Protein AF-0000000071173021 (afdb_homodimer)

InterPro domains:
  IPR000073 Alpha/beta hydrolase fold-1 [PF00561] (31-188)
  IPR000073 Alpha/beta hydrolase fold-1 [PR00111] (55-70)
  IPR000073 Alpha/beta hydrolase fold-1 [PR00111] (102-115)
  IPR000073 Alpha/beta hydrolase fold-1 [PR00111] (116-129)
  IPR029058 Alpha/Beta hydrolase fold [G3DSA:3.40.50.1820] (11-299)
  IPR029058 Alpha/Beta hydrolase fold [SSF53474] (6-299)
  IPR050266 AB hydrolase superfamily [PTHR43798] (9-299)

Secondary structure (DSSP, 8-state):
----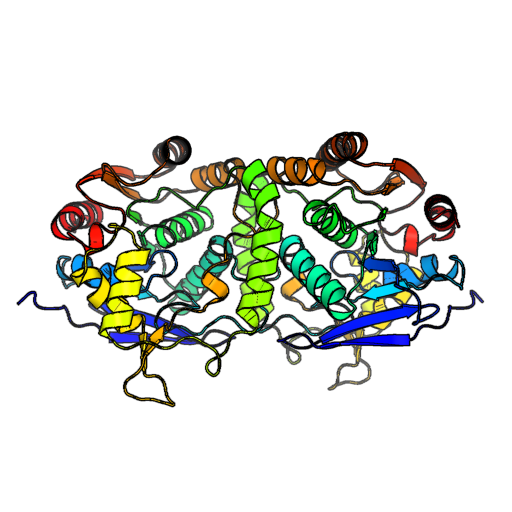--EEEEEEEETTEEEEEEEES-TTSPPEEEE--TT--GGGGHHHHHHS-TT--EEEE--TTSTTSPPPPTTPPP-HHHHHHHHHHHHHHHHT--SEEEEEETHHHHHHHHHHHHSTTTEEEEEEES-SSS----HHHHHHHHHHHHHHHHHHTT--TTTS--B-HHHHHHHHHHHTTTSS-HHHHHHHHHHHEEEETTEEEEEEESS-GGGGG--TTPPPHHHHHHHHTT--SEEEEEEEEE-S--HHHHHHHHHHHHHHHHHSSEEEEEEEEE-TTHHHH-GGGTHHHHHHHTT-/-------EEEEEEETTEEEEEEEES-TTSPPEEEE--TT--GGGGHHHHHHS-TT--EEEE--TTSTTSPPPPTT----HHHHHHHHHHHHHHHHT--SEEEEEETHHHHHHHHHHHHSTTTEEEEEEES-SSS----HHHHHHHHHHHHHHHHHHTT--TTTS--B-HHHHHHHHHHHTTTSS-HHHHHHHHHHHEEEETTEEEEEEE-S-GGGGG--TTPPPHHHHHHHHTT--SEEEEEEEEE-S--HHHHHHHHHHHHHHHHHSSEEEEEEEEE-TTHHHH-GGGTHHHHHHHTT-

Nearest PDB structures (foldseek):
  7ots-assembly1_A  TM=6.991E-01  e=1.697E-15  Homo sapiens
  7ots-assembly2_B  TM=7.136E-01  e=1.196E-14  Homo sapiens
  4bat-assembly1_A-2  TM=6.883E-01  e=1.649E-13  Pseudomonas aeruginosa PAO1
  4b9a-assembly1_A  TM=6.668E-01  e=4.379E-13  Pseudomonas aeruginosa PAO1
  8ckp-assembly1_I  TM=7.079E-01  e=1.112E-11  Haloferax mediterranei

pLDDT: mean 95.21, std 7.06, range [34.66, 98.94]

Structure (mmCIF, N/CA/C/O backbone):
data_AF-0000000071173021-model_v1
#
loop_
_entity.id
_entity.type
_entity.pdbx_description
1 polymer 'AB hydrolase-1 domain-containing protein'
#
loop_
_atom_site.group_PDB
_atom_site.id
_atom_site.type_symbol
_atom_site.label_atom_id
_atom_site.label_alt_id
_atom_site.label_comp_id
_atom_site.label_asym_id
_atom_site.label_entity_id
_atom_site.label_seq_id
_atom_site.pdbx_PDB_ins_code
_atom_site.Cartn_x
_atom_site.Cartn_y
_atom_site.Cartn_z
_atom_site.occupancy
_atom_site.B_iso_or_equiv
_atom_site.auth_seq_id
_atom_site.auth_comp_id
_atom_site.auth_asym_id
_atom_site.auth_atom_id
_atom_site.pdbx_PDB_model_num
ATOM 1 N N . MET A 1 1 ? -6.422 -42.906 -11.477 1 34.66 1 MET A N 1
ATOM 2 C CA . MET A 1 1 ? -6.43 -42.156 -10.219 1 34.66 1 MET A CA 1
ATOM 3 C C . MET A 1 1 ? -5.305 -41.125 -10.195 1 34.66 1 MET A C 1
ATOM 5 O O . MET A 1 1 ? -4.133 -41.5 -10.344 1 34.66 1 MET A O 1
ATOM 9 N N . SER A 1 2 ? -5.496 -39.938 -10.773 1 44.16 2 SER A N 1
ATOM 10 C CA . SER A 1 2 ? -4.375 -39.062 -11.133 1 44.16 2 SER A CA 1
ATOM 11 C C . SER A 1 2 ? -3.379 -38.938 -9.984 1 44.16 2 SER A C 1
ATOM 13 O O . SER A 1 2 ? -3.766 -38.656 -8.852 1 44.16 2 SER A O 1
ATOM 15 N N . ASN A 1 3 ? -2.398 -39.75 -9.922 1 54.66 3 ASN A N 1
ATOM 16 C CA . ASN A 1 3 ? -1.368 -39.875 -8.891 1 54.66 3 ASN A CA 1
ATOM 17 C C . ASN A 1 3 ? -0.844 -38.5 -8.453 1 54.66 3 ASN A C 1
ATOM 19 O O . ASN A 1 3 ? -0.192 -37.812 -9.234 1 54.66 3 ASN A O 1
ATOM 23 N N . ASN A 1 4 ? -1.562 -37.844 -7.379 1 78.19 4 ASN A N 1
ATOM 24 C CA . ASN A 1 4 ? -1.117 -36.594 -6.801 1 78.19 4 ASN A CA 1
ATOM 25 C C . ASN A 1 4 ? 0.332 -36.656 -6.328 1 78.19 4 ASN A C 1
ATOM 27 O O . ASN A 1 4 ? 0.689 -37.562 -5.551 1 78.19 4 ASN A O 1
ATOM 31 N N . ARG A 1 5 ? 1.148 -36 -7.043 1 89.94 5 ARG A N 1
ATOM 32 C CA . ARG A 1 5 ? 2.553 -35.906 -6.66 1 89.94 5 ARG A CA 1
ATOM 33 C C . ARG A 1 5 ? 2.697 -35.469 -5.203 1 89.94 5 ARG A C 1
ATOM 35 O O . ARG A 1 5 ? 1.983 -34.562 -4.742 1 89.94 5 ARG A O 1
ATOM 42 N N . GLU A 1 6 ? 3.518 -36.219 -4.508 1 93.62 6 GLU A N 1
ATOM 43 C CA . GLU A 1 6 ? 3.766 -35.875 -3.107 1 93.62 6 GLU A CA 1
ATOM 44 C C . GLU A 1 6 ? 4.461 -34.531 -2.977 1 93.62 6 GLU A C 1
ATOM 46 O O . GLU A 1 6 ? 5.301 -34.156 -3.811 1 93.62 6 GLU A O 1
ATOM 51 N N . PHE A 1 7 ? 4.074 -33.812 -1.994 1 96.62 7 PHE A N 1
ATOM 52 C CA . PHE A 1 7 ? 4.711 -32.531 -1.684 1 96.62 7 PHE A CA 1
ATOM 53 C C . PHE A 1 7 ? 5.004 -32.438 -0.192 1 96.62 7 PHE A C 1
ATOM 55 O O . PHE A 1 7 ? 4.445 -33.188 0.612 1 96.62 7 PHE A O 1
ATOM 62 N N . ALA A 1 8 ? 5.949 -31.594 0.155 1 96.94 8 ALA A N 1
ATOM 63 C CA . ALA A 1 8 ? 6.219 -31.25 1.545 1 96.94 8 ALA A CA 1
ATOM 64 C C . ALA A 1 8 ? 5.652 -29.875 1.882 1 96.94 8 ALA A C 1
ATOM 66 O O . ALA A 1 8 ? 5.742 -28.938 1.077 1 96.94 8 ALA A O 1
ATOM 67 N N . GLU A 1 9 ? 5.027 -29.781 3.043 1 97.56 9 GLU A N 1
ATOM 68 C CA . GLU A 1 9 ? 4.648 -28.453 3.543 1 97.56 9 GLU A CA 1
ATOM 69 C C . GLU A 1 9 ? 5.879 -27.625 3.904 1 97.56 9 GLU A C 1
ATOM 71 O O . GLU A 1 9 ? 6.852 -28.156 4.445 1 97.56 9 GLU A O 1
ATOM 76 N N . PHE A 1 10 ? 5.754 -26.422 3.57 1 95.19 10 PHE A N 1
ATOM 77 C CA . PHE A 1 10 ? 6.844 -25.484 3.789 1 95.19 10 PHE A CA 1
ATOM 78 C C . PHE A 1 10 ? 6.363 -24.266 4.586 1 95.19 10 PHE A C 1
ATOM 80 O O . PHE A 1 10 ? 5.195 -23.891 4.5 1 95.19 10 PHE A O 1
ATOM 87 N N . GLN A 1 11 ? 7.277 -23.797 5.461 1 97.62 11 GLN A N 1
ATOM 88 C CA . GLN A 1 11 ? 6.988 -22.547 6.164 1 97.62 11 GLN A CA 1
ATOM 89 C C . GLN A 1 11 ? 8.258 -21.734 6.375 1 97.62 11 GLN A C 1
ATOM 91 O O . GLN A 1 11 ? 9.312 -22.281 6.699 1 97.62 11 GLN A O 1
ATOM 96 N N . ILE A 1 12 ? 8.188 -20.516 6.113 1 97.44 12 ILE A N 1
ATOM 97 C CA . ILE A 1 12 ? 9.25 -19.594 6.512 1 97.44 12 ILE A CA 1
ATOM 98 C C . ILE A 1 12 ? 8.688 -18.531 7.457 1 97.44 12 ILE A C 1
ATOM 100 O O . ILE A 1 12 ? 7.555 -18.078 7.285 1 97.44 12 ILE A O 1
ATOM 104 N N . ASP A 1 13 ? 9.492 -18.203 8.43 1 97.69 13 ASP A N 1
ATOM 105 C CA . ASP A 1 13 ? 9.086 -17.172 9.375 1 97.69 13 ASP A CA 1
ATOM 106 C C . ASP A 1 13 ? 9.242 -15.781 8.766 1 97.69 13 ASP A C 1
ATOM 108 O O . ASP A 1 13 ? 10.219 -15.508 8.07 1 97.69 13 ASP A O 1
ATOM 112 N N . VAL A 1 14 ? 8.289 -14.984 8.961 1 97.5 14 VAL A N 1
ATOM 113 C CA . VAL A 1 14 ? 8.344 -13.555 8.656 1 97.5 14 VAL A CA 1
ATOM 114 C C . VAL A 1 14 ? 7.992 -12.75 9.898 1 97.5 14 VAL A C 1
ATOM 116 O O . VAL A 1 14 ? 7.492 -13.297 10.883 1 97.5 14 VAL A O 1
ATOM 119 N N . PRO A 1 15 ? 8.258 -11.453 9.93 1 96.44 15 PRO A N 1
ATOM 120 C CA . PRO A 1 15 ? 8.156 -10.688 11.172 1 96.44 15 PRO A CA 1
ATOM 121 C C . PRO A 1 15 ? 6.773 -10.773 11.805 1 96.44 15 PRO A C 1
ATOM 123 O O . PRO A 1 15 ? 6.641 -10.703 13.031 1 96.44 15 PRO A O 1
ATOM 126 N N . TRP A 1 16 ? 5.734 -10.977 11.047 1 97.19 16 TRP A N 1
ATOM 127 C CA . TRP A 1 16 ? 4.383 -10.938 11.594 1 97.19 16 TRP A CA 1
ATOM 128 C C . TRP A 1 16 ? 3.799 -12.344 11.719 1 97.19 16 TRP A C 1
AT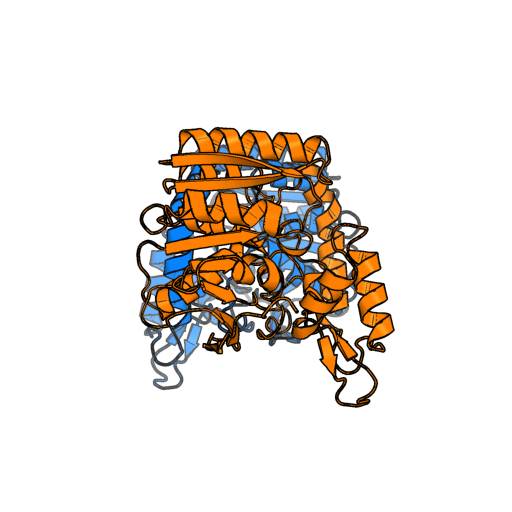OM 130 O O . TRP A 1 16 ? 2.672 -12.516 12.188 1 97.19 16 TRP A O 1
ATOM 140 N N . GLY A 1 17 ? 4.508 -13.312 11.25 1 98.19 17 GLY A N 1
ATOM 141 C CA . GLY A 1 17 ? 4.004 -14.672 11.242 1 98.19 17 GLY A CA 1
ATOM 142 C C . GLY A 1 17 ? 4.805 -15.602 10.344 1 98.19 17 GLY A C 1
ATOM 143 O O . GLY A 1 17 ? 6.023 -15.711 10.492 1 98.19 17 GLY A O 1
ATOM 144 N N . HIS A 1 18 ? 4.051 -16.188 9.383 1 98.69 18 HIS A N 1
ATOM 145 C CA . HIS A 1 18 ? 4.754 -17.125 8.508 1 98.69 18 HIS A CA 1
ATOM 146 C C . HIS A 1 18 ? 4.137 -17.125 7.109 1 98.69 18 HIS A C 1
ATOM 148 O O . HIS A 1 18 ? 2.977 -16.75 6.938 1 98.69 18 HIS A O 1
ATOM 154 N N . ILE A 1 19 ? 4.934 -17.484 6.137 1 98.75 19 ILE A N 1
ATOM 155 C CA . ILE A 1 19 ? 4.504 -17.828 4.785 1 98.75 19 ILE A CA 1
ATOM 156 C C . ILE A 1 19 ? 4.625 -19.328 4.566 1 98.75 19 ILE A C 1
ATOM 158 O O . ILE A 1 19 ? 5.684 -19.922 4.812 1 98.75 19 ILE A O 1
ATOM 162 N N . SER A 1 20 ? 3.531 -19.891 4.164 1 98.69 20 SER A N 1
ATOM 163 C CA . SER A 1 20 ? 3.475 -21.328 3.936 1 98.69 20 SER A CA 1
ATOM 164 C C . SER A 1 20 ? 3.439 -21.656 2.445 1 98.69 20 SER A C 1
ATOM 166 O O . SER A 1 20 ? 3.252 -20.75 1.615 1 98.69 20 SER A O 1
ATOM 168 N N . GLY A 1 21 ? 3.674 -22.891 2.152 1 98.31 21 GLY A N 1
ATOM 169 C CA . GLY A 1 21 ? 3.596 -23.344 0.771 1 98.31 21 GLY A CA 1
ATOM 170 C C . GLY A 1 21 ? 3.748 -24.844 0.621 1 98.31 21 GLY A C 1
ATOM 171 O O . GLY A 1 21 ? 3.842 -25.562 1.616 1 98.31 21 GLY A O 1
ATOM 172 N N . LYS A 1 22 ? 3.615 -25.281 -0.606 1 98.44 22 LYS A N 1
ATOM 173 C CA . LYS A 1 22 ? 3.836 -26.656 -1.023 1 98.44 22 LYS A CA 1
ATOM 174 C C . LYS A 1 22 ? 5.121 -26.797 -1.835 1 98.44 22 LYS A C 1
ATOM 176 O O . LYS A 1 22 ? 5.332 -26.062 -2.799 1 98.44 22 LYS A O 1
ATOM 181 N N . TRP A 1 23 ? 5.949 -27.719 -1.413 1 98.31 23 TRP A N 1
ATOM 182 C CA . TRP A 1 23 ? 7.219 -27.938 -2.105 1 98.31 23 TRP A CA 1
ATOM 183 C C . TRP A 1 23 ? 7.258 -29.312 -2.736 1 98.31 23 TRP A C 1
ATOM 185 O O . TRP A 1 23 ? 7.254 -30.328 -2.029 1 98.31 23 TRP A O 1
ATOM 195 N N . TRP A 1 24 ? 7.258 -29.375 -4.062 1 97.81 24 TRP A N 1
ATOM 196 C CA . TRP A 1 24 ? 7.398 -30.609 -4.82 1 97.81 24 TRP A CA 1
ATOM 197 C C . TRP A 1 24 ? 8.828 -30.797 -5.309 1 97.81 24 TRP A C 1
ATOM 199 O O . TRP A 1 24 ? 9.516 -29.812 -5.613 1 97.81 24 TRP A O 1
ATOM 209 N N . GLY A 1 25 ? 9.289 -32.062 -5.406 1 96.62 25 GLY A N 1
ATOM 210 C CA . GLY A 1 25 ? 10.57 -32.344 -6.039 1 96.62 25 GLY A CA 1
ATOM 211 C C . GLY A 1 25 ? 11.75 -32.219 -5.098 1 96.62 25 GLY A C 1
ATOM 212 O O . GLY A 1 25 ? 11.57 -32.125 -3.879 1 96.62 25 GLY A O 1
ATOM 213 N N . PRO A 1 26 ? 12.938 -32.281 -5.629 1 95.81 26 PRO A N 1
ATOM 214 C CA . PRO A 1 26 ? 14.141 -32.281 -4.797 1 95.81 26 PRO A CA 1
ATOM 215 C C . PRO A 1 26 ? 14.367 -30.953 -4.078 1 95.81 26 PRO A C 1
ATOM 217 O O . PRO A 1 26 ? 14.25 -29.891 -4.691 1 95.81 26 PRO A O 1
ATOM 220 N N . LYS A 1 27 ? 14.766 -31.031 -2.844 1 92.38 27 LYS A N 1
ATOM 221 C CA . LYS A 1 27 ? 14.961 -29.828 -2.021 1 92.38 27 LYS A CA 1
ATOM 222 C C . LYS A 1 27 ? 16.375 -29.281 -2.178 1 92.38 27 LYS A C 1
ATOM 224 O O . LYS A 1 27 ? 16.641 -28.141 -1.813 1 92.38 27 LYS A O 1
ATOM 229 N N . GLY A 1 28 ? 17.219 -30.047 -2.764 1 92.5 28 GLY A N 1
ATOM 230 C CA . GLY A 1 28 ? 18.594 -29.625 -2.963 1 92.5 28 GLY A CA 1
ATOM 231 C C . GLY A 1 28 ? 18.781 -28.781 -4.215 1 92.5 28 GLY A C 1
ATOM 232 O O . GLY A 1 28 ? 19.859 -28.234 -4.445 1 92.5 28 GLY A O 1
ATOM 233 N N . LYS A 1 29 ? 17.75 -28.719 -4.969 1 94.69 29 LYS A N 1
ATOM 234 C CA . LYS A 1 29 ? 17.734 -27.906 -6.18 1 94.69 29 LYS A CA 1
ATOM 235 C C . LYS A 1 29 ? 16.922 -26.625 -5.973 1 94.69 29 LYS A C 1
ATOM 237 O O . LYS A 1 29 ? 15.898 -26.641 -5.297 1 94.69 29 LYS A O 1
ATOM 242 N N . GLN A 1 30 ? 17.516 -25.453 -6.484 1 97 30 GLN A N 1
ATOM 243 C CA . GLN A 1 30 ? 16.734 -24.219 -6.426 1 97 30 GLN A CA 1
ATOM 244 C C . GLN A 1 30 ? 15.352 -24.422 -7.055 1 97 30 GLN A C 1
ATOM 246 O O . GLN A 1 30 ? 15.242 -24.875 -8.195 1 97 30 GLN A O 1
ATOM 251 N N . ALA A 1 31 ? 14.375 -24.094 -6.383 1 98.06 31 ALA A N 1
ATOM 252 C CA . ALA A 1 31 ? 13.008 -24.359 -6.816 1 98.06 31 ALA A CA 1
ATOM 253 C C . ALA A 1 31 ? 12.516 -23.266 -7.77 1 98.06 31 ALA A C 1
ATOM 255 O O . ALA A 1 31 ? 12.953 -22.125 -7.688 1 98.06 31 ALA A O 1
ATOM 256 N N . ILE A 1 32 ? 11.625 -23.703 -8.68 1 98.5 32 ILE A N 1
ATOM 257 C CA . ILE A 1 32 ? 10.742 -22.75 -9.352 1 98.5 32 ILE A CA 1
ATOM 258 C C . ILE A 1 32 ? 9.75 -22.172 -8.344 1 98.5 32 ILE A C 1
ATOM 260 O O . ILE A 1 32 ? 9.109 -22.922 -7.594 1 98.5 32 ILE A O 1
ATOM 264 N N . LEU A 1 33 ? 9.711 -20.875 -8.242 1 98.88 33 LEU A N 1
ATOM 265 C CA . LEU A 1 33 ? 8.75 -20.234 -7.344 1 98.88 33 LEU A CA 1
ATOM 266 C C . LEU A 1 33 ? 7.406 -20.031 -8.031 1 98.88 33 LEU A C 1
ATOM 268 O O . LEU A 1 33 ? 7.309 -19.328 -9.031 1 98.88 33 LEU A O 1
ATOM 272 N N . ALA A 1 34 ? 6.383 -20.703 -7.52 1 98.94 34 ALA A N 1
ATOM 273 C CA . ALA A 1 34 ? 5.043 -20.625 -8.102 1 98.94 34 ALA A CA 1
ATOM 274 C C . ALA A 1 34 ? 4.145 -19.703 -7.281 1 98.94 34 ALA A C 1
ATOM 276 O O . ALA A 1 34 ? 4.051 -19.844 -6.059 1 98.94 34 ALA A O 1
ATOM 277 N N . LEU A 1 35 ? 3.512 -18.75 -7.965 1 98.94 35 LEU A N 1
ATOM 278 C CA . LEU A 1 35 ? 2.75 -17.672 -7.344 1 98.94 35 LEU A CA 1
ATOM 279 C C . LEU A 1 35 ? 1.302 -17.688 -7.824 1 98.94 35 LEU A C 1
ATOM 281 O O . LEU A 1 35 ? 1.038 -17.516 -9.016 1 98.94 35 LEU A O 1
ATOM 285 N N . HIS A 1 36 ? 0.394 -17.828 -6.863 1 98.81 36 HIS A N 1
ATOM 286 C CA . HIS A 1 36 ? -1.01 -18.031 -7.207 1 98.81 36 HIS A CA 1
ATOM 287 C C . HIS A 1 36 ? -1.716 -16.703 -7.426 1 98.81 36 HIS A C 1
ATOM 289 O O . HIS A 1 36 ? -1.136 -15.633 -7.191 1 98.81 36 HIS A O 1
ATOM 295 N N . GLY A 1 37 ? -2.945 -16.781 -7.91 1 97.81 37 GLY A N 1
ATOM 296 C CA . GLY A 1 37 ? -3.768 -15.609 -8.164 1 97.81 37 GLY A CA 1
ATOM 297 C C . GLY A 1 37 ? -4.477 -15.102 -6.926 1 97.81 37 GLY A C 1
ATOM 298 O O . GLY A 1 37 ? -4.332 -15.664 -5.84 1 97.81 37 GLY A O 1
ATOM 299 N N . PHE A 1 38 ? -5.207 -14.023 -7.129 1 95.94 38 PHE A N 1
ATOM 300 C CA . PHE A 1 38 ? -5.883 -13.336 -6.035 1 95.94 38 PHE A CA 1
ATOM 301 C C . PHE A 1 38 ? -6.965 -14.211 -5.422 1 95.94 38 PHE A C 1
ATOM 303 O O . PHE A 1 38 ? -7.773 -14.797 -6.141 1 95.94 38 PHE A O 1
ATOM 310 N N . GLN A 1 39 ? -6.984 -14.289 -4.102 1 95.06 39 GLN A N 1
ATOM 311 C CA . GLN A 1 39 ? -7.93 -15.039 -3.289 1 95.06 39 GLN A CA 1
ATOM 312 C C . GLN A 1 39 ? -7.84 -16.531 -3.588 1 95.06 39 GLN A C 1
ATOM 314 O O . GLN A 1 39 ? -8.805 -17.266 -3.389 1 95.06 39 GLN A O 1
ATOM 319 N N . ASP A 1 40 ? -6.754 -16.938 -4.141 1 97 40 ASP A N 1
ATOM 320 C CA . ASP A 1 40 ? -6.398 -18.328 -4.398 1 97 40 ASP A CA 1
ATOM 321 C C . ASP A 1 40 ? -5.418 -18.844 -3.35 1 97 40 ASP A C 1
ATOM 323 O O . ASP A 1 40 ? -5.469 -18.438 -2.188 1 97 40 ASP A O 1
ATOM 327 N N . ASN A 1 41 ? -4.734 -19.891 -3.672 1 98.44 41 ASN A N 1
ATOM 328 C CA . ASN A 1 41 ? -3.652 -20.422 -2.85 1 98.44 41 ASN A CA 1
ATOM 329 C C . ASN A 1 41 ? -2.785 -21.406 -3.633 1 98.44 41 ASN A C 1
ATOM 331 O O . ASN A 1 41 ? -2.982 -21.594 -4.836 1 98.44 41 ASN A O 1
ATOM 335 N N . ALA A 1 42 ? -1.818 -22 -2.982 1 98.69 42 ALA A N 1
ATOM 336 C CA . ALA A 1 42 ? -0.804 -22.844 -3.619 1 98.69 42 ALA A CA 1
ATOM 337 C C . ALA A 1 42 ? -1.438 -24.047 -4.309 1 98.69 42 ALA A C 1
ATOM 339 O O . ALA A 1 42 ? -0.85 -24.625 -5.223 1 98.69 42 ALA A O 1
ATOM 340 N N . GLY A 1 43 ? -2.637 -24.406 -3.902 1 98.19 43 GLY A N 1
ATOM 341 C CA . GLY A 1 43 ? -3.312 -25.562 -4.477 1 98.19 43 GLY A CA 1
ATOM 342 C C . GLY A 1 43 ? -3.672 -25.375 -5.938 1 98.19 43 GLY A C 1
ATOM 343 O O . GLY A 1 43 ? -3.939 -26.359 -6.645 1 98.19 43 GLY A O 1
ATOM 344 N N . THR A 1 44 ? -3.645 -24.141 -6.387 1 98.44 44 THR A N 1
ATOM 345 C CA . THR A 1 44 ? -4.047 -23.844 -7.754 1 98.44 44 THR A CA 1
ATOM 346 C C . THR A 1 44 ? -3.125 -24.531 -8.758 1 98.44 44 THR A C 1
ATOM 348 O O . THR A 1 44 ? -3.5 -24.75 -9.906 1 98.44 44 THR A O 1
ATOM 351 N N . PHE A 1 45 ? -1.935 -24.938 -8.328 1 98.62 45 PHE A N 1
ATOM 352 C CA . PHE A 1 45 ? -0.937 -25.484 -9.25 1 98.62 45 PHE A CA 1
ATOM 353 C C . PHE A 1 45 ? -0.915 -27 -9.195 1 98.62 45 PHE A C 1
ATOM 355 O O . PHE A 1 45 ? -0.166 -27.641 -9.93 1 98.62 45 PHE A O 1
ATOM 362 N N . ASP A 1 46 ? -1.733 -27.609 -8.312 1 98.12 46 ASP A N 1
ATOM 363 C CA . ASP A 1 46 ? -1.667 -29.047 -8.047 1 98.12 46 ASP A CA 1
ATOM 364 C C . ASP A 1 46 ? -1.746 -29.844 -9.352 1 98.12 46 ASP A C 1
ATOM 366 O O . ASP A 1 46 ? -0.873 -30.672 -9.633 1 98.12 46 ASP A O 1
ATOM 370 N N . GLU A 1 47 ? -2.736 -29.531 -10.141 1 98.06 47 GLU A N 1
ATOM 371 C CA . GLU A 1 47 ? -2.963 -30.312 -11.359 1 98.06 47 GLU A CA 1
ATOM 372 C C . GLU A 1 47 ? -1.845 -30.094 -12.375 1 98.06 47 GLU A C 1
ATOM 374 O O . GLU A 1 47 ? -1.41 -31.031 -13.039 1 98.06 47 GLU A O 1
ATOM 379 N N . LEU A 1 48 ? -1.396 -28.875 -12.523 1 98.38 48 LEU A N 1
ATOM 380 C CA . LEU A 1 48 ? -0.321 -28.562 -13.461 1 98.38 48 LEU A CA 1
ATOM 381 C C . LEU A 1 48 ? 0.977 -29.25 -13.047 1 98.38 48 LEU A C 1
ATOM 383 O O . LEU A 1 48 ? 1.645 -29.875 -13.875 1 98.38 48 LEU A O 1
ATOM 387 N N . ILE A 1 49 ? 1.338 -29.125 -11.758 1 97.81 49 ILE A N 1
ATOM 388 C CA . ILE A 1 49 ? 2.605 -29.641 -11.266 1 97.81 49 ILE A CA 1
ATOM 389 C C . ILE A 1 49 ? 2.613 -31.172 -11.375 1 97.81 49 ILE A C 1
ATOM 391 O O . ILE A 1 49 ? 3.652 -31.766 -11.656 1 97.81 49 ILE A O 1
ATOM 395 N N . ASN A 1 50 ? 1.45 -31.797 -11.234 1 96.69 50 ASN A N 1
ATOM 396 C CA . ASN A 1 50 ? 1.334 -33.25 -11.391 1 96.69 50 ASN A CA 1
ATOM 397 C C . ASN A 1 50 ? 1.764 -33.688 -12.781 1 96.69 50 ASN A C 1
ATOM 399 O O . ASN A 1 50 ? 2.172 -34.844 -12.969 1 96.69 50 ASN A O 1
ATOM 403 N N . LEU A 1 51 ? 1.681 -32.812 -13.75 1 97.12 51 LEU A N 1
ATOM 404 C CA . LEU A 1 51 ? 1.975 -33.188 -15.133 1 97.12 51 LEU A CA 1
ATOM 405 C C . LEU A 1 51 ? 3.398 -32.781 -15.508 1 97.12 51 LEU A C 1
ATOM 407 O O . LEU A 1 51 ? 3.879 -33.125 -16.594 1 97.12 51 LEU A O 1
ATOM 411 N N . LEU A 1 52 ? 4.098 -32.062 -14.648 1 96.88 52 LEU A N 1
ATOM 412 C CA . LEU A 1 52 ? 5.465 -31.641 -14.922 1 96.88 52 LEU A CA 1
ATOM 413 C C . LEU A 1 52 ? 6.465 -32.688 -14.461 1 96.88 52 LEU A C 1
ATOM 415 O O . LEU A 1 52 ? 6.137 -33.531 -13.641 1 96.88 52 LEU A O 1
ATOM 419 N N . PRO A 1 53 ? 7.668 -32.656 -15.016 1 94.94 53 PRO A N 1
ATOM 420 C CA . PRO A 1 53 ? 8.664 -33.656 -14.625 1 94.94 53 PRO A CA 1
ATOM 421 C C . PRO A 1 53 ? 8.922 -33.688 -13.125 1 94.94 53 PRO A C 1
ATOM 423 O O . PRO A 1 53 ? 9.008 -32.625 -12.492 1 94.94 53 PRO A O 1
ATOM 426 N N . ALA A 1 54 ? 9.133 -34.812 -12.602 1 93.5 54 ALA A N 1
ATOM 427 C CA . ALA A 1 54 ? 9.258 -35.031 -11.164 1 93.5 54 ALA A CA 1
ATOM 428 C C . ALA A 1 54 ? 10.586 -34.469 -10.648 1 93.5 54 ALA A C 1
ATOM 430 O O . ALA A 1 54 ? 10.758 -34.25 -9.453 1 93.5 54 ALA A O 1
ATOM 431 N N . ASN A 1 55 ? 11.492 -34.312 -11.539 1 93.81 55 ASN A N 1
ATOM 432 C CA . ASN A 1 55 ? 12.812 -33.844 -11.109 1 93.81 55 ASN A CA 1
ATOM 433 C C . ASN A 1 55 ? 12.852 -32.344 -10.953 1 93.81 55 ASN A C 1
ATOM 435 O O . ASN A 1 55 ? 13.844 -31.781 -10.477 1 93.81 55 ASN A O 1
ATOM 439 N N . LEU A 1 56 ? 11.82 -31.672 -11.344 1 95.88 56 LEU A N 1
ATOM 440 C CA . LEU A 1 56 ? 11.727 -30.234 -11.102 1 95.88 56 LEU A CA 1
ATOM 441 C C . LEU A 1 56 ? 11.422 -29.953 -9.633 1 95.88 56 LEU A C 1
ATOM 443 O O . LEU A 1 56 ? 10.594 -30.625 -9.023 1 95.88 56 LEU A O 1
ATOM 447 N N . SER A 1 57 ? 12.195 -29.094 -9.078 1 97.56 57 SER A N 1
ATOM 448 C CA . SER A 1 57 ? 11.867 -28.547 -7.762 1 97.56 57 SER A CA 1
ATOM 449 C C . SER A 1 57 ? 10.938 -27.328 -7.883 1 97.56 57 SER A C 1
ATOM 451 O O . SER A 1 57 ? 11.258 -26.375 -8.586 1 97.56 57 SER A O 1
ATOM 453 N N . ILE A 1 58 ? 9.734 -27.422 -7.266 1 98.31 58 ILE A N 1
ATOM 454 C CA . ILE A 1 58 ? 8.75 -26.359 -7.383 1 98.31 58 ILE A CA 1
ATOM 455 C C . ILE A 1 58 ? 8.211 -26 -5.996 1 98.31 58 ILE A C 1
ATOM 457 O O . ILE A 1 58 ? 7.73 -26.859 -5.266 1 98.31 58 ILE A O 1
ATOM 461 N N . LEU A 1 59 ? 8.352 -24.75 -5.609 1 98.75 59 LEU A N 1
ATOM 462 C CA . LEU A 1 59 ? 7.766 -24.219 -4.383 1 98.75 59 LEU A CA 1
ATOM 463 C C . LEU A 1 59 ? 6.602 -23.297 -4.695 1 98.75 59 LEU A C 1
ATOM 465 O O . LEU A 1 59 ? 6.805 -22.188 -5.203 1 98.75 59 LEU A O 1
ATOM 469 N N . ALA A 1 60 ? 5.402 -23.766 -4.43 1 98.88 60 ALA A N 1
ATOM 470 C CA . ALA A 1 60 ? 4.219 -22.906 -4.516 1 98.88 60 ALA A CA 1
ATOM 471 C C . ALA A 1 60 ? 3.867 -22.328 -3.15 1 98.88 60 ALA A C 1
ATOM 473 O O . ALA A 1 60 ? 3.578 -23.062 -2.207 1 98.88 60 ALA A O 1
ATOM 474 N N . ILE A 1 61 ? 3.822 -21.031 -3.037 1 98.88 61 ILE A N 1
ATOM 475 C CA . ILE A 1 61 ? 3.572 -20.422 -1.733 1 98.88 61 ILE A CA 1
ATOM 476 C C . ILE A 1 61 ? 2.111 -19.984 -1.637 1 98.88 61 ILE A C 1
ATOM 478 O O . ILE A 1 61 ? 1.439 -19.828 -2.656 1 98.88 61 ILE A O 1
ATOM 482 N N . ASP A 1 62 ? 1.605 -19.938 -0.421 1 98.88 62 ASP A N 1
ATOM 483 C CA . ASP A 1 62 ? 0.42 -19.141 -0.099 1 98.88 62 ASP A CA 1
ATOM 484 C C . ASP A 1 62 ? 0.794 -17.688 0.221 1 98.88 62 ASP A C 1
ATOM 486 O O . ASP A 1 62 ? 1.481 -17.438 1.209 1 98.88 62 ASP A O 1
ATOM 490 N N . PHE A 1 63 ? 0.392 -16.797 -0.617 1 98.81 63 PHE A N 1
ATOM 491 C CA . PHE A 1 63 ? 0.642 -15.406 -0.249 1 98.81 63 PHE A CA 1
ATOM 492 C C . PHE A 1 63 ? 0.049 -15.094 1.12 1 98.81 63 PHE A C 1
ATOM 494 O O . PHE A 1 63 ? -0.949 -15.695 1.522 1 98.81 63 PHE A O 1
ATOM 501 N N . PRO A 1 64 ? 0.652 -14.148 1.829 1 98.38 64 PRO A N 1
ATOM 502 C CA . PRO A 1 64 ? 0.051 -13.75 3.104 1 98.38 64 PRO A CA 1
ATOM 503 C C . PRO A 1 64 ? -1.443 -13.461 2.986 1 98.38 64 PRO A C 1
ATOM 505 O O . PRO A 1 64 ? -1.879 -12.82 2.025 1 98.38 64 PRO A O 1
ATOM 508 N N . GLY A 1 65 ? -2.168 -13.969 3.922 1 97.69 65 GLY A N 1
ATOM 509 C CA . GLY A 1 65 ? -3.613 -13.812 3.922 1 97.69 65 GLY A CA 1
ATOM 510 C C . GLY A 1 65 ? -4.328 -14.883 3.117 1 97.69 65 GLY A C 1
ATOM 511 O O . GLY A 1 65 ? -5.559 -14.922 3.08 1 97.69 65 GLY A O 1
ATOM 512 N N . HIS A 1 66 ? -3.578 -15.766 2.514 1 98.12 66 HIS A N 1
ATOM 513 C CA . HIS A 1 66 ? -4.141 -16.844 1.716 1 98.12 66 HIS A CA 1
ATOM 514 C C . HIS A 1 66 ? -3.693 -18.203 2.244 1 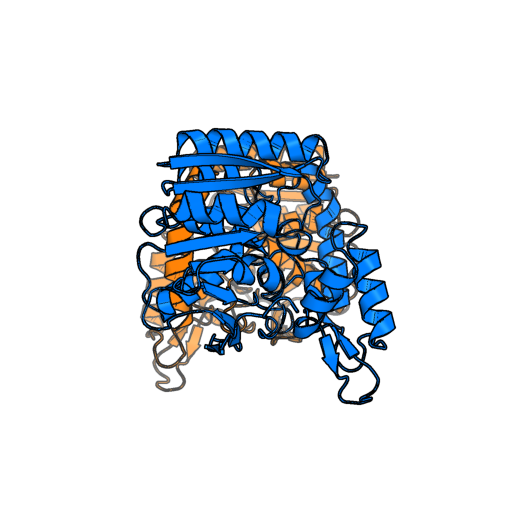98.12 66 HIS A C 1
ATOM 516 O O . HIS A 1 66 ? -2.643 -18.328 2.877 1 98.12 66 HIS A O 1
ATOM 522 N N . GLY A 1 67 ? -4.523 -19.219 1.949 1 98 67 GLY A N 1
ATOM 523 C CA . GLY A 1 67 ? -4.152 -20.578 2.273 1 98 67 GLY A CA 1
ATOM 524 C C . GLY A 1 67 ? -3.77 -20.766 3.729 1 98 67 GLY A C 1
ATOM 525 O O . GLY A 1 67 ? -4.543 -20.438 4.629 1 98 67 GLY A O 1
ATOM 526 N N . GLN A 1 68 ? -2.502 -21.203 3.904 1 98.19 68 GLN A N 1
ATOM 527 C CA . GLN A 1 68 ? -2.055 -21.531 5.254 1 98.19 68 GLN A CA 1
ATOM 528 C C . GLN A 1 68 ? -1.029 -20.516 5.758 1 98.19 68 GLN A C 1
ATOM 530 O O . GLN A 1 68 ? -0.378 -20.734 6.777 1 98.19 68 GLN A O 1
ATOM 535 N N . SER A 1 69 ? -0.86 -19.422 5.023 1 98.69 69 SER A N 1
ATOM 536 C CA . SER A 1 69 ? 0.005 -18.344 5.477 1 98.69 69 SER A CA 1
ATOM 537 C C . SER A 1 69 ? -0.71 -17.453 6.488 1 98.69 69 SER A C 1
ATOM 539 O O . SER A 1 69 ? -1.941 -17.391 6.512 1 98.69 69 SER A O 1
ATOM 541 N N . SER A 1 70 ? 0.06 -16.781 7.301 1 98.31 70 SER A N 1
ATOM 542 C CA . SER A 1 70 ? -0.498 -15.836 8.258 1 98.31 70 SER A CA 1
ATOM 543 C C . SER A 1 70 ? -1.213 -14.688 7.555 1 98.31 70 SER A C 1
ATOM 545 O O . SER A 1 70 ? -0.783 -14.25 6.488 1 98.31 70 SER A O 1
ATOM 547 N N . HIS A 1 71 ? -2.303 -14.273 8.172 1 96.56 71 HIS A N 1
ATOM 548 C CA . HIS A 1 71 ? -2.883 -12.992 7.773 1 96.56 71 HIS A CA 1
ATOM 549 C C . HIS A 1 71 ? -1.938 -11.836 8.094 1 96.56 71 HIS A C 1
ATOM 551 O O . HIS A 1 71 ? -1.023 -11.984 8.906 1 96.56 71 HIS A O 1
ATOM 557 N N . LEU A 1 72 ? -2.113 -10.68 7.395 1 96.31 72 LEU A N 1
ATOM 558 C CA . LEU A 1 72 ? -1.41 -9.477 7.828 1 96.31 72 LEU A CA 1
ATOM 559 C C . LEU A 1 72 ? -1.883 -9.039 9.211 1 96.31 72 LEU A C 1
ATOM 561 O O . LEU A 1 72 ? -2.951 -9.453 9.664 1 96.31 72 LEU A O 1
ATOM 565 N N . PRO A 1 73 ? -1.07 -8.195 9.914 1 96.56 73 PRO A N 1
ATOM 566 C CA . PRO A 1 73 ? -1.478 -7.742 11.242 1 96.56 73 PRO A CA 1
ATOM 567 C C . PRO A 1 73 ? -2.791 -6.961 11.227 1 96.56 73 PRO A C 1
ATOM 569 O O . PRO A 1 73 ? -3.17 -6.41 10.188 1 96.56 73 PRO A O 1
ATOM 572 N N . PRO A 1 74 ? -3.5 -6.93 12.367 1 94.88 74 PRO A N 1
ATOM 573 C CA . PRO A 1 74 ? -4.75 -6.164 12.438 1 94.88 74 PRO A CA 1
ATOM 574 C C . PRO A 1 74 ? -4.578 -4.711 12 1 94.88 74 PRO A C 1
ATOM 576 O O . PRO A 1 74 ? -3.568 -4.082 12.32 1 94.88 74 PRO A O 1
ATOM 579 N N . GLY A 1 75 ? -5.508 -4.223 11.234 1 95.38 75 GLY A N 1
ATOM 580 C CA . GLY A 1 75 ? -5.543 -2.818 10.859 1 95.38 75 GLY A CA 1
ATOM 581 C C . GLY A 1 75 ? -4.715 -2.512 9.625 1 95.38 75 GLY A C 1
ATOM 582 O O . GLY A 1 75 ? -4.645 -1.36 9.188 1 95.38 75 GLY A O 1
ATOM 583 N N . VAL A 1 76 ? -4.117 -3.572 9.031 1 96.5 76 VAL A N 1
ATOM 584 C CA . VAL A 1 76 ? -3.232 -3.373 7.887 1 96.5 76 VAL A CA 1
ATOM 585 C C . VAL A 1 76 ? -3.965 -3.736 6.598 1 96.5 76 VAL A C 1
ATOM 587 O O . VAL A 1 76 ? -4.527 -4.828 6.48 1 96.5 76 VAL A O 1
ATOM 590 N N . ALA A 1 77 ? -3.969 -2.811 5.652 1 96.44 77 ALA A N 1
ATOM 591 C CA . ALA A 1 77 ? -4.562 -3.068 4.344 1 96.44 77 ALA A CA 1
ATOM 592 C C . ALA A 1 77 ? -3.584 -3.807 3.434 1 96.44 77 ALA A C 1
ATOM 594 O O . ALA A 1 77 ? -2.369 -3.727 3.623 1 96.44 77 ALA A O 1
ATOM 595 N N . TYR A 1 78 ? -4.16 -4.562 2.482 1 96.38 78 TYR A N 1
ATOM 596 C CA . TYR A 1 78 ? -3.346 -5.242 1.483 1 96.38 78 TYR A CA 1
ATOM 597 C C . TYR A 1 78 ? -3.098 -4.344 0.277 1 96.38 78 TYR A C 1
ATOM 599 O O . TYR A 1 78 ? -4.039 -3.787 -0.293 1 96.38 78 TYR A O 1
ATOM 607 N N . TYR A 1 79 ? -1.862 -4.195 -0.068 1 96.19 79 TYR A N 1
ATOM 608 C CA . TYR A 1 79 ? -1.462 -3.564 -1.321 1 96.19 79 TYR A CA 1
ATOM 609 C C . TYR A 1 79 ? -0.862 -4.59 -2.277 1 96.19 79 TYR A C 1
ATOM 611 O O . TYR A 1 79 ? 0.357 -4.641 -2.457 1 96.19 79 TYR A O 1
ATOM 619 N N . ARG A 1 80 ? -1.671 -5.309 -2.971 1 93.31 80 ARG A N 1
ATOM 620 C CA . ARG A 1 80 ? -1.558 -6.609 -3.625 1 93.31 80 ARG A CA 1
ATOM 621 C C . ARG A 1 80 ? -0.198 -6.766 -4.297 1 93.31 80 ARG A C 1
ATOM 623 O O . ARG A 1 80 ? 0.578 -7.656 -3.941 1 93.31 80 ARG A O 1
ATOM 630 N N . TYR A 1 81 ? 0.093 -5.852 -5.172 1 97.5 81 TYR A N 1
ATOM 631 C CA . TYR A 1 81 ? 1.26 -6.039 -6.027 1 97.5 81 TYR A CA 1
ATOM 632 C C . TYR A 1 81 ? 2.529 -5.566 -5.332 1 97.5 81 TYR A C 1
ATOM 634 O O . TYR A 1 81 ? 3.564 -6.234 -5.387 1 97.5 81 TYR A O 1
ATOM 642 N N . TRP A 1 82 ? 2.389 -4.508 -4.594 1 97.38 82 TRP A N 1
ATOM 643 C CA . TRP A 1 82 ? 3.557 -3.949 -3.924 1 97.38 82 TRP A CA 1
ATOM 644 C C . TRP A 1 82 ? 3.98 -4.824 -2.75 1 97.38 82 TRP A C 1
ATOM 646 O O . TRP A 1 82 ? 5.168 -5.105 -2.576 1 97.38 82 TRP A O 1
ATOM 656 N N . ASP A 1 83 ? 3.008 -5.285 -1.974 1 97.56 83 ASP A N 1
ATOM 657 C CA . ASP A 1 83 ? 3.32 -6.234 -0.908 1 97.56 83 ASP A CA 1
ATOM 658 C C . ASP A 1 83 ? 3.934 -7.512 -1.474 1 97.56 83 ASP A C 1
ATOM 660 O O . ASP A 1 83 ? 4.891 -8.047 -0.915 1 97.56 83 ASP A O 1
ATOM 664 N N . GLY A 1 84 ? 3.301 -7.961 -2.561 1 98.25 84 GLY A N 1
ATOM 665 C CA . GLY A 1 84 ? 3.785 -9.18 -3.186 1 98.25 84 GLY A CA 1
ATOM 666 C C . GLY A 1 84 ? 5.254 -9.117 -3.559 1 98.25 84 GLY A C 1
ATOM 667 O O . GLY A 1 84 ? 5.996 -10.078 -3.348 1 98.25 84 GLY A O 1
ATOM 668 N N . LEU A 1 85 ? 5.645 -7.992 -4.109 1 98.5 85 LEU A N 1
ATOM 669 C CA . LEU A 1 85 ? 7.039 -7.781 -4.48 1 98.5 85 LEU A CA 1
ATOM 670 C C . LEU A 1 85 ? 7.961 -7.969 -3.279 1 98.5 85 LEU A C 1
ATOM 672 O O . LEU A 1 85 ? 8.984 -8.656 -3.375 1 98.5 85 LEU A O 1
ATOM 676 N N . ILE A 1 86 ? 7.582 -7.43 -2.154 1 98.12 86 ILE A N 1
ATOM 677 C CA . ILE A 1 86 ? 8.375 -7.516 -0.932 1 98.12 86 ILE A CA 1
ATOM 678 C C . ILE A 1 86 ? 8.391 -8.953 -0.427 1 98.12 86 ILE A C 1
ATOM 680 O O . ILE A 1 86 ? 9.43 -9.445 0.03 1 98.12 86 ILE A O 1
ATOM 684 N N . HIS A 1 87 ? 7.254 -9.656 -0.521 1 98.44 87 HIS A N 1
ATOM 685 C CA . HIS A 1 87 ? 7.168 -11.039 -0.065 1 98.44 87 HIS A CA 1
ATOM 686 C C . HIS A 1 87 ? 8.078 -11.945 -0.886 1 98.44 87 HIS A C 1
ATOM 688 O O . HIS A 1 87 ? 8.758 -12.812 -0.333 1 98.44 87 HIS A O 1
ATOM 694 N N . ILE A 1 88 ? 8.094 -11.742 -2.219 1 98.69 88 ILE A N 1
ATOM 695 C CA . ILE A 1 88 ? 8.961 -12.547 -3.064 1 98.69 88 ILE A CA 1
ATOM 696 C C . ILE A 1 88 ? 10.422 -12.305 -2.686 1 98.69 88 ILE A C 1
ATOM 698 O O . ILE A 1 88 ? 11.203 -13.25 -2.568 1 98.69 88 ILE A O 1
ATOM 702 N N . ARG A 1 89 ? 10.781 -11.055 -2.479 1 98.5 89 ARG A N 1
ATOM 703 C CA . ARG A 1 89 ? 12.156 -10.734 -2.133 1 98.5 89 ARG A CA 1
ATOM 704 C C . ARG A 1 89 ? 12.562 -11.391 -0.818 1 98.5 89 ARG A C 1
ATOM 706 O O . ARG A 1 89 ? 13.68 -11.898 -0.688 1 98.5 89 ARG A O 1
ATOM 713 N N . ARG A 1 90 ? 11.656 -11.438 0.216 1 98 90 ARG A N 1
ATOM 714 C CA . ARG A 1 90 ? 11.898 -12.133 1.474 1 98 90 ARG A CA 1
ATOM 715 C C . ARG A 1 90 ? 12.234 -13.602 1.227 1 98 90 ARG A C 1
ATOM 717 O O . ARG A 1 90 ? 13.172 -14.141 1.82 1 98 90 ARG A O 1
ATOM 724 N N . ILE A 1 91 ? 11.461 -14.188 0.366 1 98.19 91 ILE A N 1
ATOM 725 C CA . ILE A 1 91 ? 11.617 -15.609 0.099 1 98.19 91 ILE A CA 1
ATOM 726 C C . ILE A 1 91 ? 12.945 -15.859 -0.609 1 98.19 91 ILE A C 1
ATOM 728 O O . ILE A 1 91 ? 13.695 -16.766 -0.235 1 98.19 91 ILE A O 1
ATOM 732 N N . VAL A 1 92 ? 13.227 -15.078 -1.606 1 98.25 92 VAL A N 1
ATOM 733 C CA . VAL A 1 92 ? 14.453 -15.227 -2.385 1 98.25 92 VAL A CA 1
ATOM 734 C C . VAL A 1 92 ? 15.672 -15.031 -1.479 1 98.25 92 VAL A C 1
ATOM 736 O O . VAL A 1 92 ? 16.641 -15.789 -1.561 1 98.25 92 VAL A O 1
ATOM 739 N N . GLN A 1 93 ? 15.609 -14.023 -0.58 1 97.38 93 GLN A N 1
ATOM 740 C CA . GLN A 1 93 ? 16.703 -13.773 0.356 1 97.38 93 GLN A CA 1
ATOM 741 C C . GLN A 1 93 ? 16.844 -14.922 1.352 1 97.38 93 GLN A C 1
ATOM 743 O O . GLN A 1 93 ? 17.953 -15.312 1.698 1 97.38 93 GLN A O 1
ATOM 748 N N . HIS A 1 94 ? 15.75 -15.461 1.784 1 97.06 94 HIS A N 1
ATOM 749 C CA . HIS A 1 94 ? 15.75 -16.562 2.748 1 97.06 94 HIS A CA 1
ATOM 750 C C . HIS A 1 94 ? 16.516 -17.766 2.207 1 97.06 94 HIS A C 1
ATOM 752 O O . HIS A 1 94 ? 17.281 -18.391 2.934 1 97.06 94 HIS A O 1
ATOM 758 N N . PHE A 1 95 ? 16.344 -18.031 0.942 1 96.88 95 PHE A N 1
ATOM 759 C CA . PHE A 1 95 ? 16.953 -19.234 0.352 1 96.88 95 PHE A CA 1
ATOM 760 C C . PHE A 1 95 ? 18.25 -18.891 -0.366 1 96.88 95 PHE A C 1
ATOM 762 O O . PHE A 1 95 ? 18.922 -19.766 -0.887 1 96.88 95 PHE A O 1
ATOM 769 N N . ASN A 1 96 ? 18.531 -17.594 -0.427 1 97.06 96 ASN A N 1
ATOM 770 C CA . ASN A 1 96 ? 19.703 -17.125 -1.177 1 97.06 96 ASN A CA 1
ATOM 771 C C . ASN A 1 96 ? 19.656 -17.594 -2.623 1 97.06 96 ASN A C 1
ATOM 773 O O . ASN A 1 96 ? 20.656 -18.125 -3.129 1 97.06 96 ASN A O 1
ATOM 777 N N . TRP A 1 97 ? 18.5 -17.531 -3.211 1 97.38 97 TRP A N 1
ATOM 778 C CA . TRP A 1 97 ? 18.312 -17.969 -4.59 1 97.38 97 TRP A CA 1
ATOM 779 C C . TRP A 1 97 ? 18.938 -16.984 -5.566 1 97.38 97 TRP A C 1
ATOM 781 O O . TRP A 1 97 ? 19.016 -15.789 -5.297 1 97.38 97 TRP A O 1
ATOM 791 N N . LYS A 1 98 ? 19.406 -17.547 -6.617 1 94.69 98 LYS A N 1
ATOM 792 C CA . LYS A 1 98 ? 20 -16.797 -7.719 1 94.69 98 LYS A CA 1
ATOM 793 C C . LYS A 1 98 ? 19.375 -17.188 -9.055 1 94.69 98 LYS A C 1
ATOM 795 O O . LYS A 1 98 ? 19.094 -18.359 -9.289 1 94.69 98 LYS A O 1
ATOM 800 N N . LYS A 1 99 ? 19.094 -16.25 -9.906 1 96.19 99 LYS A N 1
ATOM 801 C CA . LYS A 1 99 ? 18.531 -16.484 -11.234 1 96.19 99 LYS A CA 1
ATOM 802 C C . LYS A 1 99 ? 17.25 -17.328 -11.133 1 96.19 99 LYS A C 1
ATOM 804 O O . LYS A 1 99 ? 17.188 -18.438 -11.68 1 96.19 99 LYS A O 1
ATOM 809 N N . ILE A 1 100 ? 16.281 -16.766 -10.578 1 98.06 100 ILE A N 1
ATOM 810 C CA . ILE A 1 100 ? 15.117 -17.562 -10.203 1 98.06 100 ILE A CA 1
ATOM 811 C C . ILE A 1 100 ? 14.172 -17.688 -11.398 1 98.06 100 ILE A C 1
ATOM 813 O O . ILE A 1 100 ? 14.172 -16.828 -12.281 1 98.06 100 ILE A O 1
ATOM 817 N N . THR A 1 101 ? 13.492 -18.812 -11.484 1 98.62 101 THR A N 1
ATOM 818 C CA . THR A 1 101 ? 12.352 -19.016 -12.367 1 98.62 101 THR A CA 1
ATOM 819 C C . THR A 1 101 ? 11.039 -18.859 -11.609 1 98.62 101 THR A C 1
ATOM 821 O O . THR A 1 101 ? 10.867 -19.438 -10.531 1 98.62 101 THR A O 1
ATOM 824 N N . ILE A 1 102 ? 10.156 -18.031 -12.172 1 98.88 102 ILE A N 1
ATOM 825 C CA . ILE A 1 102 ? 8.867 -17.766 -11.531 1 98.88 102 ILE A CA 1
ATOM 826 C C . ILE A 1 102 ? 7.734 -18.281 -12.414 1 98.88 102 ILE A C 1
ATOM 828 O O . ILE A 1 102 ? 7.754 -18.094 -13.633 1 98.88 102 ILE A O 1
ATOM 832 N N . LEU A 1 103 ? 6.875 -19.062 -11.844 1 98.94 103 LEU A N 1
ATOM 833 C CA . LEU A 1 103 ? 5.605 -19.484 -12.43 1 98.94 103 LEU A CA 1
ATOM 834 C C . LEU A 1 103 ? 4.438 -18.781 -11.75 1 98.94 103 LEU A C 1
ATOM 836 O O . LEU A 1 103 ? 4.109 -19.078 -10.602 1 98.94 103 LEU A O 1
ATOM 840 N N . GLY A 1 104 ? 3.814 -17.812 -12.469 1 98.88 104 GLY A N 1
ATOM 841 C CA . GLY A 1 104 ? 2.768 -17.016 -11.852 1 98.88 104 GLY A CA 1
ATOM 842 C C . GLY A 1 104 ? 1.434 -17.125 -12.57 1 98.88 104 GLY A C 1
ATOM 843 O O . GLY A 1 104 ? 1.386 -17.203 -13.797 1 98.88 104 GLY A O 1
ATOM 844 N N . HIS A 1 105 ? 0.36 -17.141 -11.805 1 98.81 105 HIS A N 1
ATOM 845 C CA . HIS A 1 105 ? -0.994 -17.062 -12.344 1 98.81 105 HIS A CA 1
ATOM 846 C C . HIS A 1 105 ? -1.688 -15.781 -11.906 1 98.81 105 HIS A C 1
ATOM 848 O O . HIS A 1 105 ? -1.724 -15.469 -10.711 1 98.81 105 HIS A O 1
ATOM 854 N N . SER A 1 106 ? -2.318 -15 -12.859 1 97.75 106 SER A N 1
ATOM 855 C CA . SER A 1 106 ? -3.143 -13.836 -12.547 1 97.75 106 SER A CA 1
ATOM 856 C C . SER A 1 106 ? -2.398 -12.867 -11.633 1 97.75 106 SER A C 1
ATOM 858 O O . SER A 1 106 ? -1.322 -12.375 -11.984 1 97.75 106 SER A O 1
ATOM 860 N N . MET A 1 107 ? -2.781 -12.68 -10.414 1 98.12 107 MET A N 1
ATOM 861 C CA . MET A 1 107 ? -2.094 -11.812 -9.461 1 98.12 107 MET A CA 1
ATOM 862 C C . MET A 1 107 ? -0.635 -12.227 -9.297 1 98.12 107 MET A C 1
ATOM 864 O O . MET A 1 107 ? 0.256 -11.375 -9.281 1 98.12 107 MET A O 1
ATOM 868 N N . GLY A 1 108 ? -0.412 -13.531 -9.188 1 98.81 108 GLY A N 1
ATOM 869 C CA . GLY A 1 108 ? 0.945 -14.039 -9.047 1 98.81 108 GLY A CA 1
ATOM 870 C C . GLY A 1 108 ? 1.822 -13.727 -10.25 1 98.81 108 GLY A C 1
ATOM 871 O O . GLY A 1 108 ? 3.018 -13.461 -10.094 1 98.81 108 GLY A O 1
ATOM 872 N N . ALA A 1 109 ? 1.229 -13.805 -11.43 1 98.81 109 ALA A N 1
ATOM 873 C CA . ALA A 1 109 ? 1.962 -13.406 -12.633 1 98.81 109 ALA A CA 1
ATOM 874 C C . ALA A 1 109 ? 2.324 -11.922 -12.586 1 98.81 109 ALA A C 1
ATOM 876 O O . ALA A 1 109 ? 3.441 -11.539 -12.945 1 98.81 109 ALA A O 1
ATOM 877 N N . GLY A 1 110 ? 1.36 -11.125 -12.156 1 98.69 110 GLY A N 1
ATOM 878 C CA . GLY A 1 110 ? 1.617 -9.695 -12.016 1 98.69 110 GLY A CA 1
ATOM 879 C C . GLY A 1 110 ? 2.717 -9.383 -11.016 1 98.69 110 GLY A C 1
ATOM 880 O O . GLY A 1 110 ? 3.555 -8.516 -11.266 1 98.69 110 GLY A O 1
ATOM 881 N N . ILE A 1 111 ? 2.703 -10.07 -9.883 1 98.81 111 ILE A N 1
ATOM 882 C CA . ILE A 1 111 ? 3.734 -9.867 -8.875 1 98.81 111 ILE A CA 1
ATOM 883 C C . ILE A 1 111 ? 5.078 -10.367 -9.398 1 98.81 111 ILE A C 1
ATOM 885 O O . ILE A 1 111 ? 6.113 -9.727 -9.18 1 98.81 111 ILE A O 1
ATOM 889 N N . GLY A 1 112 ? 5.086 -11.508 -10.07 1 98.88 112 GLY A N 1
ATOM 890 C CA . GLY A 1 112 ? 6.297 -11.992 -10.711 1 98.88 112 GLY A CA 1
ATOM 891 C C . GLY A 1 112 ? 6.867 -11.016 -11.727 1 98.88 112 GLY A C 1
ATOM 892 O O . GLY A 1 112 ? 8.078 -10.82 -11.789 1 98.88 112 GLY A O 1
ATOM 893 N N . PHE A 1 113 ? 5.98 -10.477 -12.508 1 98.81 113 PHE A N 1
ATOM 894 C CA . PHE A 1 113 ? 6.34 -9.43 -13.461 1 98.81 113 PHE A CA 1
ATOM 895 C C . PHE A 1 113 ? 7.039 -8.273 -12.758 1 98.81 113 PHE A C 1
ATOM 897 O O . PHE A 1 113 ? 8.094 -7.816 -13.203 1 98.81 113 PHE A O 1
ATOM 904 N N . LEU A 1 114 ? 6.492 -7.801 -11.711 1 98.69 114 LEU A N 1
ATOM 905 C CA . LEU A 1 114 ? 7.082 -6.699 -10.953 1 98.69 114 LEU A CA 1
ATOM 906 C C . LEU A 1 114 ? 8.453 -7.09 -10.406 1 98.69 114 LEU A C 1
ATOM 908 O O . LEU A 1 114 ? 9.383 -6.285 -10.438 1 98.69 114 LEU A O 1
ATOM 912 N N . TYR A 1 115 ? 8.516 -8.273 -9.891 1 98.81 115 TYR A N 1
ATOM 913 C CA . TYR A 1 115 ? 9.797 -8.734 -9.367 1 98.81 115 TYR A CA 1
ATOM 914 C C . TYR A 1 115 ? 10.852 -8.797 -10.469 1 98.81 115 TYR A C 1
ATOM 916 O O . TYR A 1 115 ? 11.977 -8.336 -10.289 1 98.81 115 TYR A O 1
ATOM 924 N N . ALA A 1 116 ? 10.469 -9.375 -11.594 1 98.81 116 ALA A N 1
ATOM 925 C CA . ALA A 1 116 ? 11.383 -9.492 -12.727 1 98.81 116 ALA A CA 1
ATOM 926 C C . ALA A 1 116 ? 11.828 -8.117 -13.211 1 98.81 116 ALA A C 1
ATOM 928 O O . ALA A 1 116 ? 12.953 -7.953 -13.695 1 98.81 116 ALA A O 1
ATOM 929 N N . SER A 1 117 ? 10.977 -7.164 -13.117 1 98.75 117 SER A N 1
ATOM 930 C CA . SER A 1 117 ? 11.297 -5.793 -13.5 1 98.75 117 SER A CA 1
ATOM 931 C C . SER A 1 117 ? 12.273 -5.16 -12.516 1 98.75 117 SER A C 1
ATOM 933 O O . SER A 1 117 ? 13.211 -4.473 -12.914 1 98.75 117 SER A O 1
ATOM 935 N N . CYS A 1 118 ? 12.078 -5.387 -11.227 1 98.5 118 CYS A N 1
ATOM 936 C CA . CYS A 1 118 ? 12.859 -4.754 -10.18 1 98.5 118 CYS A CA 1
ATOM 937 C C . CYS A 1 118 ? 14.219 -5.422 -10.039 1 98.5 118 CYS A C 1
ATOM 939 O O . CYS A 1 118 ? 15.188 -4.797 -9.594 1 98.5 118 CYS A O 1
ATOM 941 N N . TYR A 1 119 ? 14.273 -6.684 -10.406 1 98.38 119 TYR A N 1
ATOM 942 C CA . TYR A 1 119 ? 15.5 -7.465 -10.336 1 98.38 119 TYR A CA 1
ATOM 943 C C . TYR A 1 119 ? 15.773 -8.18 -11.648 1 98.38 119 TYR A C 1
ATOM 945 O O . TYR A 1 119 ? 15.844 -9.406 -11.695 1 98.38 119 TYR A O 1
ATOM 953 N N . PRO A 1 120 ? 16.031 -7.406 -12.648 1 98.06 120 PRO A N 1
ATOM 954 C CA . PRO A 1 120 ? 16.109 -7.98 -13.992 1 98.06 120 PRO A CA 1
ATOM 955 C C . PRO A 1 120 ? 17.25 -8.977 -14.133 1 98.06 120 PRO A C 1
ATOM 957 O O . PRO A 1 120 ? 17.188 -9.891 -14.961 1 98.06 120 PRO A O 1
ATOM 960 N N . ASP A 1 121 ? 18.266 -8.867 -13.344 1 96.75 121 ASP A N 1
ATOM 961 C CA . ASP A 1 121 ? 19.422 -9.742 -13.469 1 96.75 121 ASP A CA 1
ATOM 962 C C . ASP A 1 121 ? 19.266 -10.984 -12.594 1 96.75 121 ASP A C 1
ATOM 964 O O . ASP A 1 121 ? 20.031 -11.938 -12.719 1 96.75 121 ASP A O 1
ATOM 968 N N . ASP A 1 122 ? 18.172 -11.023 -11.805 1 96.62 122 ASP A N 1
ATOM 969 C CA . ASP A 1 122 ? 18 -12.109 -10.844 1 96.62 122 ASP A CA 1
ATOM 970 C C . ASP A 1 122 ? 16.922 -13.086 -11.297 1 96.62 122 ASP A C 1
ATOM 972 O O . ASP A 1 122 ? 16.641 -14.078 -10.617 1 96.62 122 ASP A O 1
ATOM 976 N N . VAL A 1 123 ? 16.312 -12.867 -12.391 1 98.44 123 VAL A N 1
ATOM 977 C CA . VAL A 1 123 ? 15.234 -13.742 -12.867 1 98.44 123 VAL A CA 1
ATOM 978 C C . VAL A 1 123 ? 15.641 -14.383 -14.188 1 98.44 123 VAL A C 1
ATOM 980 O O . VAL A 1 123 ? 15.961 -13.68 -15.156 1 98.44 123 VAL A O 1
ATOM 983 N N . GLU A 1 124 ? 15.703 -15.656 -14.164 1 98 124 GLU A N 1
ATOM 984 C CA . GLU A 1 124 ? 16.047 -16.406 -15.367 1 98 124 GLU A CA 1
ATOM 985 C C . GLU A 1 124 ? 14.844 -16.516 -16.312 1 98 124 GLU A C 1
ATOM 987 O O . GLU A 1 124 ? 14.984 -16.375 -17.516 1 98 124 GLU A O 1
ATOM 992 N N . ALA A 1 125 ? 13.727 -16.812 -15.734 1 98.44 125 ALA A N 1
ATOM 993 C CA . ALA A 1 125 ? 12.539 -17.031 -16.547 1 98.44 125 ALA A CA 1
ATOM 994 C C . ALA A 1 125 ? 11.273 -16.672 -15.773 1 98.44 125 ALA A C 1
ATOM 996 O O . ALA A 1 125 ? 11.195 -16.875 -14.562 1 98.44 125 ALA A O 1
ATOM 997 N N . LEU A 1 126 ? 10.344 -16.109 -16.469 1 98.75 126 LEU A N 1
ATOM 998 C CA . LEU A 1 126 ? 9.008 -15.812 -15.953 1 98.75 126 LEU A CA 1
ATOM 999 C C . LEU A 1 126 ? 7.938 -16.453 -16.828 1 98.75 126 LEU A C 1
ATOM 1001 O O . LEU A 1 126 ? 7.875 -16.203 -18.031 1 98.75 126 LEU A O 1
ATOM 1005 N N . ILE A 1 127 ? 7.215 -17.344 -16.25 1 98.88 127 ILE A N 1
ATOM 1006 C CA . ILE A 1 127 ? 6.059 -17.953 -16.891 1 98.88 127 ILE A CA 1
ATOM 1007 C C . ILE A 1 127 ? 4.777 -17.344 -16.328 1 98.88 127 ILE A C 1
ATOM 1009 O O . ILE A 1 127 ? 4.477 -17.484 -15.148 1 98.88 127 ILE A O 1
ATOM 1013 N N . SER A 1 128 ? 4.043 -16.672 -17.172 1 98.88 128 SER A N 1
ATOM 1014 C CA . SER A 1 128 ? 2.822 -15.992 -16.75 1 98.88 128 SER A CA 1
ATOM 1015 C C . SER A 1 128 ? 1.584 -16.688 -17.312 1 98.88 128 SER A C 1
ATOM 1017 O O . SER A 1 128 ? 1.386 -16.75 -18.516 1 98.88 128 SER A O 1
ATOM 1019 N N . LEU A 1 129 ? 0.802 -17.203 -16.406 1 98.69 129 LEU A N 1
ATOM 1020 C CA . LEU A 1 129 ? -0.44 -17.859 -16.797 1 98.69 129 LEU A CA 1
ATOM 1021 C C . LEU A 1 129 ? -1.609 -16.875 -16.75 1 98.69 129 LEU A C 1
ATOM 1023 O O . LEU A 1 129 ? -1.989 -16.406 -15.672 1 98.69 129 LEU A O 1
ATOM 1027 N N . ASP A 1 130 ? -2.152 -16.484 -17.859 1 97.88 130 ASP A N 1
ATOM 1028 C CA . ASP A 1 130 ? -3.34 -15.695 -18.141 1 97.88 130 ASP A CA 1
ATOM 1029 C C . ASP A 1 130 ? -3.252 -14.312 -17.5 1 97.88 130 ASP A C 1
ATOM 1031 O O . ASP A 1 130 ? -4.219 -13.828 -16.906 1 97.88 130 ASP A O 1
ATOM 1035 N N . ALA A 1 131 ? -2.107 -13.688 -17.547 1 97.62 131 ALA A N 1
ATOM 1036 C CA . ALA A 1 131 ? -1.841 -12.305 -17.156 1 97.62 131 ALA A CA 1
ATOM 1037 C C . ALA A 1 131 ? -0.555 -11.789 -17.781 1 97.62 131 ALA A C 1
ATOM 1039 O O . ALA A 1 131 ? 0.361 -12.562 -18.078 1 97.62 131 ALA A O 1
ATOM 1040 N N . ALA A 1 132 ? -0.49 -10.508 -18.016 1 97.25 132 ALA A N 1
ATOM 1041 C CA . ALA A 1 132 ? 0.701 -9.914 -18.609 1 97.25 132 ALA A CA 1
ATOM 1042 C C . ALA A 1 132 ? 1.396 -8.977 -17.625 1 97.25 132 ALA A C 1
ATOM 1044 O O . ALA A 1 132 ? 2.525 -8.539 -17.859 1 97.25 132 ALA A O 1
ATOM 1045 N N . GLY A 1 133 ? 0.798 -8.664 -16.594 1 97.31 133 GLY A N 1
ATOM 1046 C CA . GLY A 1 133 ? 1.268 -7.746 -15.57 1 97.31 133 GLY A CA 1
ATOM 1047 C C . GLY A 1 133 ? 0.234 -7.473 -14.492 1 97.31 133 GLY A C 1
ATOM 1048 O O . GLY A 1 133 ? -0.752 -8.203 -14.375 1 97.31 133 GLY A O 1
ATOM 1049 N N . PRO A 1 134 ? 0.511 -6.488 -13.656 1 97.56 134 PRO A N 1
ATOM 1050 C CA . PRO A 1 134 ? -0.445 -6.129 -12.602 1 97.56 134 PRO A CA 1
ATOM 1051 C C . PRO A 1 134 ? -1.791 -5.672 -13.156 1 97.56 134 PRO A C 1
ATOM 1053 O O . PRO A 1 134 ? -1.861 -5.184 -14.289 1 97.56 134 PRO A O 1
ATOM 1056 N N . ARG A 1 135 ? -2.771 -5.855 -12.32 1 94.38 135 ARG A N 1
ATOM 1057 C CA . ARG A 1 135 ? -4.078 -5.297 -12.648 1 94.38 135 ARG A CA 1
ATOM 1058 C C . ARG A 1 135 ? -4.023 -3.775 -12.719 1 94.38 135 ARG A C 1
ATOM 1060 O O . ARG A 1 135 ? -3.41 -3.131 -11.867 1 94.38 135 ARG A O 1
ATOM 1067 N N . ILE A 1 136 ? -4.629 -3.277 -13.758 1 93.94 136 ILE A N 1
ATOM 1068 C CA . ILE A 1 136 ? -4.672 -1.837 -13.977 1 93.94 136 ILE A CA 1
ATOM 1069 C C . ILE A 1 136 ? -6.125 -1.372 -14.055 1 93.94 136 ILE A C 1
ATOM 1071 O O . ILE A 1 136 ? -6.926 -1.943 -14.797 1 93.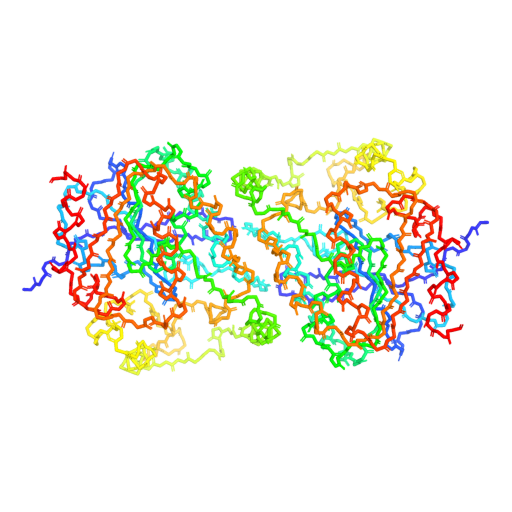94 136 ILE A O 1
ATOM 1075 N N . ASP A 1 137 ? -6.406 -0.448 -13.227 1 89.69 137 ASP A N 1
ATOM 1076 C CA . ASP A 1 137 ? -7.676 0.259 -13.359 1 89.69 137 ASP A CA 1
ATOM 1077 C C . ASP A 1 137 ? -7.473 1.644 -13.969 1 89.69 137 ASP A C 1
ATOM 1079 O O . ASP A 1 137 ? -6.508 2.336 -13.641 1 89.69 137 ASP A O 1
ATOM 1083 N N . PRO A 1 138 ? -8.422 1.956 -14.891 1 92.88 138 PRO A N 1
ATOM 1084 C CA . PRO A 1 138 ? -8.328 3.34 -15.367 1 92.88 138 PRO A CA 1
ATOM 1085 C C . PRO A 1 138 ? -8.328 4.355 -14.227 1 92.88 138 PRO A C 1
ATOM 1087 O O . PRO A 1 138 ? -8.977 4.141 -13.203 1 92.88 138 PRO A O 1
ATOM 1090 N N . PRO A 1 139 ? -7.617 5.445 -14.484 1 95.06 139 PRO A N 1
ATOM 1091 C CA . PRO A 1 139 ? -7.523 6.457 -13.43 1 95.06 139 PRO A CA 1
ATOM 1092 C C . PRO A 1 139 ? -8.891 6.91 -12.922 1 95.06 139 PRO A C 1
ATOM 1094 O O . PRO A 1 139 ? -9.07 7.078 -11.711 1 95.06 139 PRO A O 1
ATOM 1097 N N . SER A 1 140 ? -9.852 7.102 -13.805 1 95.56 140 SER A N 1
ATOM 1098 C CA . SER A 1 140 ? -11.18 7.551 -13.398 1 95.56 140 SER A CA 1
ATOM 1099 C C . SER A 1 140 ? -11.867 6.516 -12.516 1 95.56 140 SER A C 1
ATOM 1101 O O . SER A 1 140 ? -12.562 6.871 -11.562 1 95.56 140 SER A O 1
ATOM 1103 N N . THR A 1 141 ? -11.648 5.254 -12.852 1 94.06 141 THR A N 1
ATOM 1104 C CA . THR A 1 141 ? -12.211 4.176 -12.047 1 94.06 141 THR A CA 1
ATOM 1105 C C . THR A 1 141 ? -11.57 4.152 -10.664 1 94.06 141 THR A C 1
ATOM 1107 O O . THR A 1 141 ? -12.266 3.955 -9.656 1 94.06 141 THR A O 1
ATOM 1110 N N . HIS A 1 142 ? -10.328 4.352 -10.617 1 93.88 142 HIS A N 1
ATOM 1111 C CA . HIS A 1 142 ? -9.602 4.395 -9.352 1 93.88 142 HIS A CA 1
ATOM 1112 C C . HIS A 1 142 ? -10.141 5.5 -8.453 1 93.88 142 HIS A C 1
ATOM 1114 O O . HIS A 1 142 ? -10.43 5.258 -7.273 1 93.88 142 HIS A O 1
ATOM 1120 N N . ALA A 1 143 ? -10.281 6.672 -8.984 1 96.12 143 ALA A N 1
ATOM 1121 C CA . ALA A 1 143 ? -10.758 7.824 -8.219 1 96.12 143 ALA A CA 1
ATOM 1122 C C . ALA A 1 143 ? -12.195 7.617 -7.75 1 96.12 143 ALA A C 1
ATOM 1124 O O . ALA A 1 143 ? -12.578 8.07 -6.668 1 96.12 143 ALA A O 1
ATOM 1125 N N . GLN A 1 144 ? -12.961 6.871 -8.523 1 96.12 144 GLN A N 1
ATOM 1126 C CA . GLN A 1 144 ? -14.383 6.676 -8.234 1 96.12 144 GLN A CA 1
ATOM 1127 C C . GLN A 1 144 ? -14.586 5.602 -7.168 1 96.12 144 GLN A C 1
ATOM 1129 O O . GLN A 1 144 ? -15.539 5.664 -6.391 1 96.12 144 GLN A O 1
ATOM 1134 N N . SER A 1 145 ? -13.648 4.711 -7.109 1 96.19 145 SER A N 1
ATOM 1135 C CA . SER A 1 145 ? -13.945 3.514 -6.332 1 96.19 145 SER A CA 1
ATOM 1136 C C . SER A 1 145 ? -13.156 3.494 -5.023 1 96.19 145 SER A C 1
ATOM 1138 O O . SER A 1 145 ? -13.453 2.705 -4.125 1 96.19 145 SER A O 1
ATOM 1140 N N . THR A 1 146 ? -12.18 4.328 -4.859 1 97.25 146 THR A N 1
ATOM 1141 C CA . THR A 1 146 ? -11.266 4.25 -3.725 1 97.25 146 THR A CA 1
ATOM 1142 C C . THR A 1 146 ? -12.023 4.383 -2.408 1 97.25 146 THR A C 1
ATOM 1144 O O . THR A 1 146 ? -11.75 3.654 -1.452 1 97.25 146 THR A O 1
ATOM 1147 N N . HIS A 1 147 ? -12.984 5.344 -2.318 1 97.31 147 HIS A N 1
ATOM 1148 C CA . HIS A 1 147 ? -13.75 5.52 -1.089 1 97.31 147 HIS A CA 1
ATOM 1149 C C . HIS A 1 147 ? -14.484 4.238 -0.706 1 97.31 147 HIS A C 1
ATOM 1151 O O . HIS A 1 147 ? -14.578 3.906 0.478 1 97.31 147 HIS A O 1
ATOM 1157 N N . ASP A 1 148 ? -15.008 3.512 -1.686 1 97.19 148 ASP A N 1
ATOM 1158 C CA . ASP A 1 148 ? -15.703 2.254 -1.427 1 97.19 148 ASP A CA 1
ATOM 1159 C C . ASP A 1 148 ? -14.75 1.212 -0.843 1 97.19 148 ASP A C 1
ATOM 1161 O O . ASP A 1 148 ? -15.133 0.446 0.045 1 97.19 148 ASP A O 1
ATOM 1165 N N . TYR A 1 149 ? -13.539 1.17 -1.355 1 96.38 149 TYR A N 1
ATOM 1166 C CA . TYR A 1 149 ? -12.539 0.239 -0.844 1 96.38 149 TYR A CA 1
ATOM 1167 C C . TYR A 1 149 ? -12.195 0.554 0.606 1 96.38 149 TYR A C 1
ATOM 1169 O O . TYR A 1 149 ? -12.062 -0.354 1.431 1 96.38 149 TYR A O 1
ATOM 1177 N N . VAL A 1 150 ? -12.078 1.819 0.922 1 97.62 150 VAL A N 1
ATOM 1178 C CA . VAL A 1 150 ? -11.758 2.238 2.283 1 97.62 150 VAL A CA 1
ATOM 1179 C C . VAL A 1 150 ? -12.875 1.817 3.23 1 97.62 150 VAL A C 1
ATOM 1181 O O . VAL A 1 150 ? -12.617 1.237 4.289 1 97.62 150 VAL A O 1
ATOM 1184 N N . GLU A 1 151 ? -14.141 2.041 2.832 1 97.69 151 GLU A N 1
ATOM 1185 C CA . GLU A 1 151 ? -15.289 1.693 3.666 1 97.69 151 GLU A CA 1
ATOM 1186 C C . GLU A 1 151 ? -15.367 0.187 3.898 1 97.69 151 GLU A C 1
ATOM 1188 O O . GLU A 1 151 ? -15.578 -0.262 5.027 1 97.69 151 GLU A O 1
ATOM 1193 N N . LYS A 1 152 ? -15.203 -0.5 2.863 1 96.88 152 LYS A N 1
ATOM 1194 C CA . LYS A 1 152 ? -15.273 -1.954 2.971 1 96.88 152 LYS A CA 1
ATOM 1195 C C . LYS A 1 152 ? -14.125 -2.496 3.818 1 96.88 152 LYS A C 1
ATOM 1197 O O . LYS A 1 152 ? -14.312 -3.43 4.602 1 96.88 152 LYS A O 1
ATOM 1202 N N . PHE A 1 153 ? -12.977 -1.929 3.646 1 97.62 153 PHE A N 1
ATOM 1203 C CA . PHE A 1 153 ? -11.844 -2.344 4.469 1 97.62 153 PHE A CA 1
ATOM 1204 C C . PHE A 1 153 ? -12.156 -2.148 5.949 1 97.62 153 PHE A C 1
ATOM 1206 O O . PHE A 1 153 ? -11.969 -3.064 6.75 1 97.62 153 PHE A O 1
ATOM 1213 N N . LEU A 1 154 ? -12.57 -0.951 6.32 1 97.25 154 LEU A N 1
ATOM 1214 C CA . LEU A 1 154 ? -12.844 -0.62 7.715 1 97.25 154 LEU A CA 1
ATOM 1215 C C . LEU A 1 154 ? -13.969 -1.485 8.266 1 97.25 154 LEU A C 1
ATOM 1217 O O . LEU A 1 154 ? -13.977 -1.819 9.453 1 97.25 154 LEU A O 1
ATOM 1221 N N . LYS A 1 155 ? -14.867 -1.897 7.375 1 95.44 155 LYS A N 1
ATOM 1222 C CA . LYS A 1 155 ? -15.938 -2.814 7.766 1 95.44 155 LYS A CA 1
ATOM 1223 C C . LYS A 1 155 ? -15.391 -4.223 8 1 95.44 155 LYS A C 1
ATOM 1225 O O . LYS A 1 155 ? -15.641 -4.82 9.047 1 95.44 155 LYS A O 1
ATOM 1230 N N . TYR A 1 156 ? -14.562 -4.742 7.109 1 94.19 156 TYR A N 1
ATOM 1231 C CA . TYR A 1 156 ? -14.109 -6.125 7.129 1 94.19 156 TYR A CA 1
ATOM 1232 C C . TYR A 1 156 ? -13.055 -6.34 8.203 1 94.19 156 TYR A C 1
ATOM 1234 O O . TYR A 1 156 ? -12.938 -7.438 8.758 1 94.19 156 TYR A O 1
ATOM 1242 N N . GLU A 1 157 ? -12.312 -5.297 8.531 1 93.56 157 GLU A N 1
ATOM 1243 C CA . GLU A 1 157 ? -11.258 -5.449 9.523 1 93.56 157 GLU A CA 1
ATOM 1244 C C . GLU A 1 157 ? -11.844 -5.793 10.891 1 93.56 157 GLU A C 1
ATOM 1246 O O . GLU A 1 157 ? -11.133 -6.277 11.773 1 93.56 157 GLU A O 1
ATOM 1251 N N . LYS A 1 158 ? -13.125 -5.543 11.055 1 91.44 158 LYS A N 1
ATOM 1252 C CA . LYS A 1 158 ? -13.773 -5.785 12.336 1 91.44 158 LYS A CA 1
ATOM 1253 C C . LYS A 1 158 ? -14.25 -7.23 12.445 1 91.44 158 LYS A C 1
ATOM 1255 O O . LYS A 1 158 ? -14.633 -7.684 13.531 1 91.44 158 LYS A O 1
ATOM 1260 N N . LEU A 1 159 ? -14.203 -7.934 11.305 1 88.5 159 LEU A N 1
ATOM 1261 C CA . LEU A 1 159 ? -14.641 -9.328 11.305 1 88.5 159 LEU A CA 1
ATOM 1262 C C . LEU A 1 159 ? -13.562 -10.234 11.906 1 88.5 159 LEU A C 1
ATOM 1264 O O . LEU A 1 159 ? -12.375 -10.055 11.625 1 88.5 159 LEU A O 1
ATOM 1268 N N . ASN A 1 160 ? -13.953 -11.055 12.836 1 80.06 160 ASN A N 1
ATOM 1269 C CA . ASN A 1 160 ? -13.07 -12.023 13.477 1 80.06 160 ASN A CA 1
ATOM 1270 C C . ASN A 1 160 ? -13.688 -13.414 13.508 1 80.06 160 ASN A C 1
ATOM 1272 O O . ASN A 1 160 ? -14.719 -13.656 12.883 1 80.06 160 ASN A O 1
ATOM 1276 N N . GLU A 1 161 ? -12.93 -14.367 14.117 1 75.75 161 GLU A N 1
ATOM 1277 C CA . GLU A 1 161 ? -13.336 -15.766 14.109 1 75.75 161 GLU A CA 1
ATOM 1278 C C . GLU A 1 161 ? -14.711 -15.945 14.734 1 75.75 161 GLU A C 1
ATOM 1280 O O . GLU A 1 161 ? -15.445 -16.875 14.391 1 75.75 161 GLU A O 1
ATOM 1285 N N . ASN A 1 162 ? -15.047 -15 15.555 1 79.44 162 ASN A N 1
ATOM 1286 C CA . ASN A 1 162 ? -16.297 -15.148 16.297 1 79.44 162 ASN A CA 1
ATOM 1287 C C . ASN A 1 162 ? -17.484 -14.609 15.5 1 79.44 162 ASN A C 1
ATOM 1289 O O . ASN A 1 162 ? -18.641 -14.977 15.758 1 79.44 162 ASN A O 1
ATOM 1293 N N . ASN A 1 163 ? -17.188 -13.781 14.508 1 85.25 163 ASN A N 1
ATOM 1294 C CA . ASN A 1 163 ? -18.312 -13.164 13.812 1 85.25 163 ASN A CA 1
ATOM 1295 C C . ASN A 1 163 ? -18.219 -13.367 12.305 1 85.25 163 ASN A C 1
ATOM 1297 O O . ASN A 1 163 ? -19.031 -12.828 11.547 1 85.25 163 ASN A O 1
ATOM 1301 N N . MET A 1 164 ? -17.297 -14.258 11.93 1 87.31 164 MET A N 1
ATOM 1302 C CA . MET A 1 164 ? -17.203 -14.57 10.508 1 87.31 164 MET A CA 1
ATOM 1303 C C . MET A 1 164 ? -18.203 -15.672 10.141 1 87.31 164 MET A C 1
ATOM 1305 O O . MET A 1 164 ? -18.469 -16.562 10.945 1 87.31 164 MET A O 1
ATOM 1309 N N . PRO A 1 165 ? -18.703 -15.594 8.969 1 88.25 165 PRO A N 1
ATOM 1310 C CA . PRO A 1 165 ? -19.625 -16.641 8.539 1 88.25 165 PRO A CA 1
ATOM 1311 C C . PRO A 1 165 ? -18.969 -18.016 8.469 1 88.25 165 PRO A C 1
ATOM 1313 O O . PRO A 1 165 ? -17.766 -18.109 8.203 1 88.25 165 PRO A O 1
ATOM 1316 N N . SER A 1 166 ? -19.672 -19.047 8.773 1 93.31 166 SER A N 1
ATOM 1317 C CA . SER A 1 166 ? -19.25 -20.438 8.664 1 93.31 166 SER A CA 1
ATOM 1318 C C . SER A 1 166 ? -20.219 -21.25 7.832 1 93.31 166 SER A C 1
ATOM 1320 O O . SER A 1 166 ? -21.391 -20.891 7.707 1 93.31 166 SER A O 1
ATOM 1322 N N . TYR A 1 167 ? -19.703 -22.281 7.246 1 96.38 167 TYR A N 1
ATOM 1323 C CA . TYR A 1 167 ? -20.469 -23.062 6.273 1 96.38 167 TYR A CA 1
ATOM 1324 C C . TYR A 1 167 ? -20.141 -24.547 6.383 1 96.38 167 TYR A C 1
ATOM 1326 O O . TYR A 1 167 ? -19.109 -24.922 6.922 1 96.38 167 TYR A O 1
ATOM 1334 N N . THR A 1 168 ? -21.141 -25.344 5.91 1 97.38 168 THR A N 1
ATOM 1335 C CA . THR A 1 168 ? -20.797 -26.75 5.688 1 97.38 168 THR A CA 1
ATOM 1336 C C . THR A 1 168 ? -19.844 -26.891 4.508 1 97.38 168 THR A C 1
ATOM 1338 O O . THR A 1 168 ? -19.688 -25.953 3.715 1 97.38 168 THR A O 1
ATOM 1341 N N . TYR A 1 169 ? -19.219 -28.031 4.473 1 96.81 169 TYR A N 1
ATOM 1342 C CA . TYR A 1 169 ? -18.297 -28.297 3.373 1 96.81 169 TYR A CA 1
ATOM 1343 C C . TYR A 1 169 ? -18.969 -28.047 2.027 1 96.81 169 TYR A C 1
ATOM 1345 O O . TYR A 1 169 ? -18.438 -27.312 1.191 1 96.81 169 TYR A O 1
ATOM 1353 N N . ASN A 1 170 ? -20.125 -28.609 1.807 1 97.31 170 ASN A N 1
ATOM 1354 C CA . ASN A 1 170 ? -20.812 -28.5 0.523 1 97.31 170 ASN A CA 1
ATOM 1355 C C . ASN A 1 170 ? -21.219 -27.062 0.23 1 97.31 170 ASN A C 1
ATOM 1357 O O . ASN A 1 170 ? -21.141 -26.609 -0.914 1 97.31 170 ASN A O 1
ATOM 1361 N N . GLU A 1 171 ? -21.641 -26.406 1.257 1 97.06 171 GLU A N 1
ATOM 1362 C CA . GLU A 1 171 ? -21.984 -25 1.089 1 97.06 171 GLU A CA 1
ATOM 1363 C C . GLU A 1 171 ? -20.766 -24.172 0.656 1 97.06 171 GLU A C 1
ATOM 1365 O O . GLU A 1 171 ? -20.875 -23.297 -0.193 1 97.06 171 GLU A O 1
ATOM 1370 N N . MET A 1 172 ? -19.641 -24.469 1.261 1 96.25 172 MET A N 1
ATOM 1371 C CA . MET A 1 172 ? -18.406 -23.781 0.904 1 96.25 172 MET A CA 1
ATOM 1372 C C . MET A 1 172 ? -18.078 -23.984 -0.568 1 96.25 172 MET A C 1
ATOM 1374 O O . MET A 1 172 ? -17.75 -23.031 -1.277 1 96.25 172 MET A O 1
ATOM 1378 N N . ILE A 1 173 ? -18.156 -25.219 -0.959 1 97.25 173 ILE A N 1
ATOM 1379 C CA . ILE A 1 173 ? -17.828 -25.547 -2.342 1 97.25 173 ILE A CA 1
ATOM 1380 C C . ILE A 1 173 ? -18.797 -24.828 -3.287 1 97.25 173 ILE A C 1
ATOM 1382 O O . ILE A 1 173 ? -18.375 -24.281 -4.309 1 97.25 173 ILE A O 1
ATOM 1386 N N . ASP A 1 174 ? -20.078 -24.781 -2.957 1 97.31 174 ASP A N 1
ATOM 1387 C CA . ASP A 1 174 ? -21.094 -24.094 -3.764 1 97.31 174 ASP A CA 1
ATOM 1388 C C . ASP A 1 174 ? -20.781 -22.594 -3.863 1 97.31 174 ASP A C 1
ATOM 1390 O O . ASP A 1 174 ? -20.875 -22.016 -4.945 1 97.31 174 ASP A O 1
ATOM 1394 N N . LEU A 1 175 ? -20.453 -22.031 -2.717 1 96 175 LEU A N 1
ATOM 1395 C CA . LEU A 1 175 ? -20.172 -20.609 -2.656 1 96 175 LEU A CA 1
ATOM 1396 C C . LEU A 1 175 ? -18.984 -20.25 -3.549 1 96 175 LEU A C 1
ATOM 1398 O O . LEU A 1 175 ? -19.031 -19.266 -4.293 1 96 175 LEU A O 1
ATOM 1402 N N . VAL A 1 176 ? -17.938 -21.062 -3.453 1 95.81 176 VAL A N 1
ATOM 1403 C CA . VAL A 1 176 ? -16.719 -20.797 -4.227 1 95.81 176 VAL A CA 1
ATOM 1404 C C . VAL A 1 176 ? -17 -21 -5.711 1 95.81 176 VAL A C 1
ATOM 1406 O O . VAL A 1 176 ? -16.594 -20.188 -6.547 1 95.81 176 VAL A O 1
ATOM 1409 N N . GLU A 1 177 ? -17.656 -22.078 -6.035 1 96 177 GLU A N 1
ATOM 1410 C CA . GLU A 1 177 ? -18.016 -22.328 -7.422 1 96 177 GLU A CA 1
ATOM 1411 C C . GLU A 1 177 ? -18.844 -21.188 -8.008 1 96 177 GLU A C 1
ATOM 1413 O O . GLU A 1 177 ? -18.594 -20.75 -9.133 1 96 177 GLU A O 1
ATOM 1418 N N . ASP A 1 178 ? -19.781 -20.641 -7.27 1 95 178 ASP A N 1
ATOM 1419 C CA . ASP A 1 178 ? -20.625 -19.531 -7.699 1 95 178 ASP A CA 1
ATOM 1420 C C . ASP A 1 178 ? -19.797 -18.25 -7.867 1 95 178 ASP A C 1
ATOM 1422 O O . ASP A 1 178 ? -20 -17.5 -8.82 1 95 178 ASP A O 1
ATOM 1426 N N . ALA A 1 179 ? -18.906 -18.062 -6.945 1 91 179 ALA A N 1
ATOM 1427 C CA . ALA A 1 179 ? -18.109 -16.828 -6.93 1 91 179 ALA A CA 1
ATOM 1428 C C . ALA A 1 179 ? -17.188 -16.766 -8.133 1 91 179 ALA A C 1
ATOM 1430 O O . ALA A 1 179 ? -16.922 -15.688 -8.672 1 91 179 ALA A O 1
ATOM 1431 N N . TYR A 1 180 ? -16.672 -17.859 -8.578 1 89.12 180 TYR A N 1
ATOM 1432 C CA . TYR A 1 180 ? -15.719 -17.875 -9.68 1 89.12 180 TYR A CA 1
ATOM 1433 C C . TYR A 1 180 ? -16.422 -17.922 -11.023 1 89.12 180 TYR A C 1
ATOM 1435 O O . TYR A 1 180 ? -15.789 -17.828 -12.07 1 89.12 180 TYR A O 1
ATOM 1443 N N . ALA A 1 181 ? -17.719 -18 -10.992 1 84.19 181 ALA A N 1
ATOM 1444 C CA . ALA A 1 181 ? -18.594 -17.781 -12.141 1 84.19 181 ALA A CA 1
ATOM 1445 C C . ALA A 1 181 ? -18.062 -18.484 -13.383 1 84.19 181 ALA A C 1
ATOM 1447 O O . ALA A 1 181 ? -17.906 -17.859 -14.438 1 84.19 181 ALA A O 1
ATOM 1448 N N . GLY A 1 182 ? -17.688 -19.75 -13.281 1 83.38 182 GLY A N 1
ATOM 1449 C CA . GLY A 1 182 ? -17.312 -20.531 -14.461 1 83.38 182 GLY A CA 1
ATOM 1450 C C . GLY A 1 182 ? -15.812 -20.594 -14.688 1 83.38 182 GLY A C 1
ATOM 1451 O O . GLY A 1 182 ? -15.336 -21.375 -15.516 1 83.38 182 GLY A O 1
ATOM 1452 N N . SER A 1 183 ? -15.039 -19.797 -13.992 1 90.38 183 SER A N 1
ATOM 1453 C CA . SER A 1 183 ? -13.586 -19.844 -14.133 1 90.38 183 SER A CA 1
ATOM 1454 C C . SER A 1 183 ? -13.016 -21.156 -13.594 1 90.38 183 SER A C 1
ATOM 1456 O O . SER A 1 183 ? -12.023 -21.672 -14.109 1 90.38 183 SER A O 1
ATOM 1458 N N . MET A 1 184 ? -13.625 -21.688 -12.602 1 94.69 184 MET A N 1
ATOM 1459 C CA . MET A 1 184 ? -13.18 -22.938 -11.992 1 94.69 184 MET A CA 1
ATOM 1460 C C . MET A 1 184 ? -14.273 -24 -12.055 1 94.69 184 MET A C 1
ATOM 1462 O O . MET A 1 184 ? -15.445 -23.688 -11.805 1 94.69 184 MET A O 1
ATOM 1466 N N . THR A 1 185 ? -13.883 -25.203 -12.383 1 96.31 185 THR A N 1
ATOM 1467 C CA . THR A 1 185 ? -14.805 -26.328 -12.266 1 96.31 185 THR A CA 1
ATOM 1468 C C . THR A 1 185 ? -15.055 -26.672 -10.805 1 96.31 185 THR A C 1
ATOM 1470 O O . THR A 1 185 ? -14.312 -26.219 -9.922 1 96.31 185 THR A O 1
ATOM 1473 N N . ARG A 1 186 ? -16.109 -27.453 -10.586 1 96.88 186 ARG A N 1
ATOM 1474 C CA . ARG A 1 186 ? -16.406 -27.875 -9.219 1 96.88 186 ARG A CA 1
ATOM 1475 C C . ARG A 1 186 ? -15.234 -28.672 -8.633 1 96.88 186 ARG A C 1
ATOM 1477 O O . ARG A 1 186 ? -14.898 -28.5 -7.461 1 96.88 186 ARG A O 1
ATOM 1484 N N . GLU A 1 187 ? -14.617 -29.531 -9.422 1 96.5 187 GLU A N 1
ATOM 1485 C CA . GLU A 1 187 ? -13.461 -30.297 -8.969 1 96.5 187 GLU A CA 1
ATOM 1486 C C . GLU A 1 187 ? -12.297 -29.391 -8.617 1 96.5 187 GLU A C 1
ATOM 1488 O O . GLU A 1 187 ? -11.594 -29.609 -7.633 1 96.5 187 GLU A O 1
ATOM 1493 N N . ALA A 1 188 ? -12.086 -28.391 -9.422 1 97 188 ALA A N 1
ATOM 1494 C CA . ALA A 1 188 ? -11.047 -27.391 -9.141 1 97 188 ALA A CA 1
ATOM 1495 C C . ALA A 1 188 ? -11.305 -26.688 -7.809 1 97 188 ALA A C 1
ATOM 1497 O O . ALA A 1 188 ? -10.375 -26.453 -7.035 1 97 188 ALA A O 1
ATOM 1498 N N . CYS A 1 189 ? -12.562 -26.328 -7.555 1 97.56 189 CYS A N 1
ATOM 1499 C CA . CYS A 1 189 ? -12.938 -25.703 -6.297 1 97.56 189 CYS A CA 1
ATOM 1500 C C . CYS A 1 189 ? -12.586 -26.594 -5.109 1 97.56 189 CYS A C 1
ATOM 1502 O O . CYS A 1 189 ? -12.086 -26.109 -4.094 1 97.56 189 CYS A O 1
ATOM 1504 N N . LYS A 1 190 ? -12.836 -27.891 -5.277 1 97.75 190 LYS A N 1
ATOM 1505 C CA . LYS A 1 190 ? -12.523 -28.828 -4.207 1 97.75 190 LYS A CA 1
ATOM 1506 C C . LYS A 1 190 ? -11.023 -28.859 -3.932 1 97.75 190 LYS A C 1
ATOM 1508 O O . LYS A 1 190 ? -10.602 -28.906 -2.773 1 97.75 190 LYS A O 1
ATOM 1513 N N . ILE A 1 191 ? -10.234 -28.844 -4.965 1 97.06 191 ILE A N 1
ATOM 1514 C CA . ILE A 1 191 ? -8.781 -28.828 -4.824 1 97.06 191 ILE A CA 1
ATOM 1515 C C . ILE A 1 191 ? -8.336 -27.578 -4.078 1 97.06 191 ILE A C 1
ATOM 1517 O O . ILE A 1 191 ? -7.574 -27.656 -3.117 1 97.06 191 ILE A O 1
ATOM 1521 N N . MET A 1 192 ? -8.875 -26.453 -4.461 1 97.19 192 MET A N 1
ATOM 1522 C CA . MET A 1 192 ? -8.508 -25.156 -3.891 1 97.19 192 MET A CA 1
ATOM 1523 C C . MET A 1 192 ? -8.898 -25.078 -2.42 1 97.19 192 MET A C 1
ATOM 1525 O O . MET A 1 192 ? -8.18 -24.5 -1.61 1 97.19 192 MET A O 1
ATOM 1529 N N . MET A 1 193 ? -10.016 -25.703 -2.055 1 97.56 193 MET A N 1
ATOM 1530 C CA . MET A 1 193 ? -10.57 -25.531 -0.715 1 97.56 193 MET A CA 1
ATOM 1531 C C . MET A 1 193 ? -9.852 -26.422 0.288 1 97.56 193 MET A C 1
ATOM 1533 O O . MET A 1 193 ? -9.992 -26.25 1.499 1 97.56 193 MET A O 1
ATOM 1537 N N . LYS A 1 194 ? -8.977 -27.375 -0.226 1 96.88 194 LYS A N 1
ATOM 1538 C CA . LYS A 1 194 ? -8.156 -28.141 0.701 1 96.88 194 LYS A CA 1
ATOM 1539 C C . LYS A 1 194 ? -7.289 -27.234 1.56 1 96.88 194 LYS A C 1
ATOM 1541 O O . LYS A 1 194 ? -7.051 -27.516 2.736 1 96.88 194 LYS A O 1
ATOM 1546 N N . ARG A 1 195 ? -6.879 -26.156 0.884 1 97.44 195 ARG A N 1
ATOM 1547 C CA . ARG A 1 195 ? -6.059 -25.188 1.599 1 97.44 195 ARG A CA 1
ATOM 1548 C C . ARG A 1 195 ? -6.844 -23.906 1.879 1 97.44 195 ARG A C 1
ATOM 1550 O O . ARG A 1 195 ? -6.332 -22.984 2.52 1 97.44 195 ARG A O 1
ATOM 1557 N N . GLY A 1 196 ? -8.062 -23.859 1.39 1 97.5 196 GLY A N 1
ATOM 1558 C CA . GLY A 1 196 ? -8.828 -22.625 1.447 1 97.5 196 GLY A CA 1
ATOM 1559 C C . GLY A 1 196 ? -9.883 -22.625 2.537 1 97.5 196 GLY A C 1
ATOM 1560 O O . GLY A 1 196 ? -10.648 -21.672 2.664 1 97.5 196 GLY A O 1
ATOM 1561 N N . MET A 1 197 ? -9.953 -23.734 3.326 1 96.81 197 MET A N 1
ATOM 1562 C CA . MET A 1 197 ? -10.922 -23.781 4.418 1 96.81 197 MET A CA 1
ATOM 1563 C C . MET A 1 197 ? -10.32 -24.453 5.648 1 96.81 197 MET A C 1
ATOM 1565 O O . MET A 1 197 ? -9.367 -25.219 5.543 1 96.81 197 MET A O 1
ATOM 1569 N N . ARG A 1 198 ? -10.773 -24.109 6.742 1 95.06 198 ARG A N 1
ATOM 1570 C CA . ARG A 1 198 ? -10.43 -24.719 8.016 1 95.06 198 ARG A CA 1
ATOM 1571 C C . ARG A 1 198 ? -11.68 -24.969 8.867 1 95.06 198 ARG A C 1
ATOM 1573 O O . ARG A 1 198 ? -12.672 -24.25 8.734 1 95.06 198 ARG A O 1
ATOM 1580 N N . ARG A 1 199 ? -11.547 -25.891 9.688 1 94.25 199 ARG A N 1
ATOM 1581 C CA . ARG A 1 199 ? -12.68 -26.219 10.547 1 94.25 199 ARG A CA 1
ATOM 1582 C C . ARG A 1 199 ? -12.945 -25.094 11.547 1 94.25 199 ARG A C 1
ATOM 1584 O O . ARG A 1 199 ? -12 -24.5 12.086 1 94.25 199 ARG A O 1
ATOM 1591 N N . ASN A 1 200 ? -14.195 -24.859 11.688 1 92.25 200 ASN A N 1
ATOM 1592 C CA . ASN A 1 200 ? -14.602 -23.953 12.758 1 92.25 200 ASN A CA 1
ATOM 1593 C C . ASN A 1 200 ? -14.273 -24.531 14.133 1 92.25 200 ASN A C 1
ATOM 1595 O O . ASN A 1 200 ? -14.719 -25.625 14.477 1 92.25 200 ASN A O 1
ATOM 1599 N N . PRO A 1 201 ? -13.531 -23.828 14.898 1 88.75 201 PRO A N 1
ATOM 1600 C CA . PRO A 1 201 ? -13.148 -24.375 16.203 1 88.75 201 PRO A CA 1
ATOM 1601 C C . PRO A 1 201 ? -14.344 -24.578 17.125 1 88.75 201 PRO A C 1
ATOM 1603 O O . PRO A 1 201 ? -14.297 -25.438 18.016 1 88.75 201 PRO A O 1
ATOM 1606 N N . GLN A 1 202 ? -15.359 -23.844 16.969 1 90 202 GLN A N 1
ATOM 1607 C CA . GLN A 1 202 ? -16.516 -23.906 17.859 1 90 202 GLN A CA 1
ATOM 1608 C C . GLN A 1 202 ? -17.516 -24.953 17.391 1 90 202 GLN A C 1
ATOM 1610 O O . GLN A 1 202 ? -18.359 -25.406 18.156 1 90 202 GLN A O 1
ATOM 1615 N N . ASN A 1 203 ? -17.516 -25.297 16.125 1 91.5 203 ASN A N 1
ATOM 1616 C CA . ASN A 1 203 ? -18.406 -26.281 15.523 1 91.5 203 ASN A CA 1
ATOM 1617 C C . ASN A 1 203 ? -17.672 -27.109 14.461 1 91.5 203 ASN A C 1
ATOM 1619 O O . ASN A 1 203 ? -17.531 -26.672 13.32 1 91.5 203 ASN A O 1
ATOM 1623 N N . PRO A 1 204 ? -17.312 -28.25 14.836 1 89.81 204 PRO A N 1
ATOM 1624 C CA . PRO A 1 204 ? -16.469 -29.047 13.938 1 89.81 204 PRO A CA 1
ATOM 1625 C C . PRO A 1 204 ? -17.172 -29.406 12.633 1 89.81 204 PRO A C 1
ATOM 1627 O O . PRO A 1 204 ? -16.531 -29.891 11.695 1 89.81 204 PRO A O 1
ATOM 1630 N N . ASN A 1 205 ? -18.453 -29.219 12.523 1 94.19 205 ASN A N 1
ATOM 1631 C CA . ASN A 1 205 ? -19.188 -29.531 11.297 1 94.19 205 ASN A CA 1
ATOM 1632 C C . ASN A 1 205 ? -19.188 -28.359 10.336 1 94.19 205 ASN A C 1
ATOM 1634 O O . ASN A 1 205 ? -19.672 -28.469 9.211 1 94.19 205 ASN A O 1
ATOM 1638 N N . LEU A 1 206 ? -18.641 -27.297 10.812 1 95.88 206 LEU A N 1
ATOM 1639 C CA . LEU A 1 206 ? -18.625 -26.094 9.992 1 95.88 206 LEU A CA 1
ATOM 1640 C C . LEU A 1 206 ? -17.203 -25.672 9.656 1 95.88 206 LEU A C 1
ATOM 1642 O O . LEU A 1 206 ? -16.25 -26.141 10.289 1 95.88 206 LEU A O 1
ATOM 1646 N N . TYR A 1 207 ? -17.141 -24.891 8.57 1 96.62 207 TYR A N 1
ATOM 1647 C CA . TYR A 1 207 ? -15.836 -24.438 8.078 1 96.62 207 TYR A CA 1
ATOM 1648 C C . TYR A 1 207 ? -15.812 -22.922 7.906 1 96.62 207 TYR A C 1
ATOM 1650 O O . TYR A 1 207 ? -16.859 -22.312 7.668 1 96.62 207 TYR A O 1
ATOM 1658 N N . HIS A 1 208 ? -14.586 -22.359 8.078 1 95.31 208 HIS A N 1
ATOM 1659 C CA . HIS A 1 208 ? -14.266 -20.984 7.715 1 95.31 208 HIS A CA 1
ATOM 1660 C C . HIS A 1 208 ? -13.32 -20.938 6.516 1 95.31 208 HIS A C 1
ATOM 1662 O O . HIS A 1 208 ? -12.539 -21.859 6.301 1 95.31 208 HIS A O 1
ATOM 1668 N N . PHE A 1 209 ? -13.531 -19.891 5.738 1 95.5 209 PHE A N 1
ATOM 1669 C CA . PHE A 1 209 ? -12.477 -19.641 4.766 1 95.5 209 PHE A CA 1
ATOM 1670 C C . PHE A 1 209 ? -11.164 -19.297 5.465 1 95.5 209 PHE A C 1
ATOM 1672 O O . PHE A 1 209 ? -11.164 -18.594 6.477 1 95.5 209 PHE A O 1
ATOM 1679 N N . THR A 1 210 ? -10.07 -19.797 4.902 1 95.94 210 THR A N 1
ATOM 1680 C CA . THR A 1 210 ? -8.781 -19.469 5.484 1 95.94 210 THR A CA 1
ATOM 1681 C C . THR A 1 210 ? -8.312 -18.078 5.027 1 95.94 210 THR A C 1
ATOM 1683 O O . THR A 1 210 ? -7.488 -17.453 5.684 1 95.94 210 THR A O 1
ATOM 1686 N N . ARG A 1 211 ? -8.797 -17.672 3.869 1 95.38 211 ARG A N 1
ATOM 1687 C CA . ARG A 1 211 ? -8.367 -16.375 3.328 1 95.38 211 ARG A CA 1
ATOM 1688 C C . ARG A 1 211 ? -8.812 -15.234 4.223 1 95.38 211 ARG A C 1
ATOM 1690 O O . ARG A 1 211 ? -9.922 -15.258 4.77 1 95.38 211 ARG A O 1
ATOM 1697 N N . ASP A 1 212 ? -7.961 -14.25 4.387 1 95.5 212 ASP A N 1
ATOM 1698 C CA . ASP A 1 212 ? -8.266 -13.016 5.105 1 95.5 212 ASP A CA 1
ATOM 1699 C C . ASP A 1 212 ? -9.406 -12.258 4.438 1 95.5 212 ASP A C 1
ATOM 1701 O O . ASP A 1 212 ? -9.359 -11.977 3.238 1 95.5 212 ASP A O 1
ATOM 1705 N N . VAL A 1 213 ? -10.469 -11.961 5.156 1 94.06 213 VAL A N 1
ATOM 1706 C CA . VAL A 1 213 ? -11.648 -11.297 4.613 1 94.06 213 VAL A CA 1
ATOM 1707 C C . VAL A 1 213 ? -11.266 -9.93 4.051 1 94.06 213 VAL A C 1
ATOM 1709 O O . VAL A 1 213 ? -11.914 -9.43 3.133 1 94.06 213 VAL A O 1
ATOM 1712 N N . ARG A 1 214 ? -10.18 -9.305 4.527 1 95.56 214 ARG A N 1
ATOM 1713 C CA . ARG A 1 214 ? -9.719 -8 4.051 1 95.56 214 ARG A CA 1
ATOM 1714 C C . ARG A 1 214 ? -9.25 -8.086 2.602 1 95.56 214 ARG A C 1
ATOM 1716 O O . ARG A 1 214 ? -9.148 -7.066 1.917 1 95.56 214 ARG A O 1
ATOM 1723 N N . LEU A 1 215 ? -8.977 -9.266 2.064 1 95.19 215 LEU A N 1
ATOM 1724 C CA . LEU A 1 215 ? -8.539 -9.453 0.686 1 95.19 215 LEU A CA 1
ATOM 1725 C C . LEU A 1 215 ? -9.664 -9.133 -0.29 1 95.19 215 LEU A C 1
ATOM 1727 O O . LEU A 1 215 ? -9.422 -8.922 -1.479 1 95.19 215 LEU A O 1
ATOM 1731 N N . LYS A 1 216 ? -10.867 -9.07 0.208 1 90.62 216 LYS A N 1
ATOM 1732 C CA . LYS A 1 216 ? -12.008 -8.773 -0.655 1 90.62 216 LYS A CA 1
ATOM 1733 C C . LYS A 1 216 ? -11.945 -7.332 -1.166 1 90.62 216 LYS A C 1
ATOM 1735 O O . LYS A 1 216 ? -12.641 -6.98 -2.123 1 90.62 216 LYS A O 1
ATOM 1740 N N . VAL A 1 217 ? -11.117 -6.48 -0.523 1 90.12 217 VAL A N 1
ATOM 1741 C CA . VAL A 1 217 ? -11.102 -5.062 -0.86 1 90.12 217 VAL A CA 1
ATOM 1742 C C . VAL A 1 217 ? -9.664 -4.59 -1.068 1 90.12 217 VAL A C 1
ATOM 1744 O O . VAL A 1 217 ? -9.328 -3.451 -0.747 1 90.12 217 VAL A O 1
ATOM 1747 N N . SER A 1 218 ? -8.812 -5.297 -1.651 1 89.31 218 SER A N 1
ATOM 1748 C CA . SER A 1 218 ? -7.383 -5.031 -1.776 1 89.31 218 SER A CA 1
ATOM 1749 C C . SER A 1 218 ? -7.062 -4.348 -3.102 1 89.31 218 SER A C 1
ATOM 1751 O O . SER A 1 218 ? -6.051 -4.656 -3.736 1 89.31 218 SER A O 1
ATOM 1753 N N . ASN A 1 219 ? -7.902 -3.422 -3.598 1 90.25 219 ASN A N 1
ATOM 1754 C CA . ASN A 1 219 ? -7.688 -2.779 -4.891 1 90.25 219 ASN A CA 1
ATOM 1755 C C . ASN A 1 219 ? -7.223 -1.334 -4.727 1 90.25 219 ASN A C 1
ATOM 1757 O O . ASN A 1 219 ? -7.285 -0.548 -5.676 1 90.25 219 ASN A O 1
ATOM 1761 N N . ILE A 1 220 ? -6.727 -0.995 -3.582 1 91.88 220 ILE A N 1
ATOM 1762 C CA . ILE A 1 220 ? -6.176 0.337 -3.352 1 91.88 220 ILE A CA 1
ATOM 1763 C C . ILE A 1 220 ? -4.688 0.347 -3.693 1 91.88 220 ILE A C 1
ATOM 1765 O O . ILE A 1 220 ? -3.986 -0.641 -3.463 1 91.88 220 ILE A O 1
ATOM 1769 N N . GLY A 1 221 ? -4.23 1.451 -4.27 1 92.12 221 GLY A N 1
ATOM 1770 C CA . GLY A 1 221 ? -2.812 1.615 -4.539 1 92.12 221 GLY A CA 1
ATOM 1771 C C . GLY A 1 221 ? -2.33 0.801 -5.723 1 92.12 221 GLY A C 1
ATOM 1772 O O . GLY A 1 221 ? -1.163 0.411 -5.781 1 92.12 221 GLY A O 1
ATOM 1773 N N . LEU A 1 222 ? -3.215 0.466 -6.699 1 95 222 LEU A N 1
ATOM 1774 C CA . LEU A 1 222 ? -2.816 -0.23 -7.918 1 95 222 LEU A CA 1
ATOM 1775 C C . LEU A 1 222 ? -2.018 0.692 -8.836 1 95 222 LEU A C 1
ATOM 1777 O O . LEU A 1 222 ? -2.258 1.901 -8.867 1 95 222 LEU A O 1
ATOM 1781 N N . PRO A 1 223 ? -1.101 0.125 -9.555 1 94.81 223 PRO A N 1
ATOM 1782 C CA . PRO A 1 223 ? -0.324 0.963 -10.469 1 94.81 223 PRO A CA 1
ATOM 1783 C C . PRO A 1 223 ? -1.123 1.389 -11.695 1 94.81 223 PRO A C 1
ATOM 1785 O O . PRO A 1 223 ? -2.072 0.705 -12.086 1 94.81 223 PRO A O 1
ATOM 1788 N N . SER A 1 224 ? -0.728 2.514 -12.289 1 94.56 224 SER A N 1
ATOM 1789 C CA . SER A 1 224 ? -1.299 2.947 -13.562 1 94.56 224 SER A CA 1
ATOM 1790 C C . SER A 1 224 ? -0.532 2.361 -14.742 1 94.56 224 SER A C 1
ATOM 1792 O O . SER A 1 224 ? 0.581 1.857 -14.578 1 94.56 224 SER A O 1
ATOM 1794 N N . ILE A 1 225 ? -1.147 2.426 -15.891 1 96.44 225 ILE A N 1
ATOM 1795 C CA . ILE A 1 225 ? -0.605 1.767 -17.078 1 96.44 225 ILE A CA 1
ATOM 1796 C C . ILE A 1 225 ? 0.752 2.371 -17.422 1 96.44 225 ILE A C 1
ATOM 1798 O O . ILE A 1 225 ? 1.665 1.657 -17.859 1 96.44 225 ILE A O 1
ATOM 1802 N N . ASP A 1 226 ? 0.927 3.666 -17.266 1 95.88 226 ASP A N 1
ATOM 1803 C CA . ASP A 1 226 ? 2.193 4.309 -17.594 1 95.88 226 ASP A CA 1
ATOM 1804 C C . ASP A 1 226 ? 3.328 3.779 -16.719 1 95.88 226 ASP A C 1
ATOM 1806 O O . ASP A 1 226 ? 4.445 3.574 -17.203 1 95.88 226 ASP A O 1
ATOM 1810 N N . VAL A 1 227 ? 3.006 3.547 -15.453 1 96.5 227 VAL A N 1
ATOM 1811 C CA . VAL A 1 227 ? 3.986 2.988 -14.531 1 96.5 227 VAL A CA 1
ATOM 1812 C C . VAL A 1 227 ? 4.305 1.548 -14.922 1 96.5 227 VAL A C 1
ATOM 1814 O O . VAL A 1 227 ? 5.477 1.169 -15.016 1 96.5 227 VAL A O 1
ATOM 1817 N N . VAL A 1 228 ? 3.303 0.745 -15.211 1 98.06 228 VAL A N 1
ATOM 1818 C CA . VAL A 1 228 ? 3.469 -0.669 -15.531 1 98.06 228 VAL A CA 1
ATOM 1819 C C . VAL A 1 228 ? 4.297 -0.82 -16.812 1 98.06 228 VAL A C 1
ATOM 1821 O O . VAL A 1 228 ? 5.141 -1.714 -16.906 1 98.06 228 VAL A O 1
ATOM 1824 N N . LEU A 1 229 ? 4.066 0.074 -17.766 1 98.5 229 LEU A N 1
ATOM 1825 C CA . LEU A 1 229 ? 4.82 0.005 -19 1 98.5 229 LEU A CA 1
ATOM 1826 C C . LEU A 1 229 ? 6.297 0.292 -18.766 1 98.5 229 LEU A C 1
ATOM 1828 O O . LEU A 1 229 ? 7.164 -0.323 -19.391 1 98.5 229 LEU A O 1
ATOM 1832 N N . GLU A 1 230 ? 6.605 1.229 -17.875 1 98.38 230 GLU A N 1
ATOM 1833 C CA . GLU A 1 230 ? 8 1.488 -17.547 1 98.38 230 GLU A CA 1
ATOM 1834 C C . GLU A 1 230 ? 8.641 0.28 -16.859 1 98.38 230 GLU A C 1
ATOM 1836 O O . GLU A 1 230 ? 9.812 -0.017 -17.094 1 98.38 230 GLU A O 1
ATOM 1841 N N . PHE A 1 231 ? 7.859 -0.381 -16 1 98.62 231 PHE A N 1
ATOM 1842 C CA . PHE A 1 231 ? 8.352 -1.609 -15.398 1 98.62 231 PHE A CA 1
ATOM 1843 C C . PHE A 1 231 ? 8.586 -2.684 -16.453 1 98.62 231 PHE A C 1
ATOM 1845 O O . PHE A 1 231 ? 9.586 -3.402 -16.406 1 98.62 231 PHE A O 1
ATOM 1852 N N . ALA A 1 232 ? 7.684 -2.814 -17.391 1 98.88 232 ALA A N 1
ATOM 1853 C CA . ALA A 1 232 ? 7.793 -3.816 -18.453 1 98.88 232 ALA A CA 1
ATOM 1854 C C . ALA A 1 232 ? 9.102 -3.664 -19.219 1 98.88 232 ALA A C 1
ATOM 1856 O O . ALA A 1 232 ? 9.734 -4.66 -19.578 1 98.88 232 ALA A O 1
ATOM 1857 N N . LYS A 1 233 ? 9.539 -2.453 -19.422 1 98.81 233 LYS A N 1
ATOM 1858 C CA . LYS A 1 233 ? 10.758 -2.162 -20.172 1 98.81 233 LYS A CA 1
ATOM 1859 C C . LYS A 1 233 ? 11.984 -2.732 -19.484 1 98.81 233 LYS A C 1
ATOM 1861 O O . LYS A 1 233 ? 13.039 -2.885 -20.094 1 98.81 233 LYS A O 1
ATOM 1866 N N . LYS A 1 234 ? 11.82 -3.072 -18.25 1 98.69 234 LYS A N 1
ATOM 1867 C CA . LYS A 1 234 ? 12.977 -3.49 -17.453 1 98.69 234 LYS A CA 1
ATOM 1868 C C . LYS A 1 234 ? 13.062 -5.012 -17.375 1 98.69 234 LYS A C 1
ATOM 1870 O O . LYS A 1 234 ? 14.055 -5.555 -16.875 1 98.69 234 LYS A O 1
ATOM 1875 N N . VAL A 1 235 ? 12.062 -5.707 -17.828 1 98.69 235 VAL A N 1
ATOM 1876 C CA . VAL A 1 235 ? 12.062 -7.168 -17.812 1 98.69 235 VAL A CA 1
ATOM 1877 C C . VAL A 1 235 ? 13.031 -7.707 -18.859 1 98.69 235 VAL A C 1
ATOM 1879 O O . VAL A 1 235 ? 12.906 -7.41 -20.047 1 98.69 235 VAL A O 1
ATOM 1882 N N . LYS A 1 236 ? 13.992 -8.555 -18.391 1 98.19 236 LYS A N 1
ATOM 1883 C CA . LYS A 1 236 ? 15.031 -9.008 -19.312 1 98.19 236 LYS A CA 1
ATOM 1884 C C . LYS A 1 236 ? 15.031 -10.531 -19.422 1 98.19 236 LYS A C 1
ATOM 1886 O O . LYS A 1 236 ? 15.703 -11.094 -20.297 1 98.19 236 LYS A O 1
ATOM 1891 N N . CYS A 1 237 ? 14.375 -11.18 -18.625 1 98.19 237 CYS A N 1
ATOM 1892 C CA . CYS A 1 237 ? 14.422 -12.633 -18.531 1 98.19 237 CYS A CA 1
ATOM 1893 C C . CYS A 1 237 ? 13.711 -13.281 -19.719 1 98.19 237 CYS A C 1
ATOM 1895 O O . CYS A 1 237 ? 13.148 -12.586 -20.562 1 98.19 237 CYS A O 1
ATOM 1897 N N . ARG A 1 238 ? 13.883 -14.672 -19.797 1 98.38 238 ARG A N 1
ATOM 1898 C CA .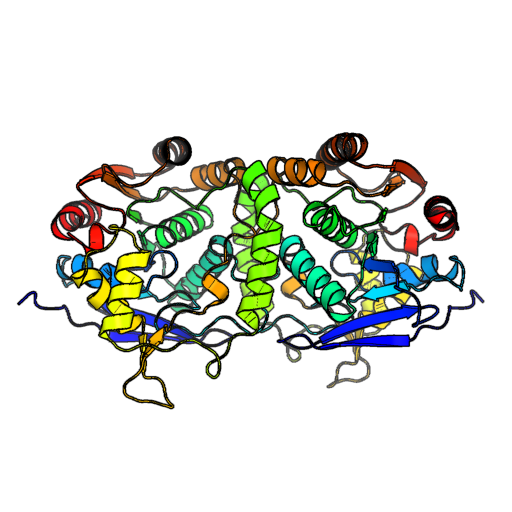 ARG A 1 238 ? 12.992 -15.406 -20.688 1 98.38 238 ARG A CA 1
ATOM 1899 C C . ARG A 1 238 ? 11.547 -15.312 -20.219 1 98.38 238 ARG A C 1
ATOM 1901 O O . ARG A 1 238 ? 11.273 -15.375 -19.016 1 98.38 238 ARG A O 1
ATOM 1908 N N . TYR A 1 239 ? 10.672 -15.125 -21.172 1 98.69 239 TYR A N 1
ATOM 1909 C CA . TYR A 1 239 ? 9.289 -14.859 -20.812 1 98.69 239 TYR A CA 1
ATOM 1910 C C . TYR A 1 239 ? 8.336 -15.734 -21.609 1 98.69 239 TYR A C 1
ATOM 1912 O O . TYR A 1 239 ? 8.391 -15.742 -22.844 1 98.69 239 TYR A O 1
ATOM 1920 N N . LEU A 1 240 ? 7.539 -16.516 -20.938 1 98.88 240 LEU A N 1
ATOM 1921 C CA . LEU A 1 240 ? 6.453 -17.266 -21.547 1 98.88 240 LEU A CA 1
ATOM 1922 C C . LEU A 1 240 ? 5.098 -16.781 -21.047 1 98.88 240 LEU A C 1
ATOM 1924 O O . LEU A 1 240 ? 4.859 -16.75 -19.828 1 98.88 240 LEU A O 1
ATOM 1928 N N . ASN A 1 241 ? 4.277 -16.359 -21.922 1 98.75 241 ASN A N 1
ATOM 1929 C CA . ASN A 1 241 ? 2.891 -16.031 -21.609 1 98.75 241 ASN A CA 1
ATOM 1930 C C . ASN A 1 241 ? 1.934 -17.094 -22.125 1 98.75 241 ASN A C 1
ATOM 1932 O O . ASN A 1 241 ? 1.973 -17.438 -23.312 1 98.75 241 ASN A O 1
ATOM 1936 N N . VAL A 1 242 ? 1.169 -17.688 -21.266 1 98.62 242 VAL A N 1
ATOM 1937 C CA . VAL A 1 242 ? 0.099 -18.609 -21.641 1 98.62 242 VAL A CA 1
ATOM 1938 C C . VAL A 1 242 ? -1.256 -17.938 -21.438 1 98.62 242 VAL A C 1
ATOM 1940 O O . VAL A 1 242 ? -1.7 -17.75 -20.297 1 98.62 242 VAL A O 1
ATOM 1943 N N . LYS A 1 243 ? -1.905 -17.641 -22.469 1 98.06 243 LYS A N 1
ATOM 1944 C CA . LYS A 1 243 ? -3.162 -16.891 -22.438 1 98.06 243 LYS A CA 1
ATOM 1945 C C . LYS A 1 243 ? -4.352 -17.812 -22.672 1 98.06 243 LYS A C 1
ATOM 1947 O O . LYS A 1 243 ? -4.391 -18.547 -23.672 1 98.06 243 LYS A O 1
ATOM 1952 N N . ALA A 1 244 ? -5.297 -17.781 -21.719 1 96.94 244 ALA A N 1
ATOM 1953 C CA . ALA A 1 244 ? -6.535 -18.547 -21.875 1 96.94 244 ALA A CA 1
ATOM 1954 C C . ALA A 1 244 ? -7.488 -17.828 -22.844 1 96.94 244 ALA A C 1
ATOM 1956 O O . ALA A 1 244 ? -7.75 -16.641 -22.688 1 96.94 244 ALA A O 1
ATOM 1957 N N . VAL A 1 245 ? -8.07 -18.5 -23.781 1 94.69 245 VAL A N 1
ATOM 1958 C CA . VAL A 1 245 ? -9.039 -17.953 -24.734 1 94.69 245 VAL A CA 1
ATOM 1959 C C . VAL A 1 245 ? -10.273 -18.859 -24.766 1 94.69 245 VAL A C 1
ATOM 1961 O O . VAL A 1 245 ? -10.156 -20.078 -24.828 1 94.69 245 VAL A O 1
ATOM 1964 N N . PRO A 1 246 ? -11.617 -18.281 -24.922 1 84.44 246 PRO A N 1
ATOM 1965 C CA . PRO A 1 246 ? -11.836 -16.859 -25.125 1 84.44 246 PRO A CA 1
ATOM 1966 C C . PRO A 1 246 ? -11.492 -16.031 -23.875 1 84.44 246 PRO A C 1
ATOM 1968 O O . PRO A 1 246 ? -11.336 -14.805 -23.969 1 84.44 246 PRO A O 1
ATOM 1971 N N . GLY A 1 247 ? -11.273 -16.609 -22.891 1 73.19 247 GLY A N 1
ATOM 1972 C CA . GLY A 1 247 ? -10.977 -15.867 -21.672 1 73.19 247 GLY A CA 1
ATOM 1973 C C . GLY A 1 247 ? -12.094 -14.938 -21.25 1 73.19 247 GLY A C 1
ATOM 1974 O O . GLY A 1 247 ? -13.188 -14.977 -21.812 1 73.19 247 GLY A O 1
ATOM 1975 N N . GLY A 1 248 ? -12.148 -14.141 -20.109 1 74.25 248 GLY A N 1
ATOM 1976 C CA . GLY A 1 248 ? -13.203 -13.297 -19.578 1 74.25 248 GLY A CA 1
ATOM 1977 C C . GLY A 1 248 ? -12.797 -11.836 -19.484 1 74.25 248 GLY A C 1
ATOM 1978 O O . GLY A 1 248 ? -13.344 -11.086 -18.672 1 74.25 248 GLY A O 1
ATOM 1979 N N . LYS A 1 249 ? -11.914 -11.367 -20.5 1 81.44 249 LYS A N 1
ATOM 1980 C CA . LYS A 1 249 ? -11.414 -10.008 -20.359 1 81.44 249 LYS A CA 1
ATOM 1981 C C . LYS A 1 249 ? -12.281 -9.023 -21.141 1 81.44 249 LYS A C 1
ATOM 1983 O O . LYS A 1 249 ? -12.719 -9.32 -22.266 1 81.44 249 LYS A O 1
ATOM 1988 N N . SER A 1 250 ? -12.555 -7.922 -20.562 1 88.12 250 SER A N 1
ATOM 1989 C CA . SER A 1 250 ? -13.188 -6.816 -21.281 1 88.12 250 SER A CA 1
ATOM 1990 C C . SER A 1 250 ? -12.281 -6.285 -22.375 1 88.12 250 SER A C 1
ATOM 1992 O O . SER A 1 250 ? -11.086 -6.57 -22.406 1 88.12 250 SER A O 1
ATOM 1994 N N . ALA A 1 251 ? -12.867 -5.527 -23.281 1 91.31 251 ALA A N 1
ATOM 1995 C CA . ALA A 1 251 ? -12.102 -4.926 -24.375 1 91.31 251 ALA A CA 1
ATOM 1996 C C . ALA A 1 251 ? -10.984 -4.043 -23.828 1 91.31 251 ALA A C 1
ATOM 1998 O O . ALA A 1 251 ? -9.867 -4.051 -24.359 1 91.31 251 ALA A O 1
ATOM 1999 N N . GLU A 1 252 ? -11.266 -3.297 -22.859 1 90.75 252 GLU A N 1
ATOM 2000 C CA . GLU A 1 252 ? -10.273 -2.416 -22.25 1 90.75 252 GLU A CA 1
ATOM 2001 C C . GLU A 1 252 ? -9.125 -3.217 -21.641 1 90.75 252 GLU A C 1
ATOM 2003 O O . GLU A 1 252 ? -7.957 -2.859 -21.797 1 90.75 252 GLU A O 1
ATOM 2008 N N . LYS A 1 253 ? -9.438 -4.254 -20.984 1 92.31 253 LYS A N 1
ATOM 2009 C CA . LYS A 1 253 ? -8.43 -5.113 -20.375 1 92.31 253 LYS A CA 1
ATOM 2010 C C . LYS A 1 253 ? -7.578 -5.805 -21.438 1 92.31 253 LYS A C 1
ATOM 2012 O O . LYS A 1 253 ? -6.379 -6.012 -21.234 1 92.31 253 LYS A O 1
ATOM 2017 N N . GLU A 1 254 ? -8.219 -6.16 -22.484 1 94.69 254 GLU A N 1
ATOM 2018 C CA . GLU A 1 254 ? -7.5 -6.773 -23.594 1 94.69 254 GLU A CA 1
ATOM 2019 C C . GLU A 1 254 ? -6.504 -5.793 -24.203 1 94.69 254 GLU A C 1
ATOM 2021 O O . GLU A 1 254 ? -5.395 -6.176 -24.578 1 94.69 254 GLU A O 1
ATOM 2026 N N . LYS A 1 255 ? -6.977 -4.582 -24.375 1 95.56 255 LYS A N 1
ATOM 2027 C CA . LYS A 1 255 ? -6.086 -3.559 -24.906 1 95.56 255 LYS A CA 1
ATOM 2028 C C . LYS A 1 255 ? -4.859 -3.373 -24.031 1 95.56 255 LYS A C 1
ATOM 2030 O O . LYS A 1 255 ? -3.73 -3.328 -24.516 1 95.56 255 LYS A O 1
ATOM 2035 N N . ILE A 1 256 ? -5.07 -3.285 -22.75 1 95.81 256 ILE A N 1
ATOM 2036 C CA . ILE A 1 256 ? -3.994 -3.131 -21.781 1 95.81 256 ILE A CA 1
ATOM 2037 C C . ILE A 1 256 ? -3.066 -4.34 -21.844 1 95.81 256 ILE A C 1
ATOM 2039 O O . ILE A 1 256 ? -1.843 -4.191 -21.875 1 95.81 256 ILE A O 1
ATOM 2043 N N . TYR A 1 257 ? -3.654 -5.535 -21.875 1 96.75 257 TYR A N 1
ATOM 2044 C CA . TYR A 1 257 ? -2.916 -6.785 -22 1 96.75 257 TYR A CA 1
ATOM 2045 C C . TYR A 1 257 ? -1.96 -6.742 -23.188 1 96.75 257 TYR A C 1
ATOM 2047 O O . TYR A 1 257 ? -0.77 -7.031 -23.031 1 96.75 257 TYR A O 1
ATOM 2055 N N . ASN A 1 258 ? -2.439 -6.316 -24.266 1 97.12 258 ASN A N 1
ATOM 2056 C CA . ASN A 1 258 ? -1.667 -6.285 -25.516 1 97.12 258 ASN A CA 1
ATOM 2057 C C . ASN A 1 258 ? -0.566 -5.227 -25.453 1 97.12 258 ASN A C 1
ATOM 2059 O O . ASN A 1 258 ? 0.535 -5.445 -25.969 1 97.12 258 ASN A O 1
ATOM 2063 N N . GLU A 1 259 ? -0.895 -4.109 -24.891 1 97.88 259 GLU A N 1
ATOM 2064 C CA . GLU A 1 259 ? 0.106 -3.053 -24.75 1 97.88 259 GLU A CA 1
ATOM 2065 C C . GLU A 1 259 ? 1.294 -3.521 -23.922 1 97.88 259 GLU A C 1
ATOM 2067 O O . GLU A 1 259 ? 2.447 -3.271 -24.281 1 97.88 259 GLU A O 1
ATOM 2072 N N . ILE A 1 260 ? 1.02 -4.184 -22.844 1 98.56 260 ILE A N 1
ATOM 2073 C CA . ILE A 1 260 ? 2.074 -4.684 -21.969 1 98.56 260 ILE A CA 1
ATOM 2074 C C . ILE A 1 260 ? 2.871 -5.766 -22.688 1 98.56 260 ILE A C 1
ATOM 2076 O O . ILE A 1 260 ? 4.105 -5.766 -22.656 1 98.56 260 ILE A O 1
ATOM 2080 N N . MET A 1 261 ? 2.186 -6.664 -23.406 1 98.56 261 MET A N 1
ATOM 2081 C CA . MET A 1 261 ? 2.82 -7.766 -24.109 1 98.56 261 MET A CA 1
ATOM 2082 C C . MET A 1 261 ? 3.768 -7.242 -25.188 1 98.56 261 MET A C 1
ATOM 2084 O O . MET A 1 261 ? 4.82 -7.832 -25.438 1 98.56 261 MET A O 1
ATOM 2088 N N . GLU A 1 262 ? 3.391 -6.176 -25.797 1 98.62 262 GLU A N 1
ATOM 2089 C CA . GLU A 1 262 ? 4.242 -5.578 -26.828 1 98.62 262 GLU A CA 1
ATOM 2090 C C . GLU A 1 262 ? 5.57 -5.109 -26.234 1 98.62 262 GLU A C 1
ATOM 2092 O O . GLU A 1 262 ? 6.633 -5.348 -26.812 1 98.62 262 GLU A O 1
ATOM 2097 N N . VAL A 1 263 ? 5.484 -4.461 -25.125 1 98.81 263 VAL A N 1
ATOM 2098 C CA . VAL A 1 263 ? 6.699 -3.98 -24.469 1 98.81 263 VAL A CA 1
ATOM 2099 C C . VAL A 1 263 ? 7.535 -5.168 -24 1 98.81 263 VAL A C 1
ATOM 2101 O O . VAL A 1 263 ? 8.758 -5.176 -24.156 1 98.81 263 VAL A O 1
ATOM 2104 N N . LEU A 1 264 ? 6.883 -6.199 -23.422 1 98.81 264 LEU A N 1
ATOM 2105 C CA . LEU A 1 264 ? 7.582 -7.387 -22.938 1 98.81 264 LEU A CA 1
ATOM 2106 C C . LEU A 1 264 ? 8.289 -8.109 -24.078 1 98.81 264 LEU A C 1
ATOM 2108 O O . LEU A 1 264 ? 9.391 -8.633 -23.906 1 98.81 264 LEU A O 1
ATOM 2112 N N . ARG A 1 265 ? 7.648 -8.164 -25.203 1 98.5 265 ARG A N 1
ATOM 2113 C CA . ARG A 1 265 ? 8.25 -8.781 -26.375 1 98.5 265 ARG A CA 1
ATOM 2114 C C . ARG A 1 265 ? 9.562 -8.094 -26.75 1 98.5 265 ARG A C 1
ATOM 2116 O O . ARG A 1 265 ? 10.531 -8.758 -27.125 1 98.5 265 ARG A O 1
ATOM 2123 N N . GLU A 1 266 ? 9.602 -6.855 -26.609 1 98.44 266 GLU A N 1
ATOM 2124 C CA . GLU A 1 266 ? 10.773 -6.066 -26.969 1 98.44 266 GLU A CA 1
ATOM 2125 C C . GLU A 1 266 ? 11.867 -6.184 -25.922 1 98.44 266 GLU A C 1
ATOM 2127 O O . GLU A 1 266 ? 13.055 -6.223 -26.25 1 98.44 266 GLU A O 1
ATOM 2132 N N . SER A 1 267 ? 11.492 -6.246 -24.688 1 98.5 267 SER A N 1
ATOM 2133 C CA . SER A 1 267 ? 12.469 -6.125 -23.609 1 98.5 267 SER A CA 1
ATOM 2134 C C . SER A 1 267 ? 13.023 -7.488 -23.203 1 98.5 267 SER A C 1
ATOM 2136 O O . SER A 1 267 ? 14.172 -7.59 -22.766 1 98.5 267 SER A O 1
ATOM 2138 N N . SER A 1 268 ? 12.281 -8.555 -23.328 1 97.94 268 SER A N 1
ATOM 2139 C CA . SER A 1 268 ? 12.672 -9.867 -22.828 1 97.94 268 SER A CA 1
ATOM 2140 C C . SER A 1 268 ? 13.703 -10.516 -23.75 1 97.94 268 SER A C 1
ATOM 2142 O O . SER A 1 268 ? 13.734 -10.25 -24.953 1 97.94 268 SER A O 1
ATOM 2144 N N . ARG A 1 269 ? 14.5 -11.352 -23.188 1 96.5 269 ARG A N 1
ATOM 2145 C CA . ARG A 1 269 ? 15.555 -12.047 -23.922 1 96.5 269 ARG A CA 1
ATOM 2146 C C . ARG A 1 269 ? 14.969 -13.086 -24.859 1 96.5 269 ARG A C 1
ATOM 2148 O O . ARG A 1 269 ? 15.523 -13.344 -25.938 1 96.5 269 ARG A O 1
ATOM 2155 N N . ASP A 1 270 ? 14.016 -13.742 -24.406 1 96.12 270 ASP A N 1
ATOM 2156 C CA . ASP A 1 270 ? 13.258 -14.773 -25.109 1 96.12 270 ASP A CA 1
ATOM 2157 C C . ASP A 1 270 ? 11.766 -14.68 -24.781 1 96.12 270 ASP A C 1
ATOM 2159 O O . ASP A 1 270 ? 11.359 -14.953 -23.641 1 96.12 270 ASP A O 1
ATOM 2163 N N . PHE A 1 271 ? 11.023 -14.273 -25.828 1 98 271 PHE A N 1
ATOM 2164 C CA . PHE A 1 271 ? 9.609 -14.023 -25.609 1 98 271 PHE A CA 1
ATOM 2165 C C . PHE A 1 271 ? 8.75 -15.031 -26.375 1 98 271 PHE A C 1
ATOM 2167 O O . PHE A 1 271 ? 8.906 -15.188 -27.578 1 98 271 PHE A O 1
ATOM 2174 N N . ARG A 1 272 ? 7.914 -15.703 -25.609 1 97.69 272 ARG A N 1
ATOM 2175 C CA . ARG A 1 272 ? 6.949 -16.625 -26.203 1 97.69 272 ARG A CA 1
ATOM 2176 C C . ARG A 1 272 ? 5.543 -16.359 -25.672 1 97.69 272 ARG A C 1
ATOM 2178 O O . ARG A 1 272 ? 5.363 -16.078 -24.484 1 97.69 272 ARG A O 1
ATOM 2185 N N . CYS A 1 273 ? 4.582 -16.391 -26.531 1 98.06 273 CYS A N 1
ATOM 2186 C CA . CYS A 1 273 ? 3.174 -16.281 -26.156 1 98.06 273 CYS A CA 1
ATOM 2187 C C . CYS A 1 273 ? 2.354 -17.391 -26.828 1 98.06 273 CYS A C 1
ATOM 2189 O O . CYS A 1 273 ? 2.463 -17.594 -28.031 1 98.06 273 CYS A O 1
ATOM 2191 N N . VAL A 1 274 ? 1.605 -18.094 -26.047 1 98.19 274 VAL A N 1
ATOM 2192 C CA . VAL A 1 274 ? 0.736 -19.141 -26.594 1 98.19 274 VAL A CA 1
ATOM 2193 C C . VAL A 1 274 ? -0.688 -18.938 -26.078 1 98.19 274 VAL A C 1
ATOM 2195 O O . VAL A 1 274 ? -0.887 -18.469 -24.953 1 98.19 274 VAL A O 1
ATOM 2198 N N . GLU A 1 275 ? -1.647 -19.266 -26.875 1 97.81 275 GLU A N 1
ATOM 2199 C CA . GLU A 1 275 ? -3.053 -19.266 -26.469 1 97.81 275 GLU A CA 1
ATOM 2200 C C . GLU A 1 275 ? -3.564 -20.688 -26.25 1 97.81 275 GLU A C 1
ATOM 2202 O O . GLU A 1 275 ? -3.248 -21.594 -27.016 1 97.81 275 GLU A O 1
ATOM 2207 N N . VAL A 1 276 ? -4.195 -20.891 -25.188 1 97.88 276 VAL A N 1
ATOM 2208 C CA . VAL A 1 276 ? -4.793 -22.188 -24.891 1 97.88 276 VAL A CA 1
ATOM 2209 C C . VAL A 1 276 ? -6.289 -22.016 -24.641 1 97.88 276 VAL A C 1
ATOM 2211 O O . VAL A 1 276 ? -6.719 -21.016 -24.062 1 97.88 276 VAL A O 1
ATOM 2214 N N . GLU A 1 277 ? -7.062 -23.047 -25 1 96.81 277 GLU A N 1
ATOM 2215 C CA . GLU A 1 277 ? -8.508 -22.984 -24.797 1 96.81 277 GLU A CA 1
ATOM 2216 C C . GLU A 1 277 ? -8.875 -23.203 -23.344 1 96.81 277 GLU A C 1
ATOM 2218 O O . GLU A 1 277 ? -8.438 -24.172 -22.719 1 96.81 277 GLU A O 1
ATOM 2223 N N . GLY A 1 278 ? -9.609 -22.266 -22.828 1 95.5 278 GLY A N 1
ATOM 2224 C CA . GLY A 1 278 ? -10.078 -22.453 -21.469 1 95.5 278 GLY A CA 1
ATOM 2225 C C . GLY A 1 278 ? -10.383 -21.141 -20.766 1 95.5 278 GLY A C 1
ATOM 2226 O O . GLY A 1 278 ? -10.266 -20.062 -21.359 1 95.5 278 GLY A O 1
ATOM 2227 N N . ALA A 1 279 ? -10.812 -21.312 -19.531 1 95.38 279 ALA A N 1
ATOM 2228 C CA . ALA A 1 279 ? -11.133 -20.156 -18.688 1 95.38 279 ALA A CA 1
ATOM 2229 C C . ALA A 1 279 ? -9.898 -19.672 -17.922 1 95.38 279 ALA A C 1
ATOM 2231 O O . ALA A 1 279 ? -8.789 -20.172 -18.156 1 95.38 279 ALA A O 1
ATOM 2232 N N . HIS A 1 280 ? -10.047 -18.672 -17.125 1 96.06 280 HIS A N 1
ATOM 2233 C CA . HIS A 1 280 ? -8.984 -17.969 -16.406 1 96.06 280 HIS A CA 1
ATOM 2234 C C . HIS A 1 280 ? -8.117 -18.953 -15.617 1 96.06 280 HIS A C 1
ATOM 2236 O O . HIS A 1 280 ? -6.914 -18.734 -15.469 1 96.06 280 HIS A O 1
ATOM 2242 N N . HIS A 1 281 ? -8.688 -20.078 -15.102 1 97.56 281 HIS A N 1
ATOM 2243 C CA . HIS A 1 281 ? -7.957 -21.078 -14.328 1 97.56 281 HIS A CA 1
ATOM 2244 C C . HIS A 1 281 ? -7.68 -22.328 -15.156 1 97.56 281 HIS A C 1
ATOM 2246 O O . HIS A 1 281 ? -7.758 -23.453 -14.641 1 97.56 281 HIS A O 1
ATOM 2252 N N . VAL A 1 282 ? -7.34 -22.172 -16.344 1 97.19 282 VAL A N 1
ATOM 2253 C CA . VAL A 1 282 ? -7.145 -23.281 -17.266 1 97.19 282 VAL A CA 1
ATOM 2254 C C . VAL A 1 282 ? -6.051 -24.203 -16.734 1 97.19 282 VAL A C 1
ATOM 2256 O O . VAL A 1 282 ? -6.117 -25.422 -16.906 1 97.19 282 VAL A O 1
ATOM 2259 N N . HIS A 1 283 ? -5.012 -23.75 -16.047 1 98.12 283 HIS A N 1
ATOM 2260 C CA . HIS A 1 283 ? -3.922 -24.562 -15.508 1 98.12 283 HIS A CA 1
ATOM 2261 C C . HIS A 1 283 ? -4.426 -25.516 -14.43 1 98.12 283 HIS A C 1
ATOM 2263 O O . HIS A 1 283 ? -3.768 -26.516 -14.125 1 98.12 283 HIS A O 1
ATOM 2269 N N . LEU A 1 284 ? -5.512 -25.156 -13.812 1 97.88 284 LEU A N 1
ATOM 2270 C CA . LEU A 1 284 ? -6.129 -25.969 -12.773 1 97.88 284 LEU A CA 1
ATOM 2271 C C . LEU A 1 284 ? -7.27 -26.812 -13.344 1 97.88 284 LEU A C 1
ATOM 2273 O O . LEU A 1 284 ? -7.383 -28 -13.039 1 97.88 284 LEU A O 1
ATOM 2277 N N . ASN A 1 285 ? -8.047 -26.234 -14.258 1 97.06 285 ASN A N 1
ATOM 2278 C CA . ASN A 1 285 ? -9.195 -26.891 -14.875 1 97.06 285 ASN A CA 1
ATOM 2279 C C . ASN A 1 285 ? -8.758 -27.969 -15.859 1 97.06 285 ASN A C 1
ATOM 2281 O O . ASN A 1 285 ? -9.367 -29.031 -15.93 1 97.06 285 ASN A O 1
ATOM 2285 N N . ASN A 1 286 ? -7.809 -27.656 -16.641 1 96.5 286 ASN A N 1
ATOM 2286 C CA . ASN A 1 286 ? -7.312 -28.5 -17.719 1 96.5 286 ASN A CA 1
ATOM 2287 C C . ASN A 1 286 ? -5.805 -28.344 -17.906 1 96.5 286 ASN A C 1
ATOM 2289 O O . ASN A 1 286 ? -5.348 -27.891 -18.953 1 96.5 286 ASN A O 1
ATOM 2293 N N . ALA A 1 287 ? -5.074 -28.891 -17 1 97.94 287 ALA A N 1
ATOM 2294 C CA . ALA A 1 287 ? -3.629 -28.703 -16.922 1 97.94 287 ALA A CA 1
ATOM 2295 C C . ALA A 1 287 ? -2.93 -29.266 -18.156 1 97.94 287 ALA A C 1
ATOM 2297 O O . ALA A 1 287 ? -1.852 -28.797 -18.531 1 97.94 287 ALA A O 1
ATOM 2298 N N . SER A 1 288 ? -3.523 -30.266 -18.797 1 98.06 288 SER A N 1
ATOM 2299 C CA . SER A 1 288 ? -2.914 -30.922 -19.938 1 98.06 288 SER A CA 1
ATOM 2300 C C . SER A 1 288 ? -2.764 -29.953 -21.109 1 98.06 288 SER A C 1
ATOM 2302 O O . SER A 1 288 ? -1.944 -30.188 -22.016 1 98.06 288 SER A O 1
ATOM 2304 N N . LEU A 1 289 ? -3.514 -28.875 -21.125 1 98.19 289 LEU A N 1
ATOM 2305 C CA . LEU A 1 289 ? -3.434 -27.875 -22.188 1 98.19 289 LEU A CA 1
ATOM 2306 C C . LEU A 1 289 ? -2.295 -26.891 -21.938 1 98.19 289 LEU A C 1
ATOM 2308 O O . LEU A 1 289 ? -1.848 -26.203 -22.844 1 98.19 289 LEU A O 1
ATOM 2312 N N . VAL A 1 290 ? -1.821 -26.797 -20.734 1 98.56 290 VAL A N 1
ATOM 2313 C CA . VAL A 1 290 ? -0.828 -25.812 -20.328 1 98.56 290 VAL A CA 1
ATOM 2314 C C . VAL A 1 290 ? 0.533 -26.484 -20.172 1 98.56 290 VAL A C 1
ATOM 2316 O O . VAL A 1 290 ? 1.558 -25.938 -20.578 1 98.56 290 VAL A O 1
ATOM 2319 N N . ALA A 1 291 ? 0.618 -27.719 -19.641 1 98.19 291 ALA A N 1
ATOM 2320 C CA . ALA A 1 291 ? 1.821 -28.422 -19.203 1 98.19 291 ALA A CA 1
ATOM 2321 C C . ALA A 1 291 ? 2.832 -28.547 -20.328 1 98.19 291 ALA A C 1
ATOM 2323 O O . ALA A 1 291 ? 4.023 -28.297 -20.141 1 98.19 291 ALA A O 1
ATOM 2324 N N . PRO A 1 292 ? 2.396 -28.906 -21.578 1 97.69 292 PRO A N 1
ATOM 2325 C CA . PRO A 1 292 ? 3.383 -29.062 -22.641 1 97.69 292 PRO A CA 1
ATOM 2326 C C . PRO A 1 292 ? 4.129 -27.766 -22.969 1 97.69 292 PRO A C 1
ATOM 2328 O O . PRO A 1 292 ? 5.316 -27.797 -23.281 1 97.69 292 PRO A O 1
ATOM 2331 N N . HIS A 1 293 ? 3.482 -26.641 -22.891 1 98.19 293 HIS A N 1
ATOM 2332 C CA . HIS A 1 293 ? 4.109 -25.344 -23.188 1 98.19 293 HIS A CA 1
ATOM 2333 C C . HIS A 1 293 ? 5.113 -24.969 -22.109 1 98.19 293 HIS A C 1
ATOM 2335 O O . HIS A 1 293 ? 6.195 -24.453 -22.406 1 98.19 293 HIS A O 1
ATOM 2341 N N . VAL A 1 294 ? 4.727 -25.219 -20.875 1 98.38 294 VAL A N 1
ATOM 2342 C CA . VAL A 1 294 ? 5.629 -24.938 -19.75 1 98.38 294 VAL A CA 1
ATOM 2343 C C . VAL A 1 294 ? 6.867 -25.828 -19.859 1 98.38 294 VAL A C 1
ATOM 2345 O O . VAL A 1 294 ? 7.992 -25.344 -19.703 1 98.38 294 VAL A O 1
ATOM 2348 N N . MET A 1 295 ? 6.688 -27.109 -20.141 1 97.25 295 MET A N 1
ATOM 2349 C CA . MET A 1 295 ? 7.789 -28.047 -20.266 1 97.25 295 MET A CA 1
ATOM 2350 C C . MET A 1 295 ? 8.727 -27.672 -21.406 1 97.25 295 MET A C 1
ATOM 2352 O O . MET A 1 295 ? 9.945 -27.688 -21.234 1 97.25 295 MET A O 1
ATOM 2356 N N . ALA A 1 296 ? 8.133 -27.297 -22.516 1 97 296 ALA A N 1
ATOM 2357 C CA . ALA A 1 296 ? 8.93 -26.891 -23.672 1 97 296 ALA A CA 1
ATOM 2358 C C . ALA A 1 296 ? 9.75 -25.656 -23.359 1 97 296 ALA A C 1
ATOM 2360 O O . ALA A 1 296 ? 10.898 -25.531 -23.797 1 97 296 ALA A O 1
ATOM 2361 N N . PHE A 1 297 ? 9.141 -24.734 -22.688 1 97.69 297 PHE A N 1
ATOM 2362 C CA . PHE A 1 297 ? 9.797 -23.484 -22.344 1 97.69 297 PHE A CA 1
ATOM 2363 C C . PHE A 1 297 ? 10.945 -23.719 -21.359 1 97.69 297 PHE A C 1
ATOM 2365 O O . PHE A 1 297 ? 11.992 -23.078 -21.453 1 97.69 297 PHE A O 1
ATOM 2372 N N . LEU A 1 298 ? 10.688 -24.609 -20.406 1 95.06 298 LEU A N 1
ATOM 2373 C CA . LEU A 1 298 ? 11.711 -24.906 -19.422 1 95.06 298 LEU A CA 1
ATOM 2374 C C . LEU A 1 298 ? 12.797 -25.812 -20 1 95.06 298 LEU A C 1
ATOM 2376 O O . LEU A 1 298 ? 13.852 -26 -19.391 1 95.06 298 LEU A O 1
ATOM 2380 N N . ALA A 1 299 ? 12.859 -25.984 -21.453 1 81.19 299 ALA A N 1
ATOM 2381 C CA . ALA A 1 299 ? 13.758 -26.859 -22.203 1 81.19 299 ALA A CA 1
ATOM 2382 C C . ALA A 1 299 ? 14.258 -28.016 -21.328 1 81.19 299 ALA A C 1
ATOM 2384 O O . ALA A 1 299 ? 15.445 -28.078 -21.016 1 81.19 299 ALA A O 1
ATOM 2385 N N . LEU A 1 300 ? 13.234 -28.328 -20.578 1 51.38 300 LEU A N 1
ATOM 2386 C CA . LEU A 1 300 ? 13.414 -29.641 -19.969 1 51.38 300 LEU A CA 1
ATOM 2387 C C . LEU A 1 300 ? 13.195 -30.75 -20.984 1 51.38 300 LEU A C 1
ATOM 2389 O O . LEU A 1 300 ? 12.453 -30.578 -21.953 1 51.38 300 LEU A O 1
ATOM 2393 N N . MET B 1 1 ? 7.918 36.156 25.266 1 34.91 1 MET B N 1
ATOM 2394 C CA . MET B 1 1 ? 7.945 34.719 25.547 1 34.91 1 MET B CA 1
ATOM 2395 C C . MET B 1 1 ? 6.758 34.031 24.891 1 34.91 1 MET B C 1
ATOM 2397 O O . MET B 1 1 ? 5.605 34.344 25.172 1 34.91 1 MET B O 1
ATOM 2401 N N . SER B 1 2 ? 6.824 33.719 23.578 1 44.44 2 SER B N 1
ATOM 2402 C CA . SER B 1 2 ? 5.621 33.406 22.797 1 44.44 2 SER B CA 1
ATOM 2403 C C . SER B 1 2 ? 4.727 32.438 23.531 1 44.44 2 SER B C 1
ATOM 2405 O O . SER B 1 2 ? 5.188 31.375 23.969 1 44.44 2 SER B O 1
ATOM 2407 N N . ASN B 1 3 ? 3.807 32.875 24.266 1 54.53 3 ASN B N 1
ATOM 2408 C CA . ASN B 1 3 ? 2.871 32.125 25.094 1 54.53 3 ASN B CA 1
ATOM 2409 C C . ASN B 1 3 ? 2.324 30.891 24.375 1 54.53 3 ASN B C 1
ATOM 2411 O O . ASN B 1 3 ? 1.587 31.016 23.391 1 54.53 3 ASN B O 1
ATOM 2415 N N . ASN B 1 4 ? 3.098 29.672 24.484 1 77.81 4 ASN B N 1
ATOM 2416 C CA . ASN B 1 4 ? 2.652 28.406 23.906 1 77.81 4 ASN B CA 1
ATOM 2417 C C . ASN B 1 4 ? 1.249 28.031 24.375 1 77.81 4 ASN B C 1
ATOM 2419 O O . ASN B 1 4 ? 0.987 27.984 25.578 1 77.81 4 ASN B O 1
ATOM 2423 N N . ARG B 1 5 ? 0.35 28.141 23.453 1 89.88 5 ARG B N 1
ATOM 2424 C CA . ARG B 1 5 ? -1.024 27.75 23.75 1 89.88 5 ARG B CA 1
ATOM 2425 C C . ARG B 1 5 ? -1.073 26.344 24.344 1 89.88 5 ARG B C 1
ATOM 2427 O O . ARG B 1 5 ? -0.361 25.438 23.875 1 89.88 5 ARG B O 1
ATOM 2434 N N . GLU B 1 6 ? -1.802 26.25 25.406 1 93.56 6 GLU B N 1
ATOM 2435 C CA . GLU B 1 6 ? -1.954 24.938 26.047 1 93.56 6 GLU B CA 1
ATOM 2436 C C . GLU B 1 6 ? -2.695 23.969 25.141 1 93.56 6 GLU B C 1
ATOM 2438 O O . GLU B 1 6 ? -3.604 24.359 24.406 1 93.56 6 GLU B O 1
ATOM 2443 N N . PHE B 1 7 ? -2.256 22.766 25.172 1 96.62 7 PHE B N 1
ATOM 2444 C CA . PHE B 1 7 ? -2.922 21.688 24.438 1 96.62 7 PHE B CA 1
ATOM 2445 C C . PHE B 1 7 ? -3.105 20.453 25.312 1 96.62 7 PHE B C 1
ATOM 2447 O O . PHE B 1 7 ? -2.457 20.328 26.359 1 96.62 7 PHE B O 1
ATOM 2454 N N . ALA B 1 8 ? -4.051 19.625 24.969 1 96.94 8 ALA B N 1
ATOM 2455 C CA . ALA B 1 8 ? -4.227 18.328 25.594 1 96.94 8 ALA B CA 1
ATOM 2456 C C . ALA B 1 8 ? -3.689 17.219 24.688 1 96.94 8 ALA B C 1
ATOM 2458 O O . ALA B 1 8 ? -3.871 17.25 23.469 1 96.94 8 ALA B O 1
ATOM 2459 N N . GLU B 1 9 ? -3 16.266 25.297 1 97.56 9 GLU B N 1
ATOM 2460 C CA . GLU B 1 9 ? -2.635 15.062 24.562 1 97.56 9 GLU B CA 1
ATOM 2461 C C . GLU B 1 9 ? -3.863 14.219 24.25 1 97.56 9 GLU B C 1
ATOM 2463 O O . GLU B 1 9 ? -4.773 14.102 25.062 1 97.56 9 GLU B O 1
ATOM 2468 N N . PHE B 1 10 ? -3.805 13.734 23.094 1 95.19 10 PHE B N 1
ATOM 2469 C CA . PHE B 1 10 ? -4.91 12.922 22.578 1 95.19 10 PHE B CA 1
ATOM 2470 C C . PHE B 1 10 ? -4.41 11.562 22.109 1 95.19 10 PHE B C 1
ATOM 2472 O O . PHE B 1 10 ? -3.266 11.43 21.672 1 95.19 10 PHE B O 1
ATOM 2479 N N . GLN B 1 11 ? -5.277 10.547 22.375 1 97.62 11 GLN B N 1
ATOM 2480 C CA . GLN B 1 11 ? -4.98 9.219 21.828 1 97.62 11 GLN B CA 1
ATOM 2481 C C . GLN B 1 11 ? -6.254 8.492 21.422 1 97.62 11 GLN B C 1
ATOM 2483 O O . GLN B 1 11 ? -7.266 8.555 22.125 1 97.62 11 GLN B O 1
ATOM 2488 N N . ILE B 1 12 ? -6.238 7.914 20.312 1 97.38 12 ILE B N 1
ATOM 2489 C CA . ILE B 1 12 ? -7.297 6.988 19.938 1 97.38 12 ILE B CA 1
ATOM 2490 C C . ILE B 1 12 ? -6.699 5.605 19.672 1 97.38 12 ILE B C 1
ATOM 2492 O O . ILE B 1 12 ? -5.602 5.492 19.125 1 97.38 12 ILE B O 1
ATOM 2496 N N . ASP B 1 13 ? -7.441 4.617 20.078 1 97.62 13 ASP B N 1
ATOM 2497 C CA . ASP B 1 13 ? -7 3.246 19.844 1 97.62 13 ASP B CA 1
ATOM 2498 C C . ASP B 1 13 ? -7.254 2.83 18.406 1 97.62 13 ASP B C 1
ATOM 2500 O O . ASP B 1 13 ? -8.289 3.164 17.828 1 97.62 13 ASP B O 1
ATOM 2504 N N . VAL B 1 14 ? -6.316 2.211 17.828 1 97.25 14 VAL B N 1
ATOM 2505 C CA . VAL B 1 14 ? -6.445 1.543 16.531 1 97.25 14 VAL B CA 1
ATOM 2506 C C . VAL B 1 14 ? -6.031 0.08 16.672 1 97.25 14 VAL B C 1
ATOM 2508 O O . VAL B 1 14 ? -5.441 -0.317 17.672 1 97.25 14 VAL B O 1
ATOM 2511 N N . PRO B 1 15 ? -6.34 -0.754 15.703 1 96.19 15 PRO B N 1
ATOM 2512 C CA . PRO B 1 15 ? -6.188 -2.199 15.891 1 96.19 15 PRO B CA 1
ATOM 2513 C C . PRO B 1 15 ? -4.758 -2.598 16.25 1 96.19 15 PRO B C 1
ATOM 2515 O O . PRO B 1 15 ? -4.547 -3.594 16.953 1 96.19 15 PRO B O 1
ATOM 2518 N N . TRP B 1 16 ? -3.76 -1.849 15.852 1 96.94 16 TRP B N 1
ATOM 2519 C CA . TRP B 1 16 ? -2.377 -2.264 16.078 1 96.94 16 TRP B CA 1
ATOM 2520 C C . TRP B 1 16 ? -1.734 -1.448 17.188 1 96.94 16 TRP B C 1
ATOM 2522 O O . TRP B 1 16 ? -0.576 -1.677 17.547 1 96.94 16 TRP B O 1
ATOM 2532 N N . GLY B 1 17 ? -2.443 -0.482 17.703 1 98.06 17 GLY B N 1
ATOM 2533 C CA . GLY B 1 17 ? -1.893 0.406 18.703 1 98.06 17 GLY B CA 1
ATOM 2534 C C . GLY B 1 17 ? -2.727 1.654 18.922 1 98.06 17 GLY B C 1
ATOM 2535 O O . GLY B 1 17 ? -3.926 1.567 19.203 1 98.06 17 GLY B O 1
ATOM 2536 N N . HIS B 1 18 ? -2.027 2.801 18.734 1 98.62 18 HIS B N 1
ATOM 2537 C CA . HIS B 1 18 ? -2.764 4.039 18.938 1 98.62 18 HIS B CA 1
ATOM 2538 C C . HIS B 1 18 ? -2.25 5.152 18.031 1 98.62 18 HIS B C 1
ATOM 2540 O O . HIS B 1 18 ? -1.12 5.086 17.547 1 98.62 18 HIS B O 1
ATOM 2546 N N . ILE B 1 19 ? -3.104 6.102 17.75 1 98.75 19 ILE B N 1
ATOM 2547 C CA . ILE B 1 19 ? -2.768 7.379 17.125 1 98.75 19 ILE B CA 1
ATOM 2548 C C . ILE B 1 19 ? -2.854 8.5 18.156 1 98.75 19 ILE B C 1
ATOM 2550 O O . ILE B 1 19 ? -3.863 8.633 18.859 1 98.75 19 ILE B O 1
ATOM 2554 N N . SER B 1 20 ? -1.773 9.211 18.266 1 98.62 20 SER B N 1
ATOM 2555 C CA . SER B 1 20 ? -1.687 10.305 19.219 1 98.62 20 SER B CA 1
ATOM 2556 C C . SER B 1 20 ? -1.759 11.656 18.531 1 98.62 20 SER B C 1
ATOM 2558 O O . SER B 1 20 ? -1.676 11.742 17.297 1 98.62 20 SER B O 1
ATOM 2560 N N . GLY B 1 21 ? -1.972 12.672 19.328 1 98.25 21 GLY B N 1
ATOM 2561 C CA . GLY B 1 21 ? -1.987 14.023 18.797 1 98.25 21 GLY B CA 1
ATOM 2562 C C . GLY B 1 21 ? -2.092 15.086 19.875 1 98.25 21 GLY B C 1
ATOM 2563 O O . GLY B 1 21 ? -2.08 14.773 21.078 1 98.25 21 GLY B O 1
ATOM 2564 N N . LYS B 1 22 ? -2.035 16.312 19.438 1 98.44 22 LYS B N 1
ATOM 2565 C CA . LYS B 1 22 ? -2.232 17.5 20.25 1 98.44 22 LYS B CA 1
ATOM 2566 C C . LYS B 1 22 ? -3.572 18.172 19.938 1 98.44 22 LYS B C 1
ATOM 2568 O O . LYS B 1 22 ? -3.885 18.438 18.781 1 98.44 22 LYS B O 1
ATOM 2573 N N . TRP B 1 23 ? -4.332 18.391 20.984 1 98.31 23 TRP B N 1
ATOM 2574 C CA . TRP B 1 23 ? -5.637 19.031 20.812 1 98.31 23 TRP B CA 1
ATOM 2575 C C . TRP B 1 23 ? -5.676 20.391 21.5 1 98.31 23 TRP B C 1
ATOM 2577 O O . TRP B 1 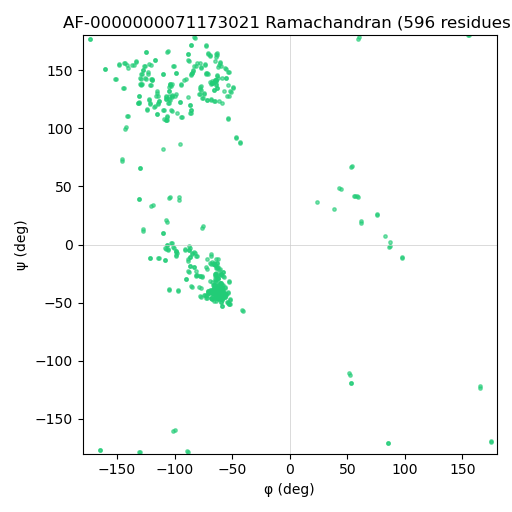23 ? -5.582 20.484 22.719 1 98.31 23 TRP B O 1
ATOM 2587 N N . TRP B 1 24 ? -5.766 21.453 20.703 1 97.81 24 TRP B N 1
ATOM 2588 C CA . TRP B 1 24 ? -5.91 22.812 21.188 1 97.81 24 TRP B CA 1
ATOM 2589 C C . TRP B 1 24 ? -7.367 23.266 21.141 1 97.81 24 TRP B C 1
ATOM 2591 O O . TRP B 1 24 ? -8.117 22.859 20.25 1 97.81 24 TRP B O 1
ATOM 2601 N N . GLY B 1 25 ? -7.789 24.125 22.094 1 96.62 25 GLY B N 1
ATOM 2602 C CA . GLY B 1 25 ? -9.102 24.766 22.016 1 96.62 25 GLY B CA 1
ATOM 2603 C C . GLY B 1 25 ? -10.211 23.906 22.594 1 96.62 25 GLY B C 1
ATOM 2604 O O . GLY B 1 25 ? -9.938 22.922 23.281 1 96.62 25 GLY B O 1
ATOM 2605 N N . PRO B 1 26 ? -11.438 24.297 22.406 1 95.88 26 PRO B N 1
ATOM 2606 C CA . PRO B 1 26 ? -12.57 23.625 23.016 1 95.88 26 PRO B CA 1
ATOM 2607 C C . PRO B 1 26 ? -12.789 22.203 22.469 1 95.88 26 PRO B C 1
ATOM 2609 O O . PRO B 1 26 ? -12.758 22.016 21.25 1 95.88 26 PRO B O 1
ATOM 2612 N N . LYS B 1 27 ? -13.102 21.297 23.328 1 92.75 27 LYS B N 1
ATOM 2613 C CA . LYS B 1 27 ? -13.273 19.891 22.953 1 92.75 27 LYS B CA 1
ATOM 2614 C C . LYS B 1 27 ? -14.711 19.609 22.531 1 92.75 27 LYS B C 1
ATOM 2616 O O . LYS B 1 27 ? -14.992 18.594 21.906 1 92.75 27 LYS B O 1
ATOM 2621 N N . GLY B 1 28 ? -15.57 20.516 22.828 1 92.69 28 GLY B N 1
ATOM 2622 C CA . GLY B 1 28 ? -16.969 20.344 22.469 1 92.69 28 GLY B CA 1
ATOM 2623 C C . GLY B 1 28 ? -17.281 20.781 21.047 1 92.69 28 GLY B C 1
ATOM 2624 O O . GLY B 1 28 ? -18.406 20.562 20.562 1 92.69 28 GLY B O 1
ATOM 2625 N N . LYS B 1 29 ? -16.328 21.359 20.453 1 94.75 29 LYS B N 1
ATOM 2626 C CA . LYS B 1 29 ? -16.438 21.781 19.062 1 94.75 29 LYS B CA 1
ATOM 2627 C C . LYS B 1 29 ? -15.664 20.844 18.141 1 94.75 29 LYS B C 1
ATOM 2629 O O . LYS B 1 29 ? -14.586 20.359 18.5 1 94.75 29 LYS B O 1
ATOM 2634 N N . GLN B 1 30 ? -16.312 20.484 16.953 1 96.94 30 GLN B N 1
ATOM 2635 C CA . GLN B 1 30 ? -15.586 19.672 15.984 1 96.94 30 GLN B CA 1
ATOM 2636 C C . GLN B 1 30 ? -14.25 20.328 15.625 1 96.94 30 GLN B C 1
ATOM 2638 O O . GLN B 1 30 ? -14.219 21.516 15.258 1 96.94 30 GLN B O 1
ATOM 2643 N N . ALA B 1 31 ? -13.242 19.641 15.719 1 98.06 31 ALA B N 1
ATOM 2644 C CA . ALA B 1 31 ? -11.898 20.203 15.539 1 98.06 31 ALA B CA 1
ATOM 2645 C C . ALA B 1 31 ? -11.523 20.266 14.062 1 98.06 31 ALA B C 1
ATOM 2647 O O . ALA B 1 31 ? -12.008 19.453 13.258 1 98.06 31 ALA B O 1
ATOM 2648 N N . ILE B 1 32 ? -10.688 21.266 13.75 1 98.44 32 ILE B N 1
ATOM 2649 C CA . ILE B 1 32 ? -9.898 21.219 12.523 1 98.44 32 ILE B CA 1
ATOM 2650 C C . ILE B 1 32 ? -8.852 20.109 12.633 1 98.44 32 ILE B C 1
ATOM 2652 O O . ILE B 1 32 ? -8.133 20.016 13.633 1 98.44 32 ILE B O 1
ATOM 2656 N N . LEU B 1 33 ? -8.859 19.203 11.68 1 98.88 33 LEU B N 1
ATOM 2657 C CA . LEU B 1 33 ? -7.863 18.141 11.68 1 98.88 33 LEU B CA 1
ATOM 2658 C C . LEU B 1 33 ? -6.578 18.594 10.992 1 98.88 33 LEU B C 1
ATOM 2660 O O . LEU B 1 33 ? -6.59 18.922 9.805 1 98.88 33 LEU B O 1
ATOM 2664 N N . ALA B 1 34 ? -5.5 18.656 11.742 1 98.94 34 ALA B N 1
ATOM 2665 C CA . ALA B 1 34 ? -4.211 19.094 11.219 1 98.94 34 ALA B CA 1
ATOM 2666 C C . ALA B 1 34 ? -3.291 17.906 10.953 1 98.94 34 ALA B C 1
ATOM 2668 O O . ALA B 1 34 ? -3.098 17.062 11.82 1 98.94 34 ALA B O 1
ATOM 2669 N N . LEU B 1 35 ? -2.756 17.859 9.742 1 98.94 35 LEU B N 1
ATOM 2670 C CA . LEU B 1 35 ? -1.989 16.719 9.242 1 98.94 35 LEU B CA 1
ATOM 2671 C C . LEU B 1 35 ? -0.583 17.156 8.836 1 98.94 35 LEU B C 1
ATOM 2673 O O . LEU B 1 35 ? -0.416 17.969 7.93 1 98.94 35 LEU B O 1
ATOM 2677 N N . HIS B 1 36 ? 0.401 16.531 9.469 1 98.81 36 HIS B N 1
ATOM 2678 C CA . HIS B 1 36 ? 1.781 16.969 9.305 1 98.81 36 HIS B CA 1
ATOM 2679 C C . HIS B 1 36 ? 2.418 16.328 8.078 1 98.81 36 HIS B C 1
ATOM 2681 O O . HIS B 1 36 ? 1.817 15.453 7.445 1 98.81 36 HIS B O 1
ATOM 2687 N N . GLY B 1 37 ? 3.605 16.797 7.742 1 97.81 37 GLY B N 1
ATOM 2688 C CA . GLY B 1 37 ? 4.363 16.281 6.613 1 97.81 37 GLY B CA 1
ATOM 2689 C C . GLY B 1 37 ? 5.137 15.016 6.945 1 97.81 37 GLY B C 1
ATOM 2690 O O . GLY B 1 37 ? 5.109 14.539 8.078 1 97.81 37 GLY B O 1
ATOM 2691 N N . PHE B 1 38 ? 5.801 14.5 5.926 1 96.06 38 PHE B N 1
ATOM 2692 C CA . PHE B 1 38 ? 6.52 13.234 6.031 1 96.06 38 PHE B CA 1
ATOM 2693 C C . PHE B 1 38 ? 7.684 13.359 7.012 1 96.06 38 PHE B C 1
ATOM 2695 O O . PHE B 1 38 ? 8.461 14.312 6.949 1 96.06 38 PHE B O 1
ATOM 2702 N N . GLN B 1 39 ? 7.805 12.391 7.902 1 94.81 39 GLN B N 1
ATOM 2703 C CA . GLN B 1 39 ? 8.844 12.273 8.922 1 94.81 39 GLN B CA 1
ATOM 2704 C C . GLN B 1 39 ? 8.789 13.445 9.898 1 94.81 39 GLN B C 1
ATOM 2706 O O . GLN B 1 39 ? 9.797 13.781 10.523 1 94.81 39 GLN B O 1
ATOM 2711 N N . ASP B 1 40 ? 7.684 14.117 9.938 1 96.94 40 ASP B N 1
ATOM 2712 C CA . ASP B 1 40 ? 7.371 15.18 10.891 1 96.94 40 ASP B CA 1
ATOM 2713 C C . ASP B 1 40 ? 6.496 14.664 12.023 1 96.94 40 ASP B C 1
ATOM 2715 O O . ASP B 1 40 ? 6.617 13.5 12.43 1 96.94 40 ASP B O 1
ATOM 2719 N N . ASN B 1 41 ? 5.828 15.539 12.68 1 98.44 41 ASN B N 1
ATOM 2720 C CA . ASN B 1 41 ? 4.836 15.203 13.695 1 98.44 41 ASN B CA 1
ATOM 2721 C C . ASN B 1 41 ? 3.951 16.406 14.023 1 98.44 41 ASN B C 1
ATOM 2723 O O . ASN B 1 41 ? 4.066 17.453 13.398 1 98.44 41 ASN B O 1
ATOM 2727 N N . ALA B 1 42 ? 3.066 16.25 14.969 1 98.69 42 ALA B N 1
ATOM 2728 C CA . ALA B 1 42 ? 2.041 17.234 15.289 1 98.69 42 ALA B CA 1
ATOM 2729 C C . ALA B 1 42 ? 2.668 18.547 15.734 1 98.69 42 ALA B C 1
ATOM 2731 O O . ALA B 1 42 ? 2.035 19.609 15.664 1 98.69 42 ALA B O 1
ATOM 2732 N N . GLY B 1 43 ? 3.906 18.516 16.188 1 98.19 43 GLY B N 1
ATOM 2733 C CA . GLY B 1 43 ? 4.586 19.719 16.656 1 98.19 43 GLY B CA 1
ATOM 2734 C C . GLY B 1 43 ? 4.82 20.734 15.57 1 98.19 43 GLY B C 1
ATOM 2735 O O . GLY B 1 43 ? 5.059 21.906 15.852 1 98.19 43 GLY B O 1
ATOM 2736 N N . THR B 1 44 ? 4.711 20.297 14.336 1 98.44 44 THR B N 1
ATOM 2737 C CA . THR B 1 44 ? 4.992 21.172 13.203 1 98.44 44 THR B CA 1
ATOM 2738 C C . THR B 1 44 ? 4.027 22.359 13.18 1 98.44 44 THR B C 1
ATOM 2740 O O . THR B 1 44 ? 4.324 23.391 12.586 1 98.44 44 THR B O 1
ATOM 2743 N N . PHE B 1 45 ? 2.893 22.25 13.867 1 98.62 45 PHE B N 1
ATOM 2744 C CA . PHE B 1 45 ? 1.851 23.266 13.781 1 98.62 45 PHE B CA 1
ATOM 2745 C C . PHE B 1 45 ? 1.892 24.188 14.992 1 98.62 45 PHE B C 1
ATOM 2747 O O . PHE B 1 45 ? 1.116 25.141 15.078 1 98.62 45 PHE B O 1
ATOM 2754 N N . ASP B 1 46 ? 2.797 23.938 15.945 1 98.12 46 ASP B N 1
ATOM 2755 C CA . ASP B 1 46 ? 2.807 24.641 17.219 1 98.12 46 ASP B CA 1
ATOM 2756 C C . ASP B 1 46 ? 2.816 26.156 17.016 1 98.12 46 ASP B C 1
ATOM 2758 O O . ASP B 1 46 ? 1.956 26.859 17.531 1 98.12 46 ASP B O 1
ATOM 2762 N N . GLU B 1 47 ? 3.738 26.609 16.203 1 98.12 47 GLU B N 1
ATOM 2763 C CA . GLU B 1 47 ? 3.904 28.047 16.016 1 98.12 47 GLU B CA 1
ATOM 2764 C C . GLU B 1 47 ? 2.703 28.656 15.289 1 98.12 47 GLU B C 1
ATOM 2766 O O . GLU B 1 47 ? 2.26 29.75 15.633 1 98.12 47 GLU B O 1
ATOM 2771 N N . LEU B 1 48 ? 2.191 27.969 14.305 1 98.38 48 LEU B N 1
ATOM 2772 C CA . LEU B 1 48 ? 1.035 28.469 13.562 1 98.38 48 LEU B CA 1
ATOM 2773 C C . LEU B 1 48 ? -0.198 28.531 14.461 1 98.38 48 LEU B C 1
ATOM 2775 O O . LEU B 1 48 ? -0.902 29.547 14.477 1 98.38 48 LEU B O 1
ATOM 2779 N N . ILE B 1 49 ? -0.461 27.438 15.188 1 97.88 49 ILE B N 1
ATOM 2780 C CA . ILE B 1 49 ? -1.665 27.344 16.016 1 97.88 49 ILE B CA 1
ATOM 2781 C C . ILE B 1 49 ? -1.62 28.391 17.109 1 97.88 49 ILE B C 1
ATOM 2783 O O . ILE B 1 49 ? -2.654 28.953 17.484 1 97.88 49 ILE B O 1
ATOM 2787 N N . ASN B 1 50 ? -0.428 28.734 17.594 1 96.62 50 ASN B N 1
ATOM 2788 C CA . ASN B 1 50 ? -0.267 29.766 18.609 1 96.62 50 ASN B CA 1
ATOM 2789 C C . ASN B 1 50 ? -0.783 31.109 18.109 1 96.62 50 ASN B C 1
ATOM 2791 O O . ASN B 1 50 ? -1.159 31.969 18.922 1 96.62 50 ASN B O 1
ATOM 2795 N N . LEU B 1 51 ? -0.806 31.328 16.828 1 97.12 51 LEU B N 1
ATOM 2796 C CA . LEU B 1 51 ? -1.191 32.625 16.266 1 97.12 51 LEU B CA 1
ATOM 2797 C C . LEU B 1 51 ? -2.656 32.594 15.836 1 97.12 51 LEU B C 1
ATOM 2799 O O . LEU B 1 51 ? -3.209 33.625 15.477 1 97.12 51 LEU B O 1
ATOM 2803 N N . LEU B 1 52 ? -3.314 31.453 15.867 1 96.94 52 LEU B N 1
ATOM 2804 C CA . LEU B 1 52 ? -4.715 31.344 15.484 1 96.94 52 LEU B CA 1
ATOM 2805 C C . LEU B 1 52 ? -5.629 31.625 16.672 1 96.94 52 LEU B C 1
ATOM 2807 O O . LEU B 1 52 ? -5.199 31.531 17.828 1 96.94 52 LEU B O 1
ATOM 2811 N N . PRO B 1 53 ? -6.867 32 16.406 1 95.12 53 PRO B N 1
ATOM 2812 C CA . PRO B 1 53 ? -7.785 32.281 17.5 1 95.12 53 PRO B CA 1
ATOM 2813 C C . PRO B 1 53 ? -7.926 31.125 18.484 1 95.12 53 PRO B C 1
ATOM 2815 O O . PRO B 1 53 ? -8.008 29.969 18.062 1 95.12 53 PRO B O 1
ATOM 2818 N N . ALA B 1 54 ? -8.047 31.438 19.703 1 93.5 54 ALA B N 1
ATOM 2819 C CA . ALA B 1 54 ? -8.055 30.438 20.766 1 93.5 54 ALA B CA 1
ATOM 2820 C C . ALA B 1 54 ? -9.367 29.656 20.766 1 93.5 54 ALA B C 1
ATOM 2822 O O . ALA B 1 54 ? -9.445 28.562 21.359 1 93.5 54 ALA B O 1
ATOM 2823 N N . ASN B 1 55 ? -10.344 30.203 20.172 1 93.88 55 ASN B N 1
ATOM 2824 C CA . ASN B 1 55 ? -11.648 29.547 20.203 1 93.88 55 ASN B CA 1
ATOM 2825 C C . ASN B 1 55 ? -11.742 28.469 19.125 1 93.88 55 ASN B C 1
ATOM 2827 O O . ASN B 1 55 ? -12.719 27.719 19.078 1 93.88 55 ASN B O 1
ATOM 2831 N N . LEU B 1 56 ? -10.766 28.375 18.281 1 95.94 56 LEU B N 1
ATOM 2832 C CA . LEU B 1 56 ? -10.719 27.281 17.312 1 95.94 56 LEU B CA 1
ATOM 2833 C C . LEU B 1 56 ? -10.32 25.984 17.984 1 95.94 56 LEU B C 1
ATOM 2835 O O . LEU B 1 56 ? -9.422 25.953 18.828 1 95.94 56 LEU B O 1
ATOM 2839 N N . SER B 1 57 ? -11.078 24.969 17.719 1 97.5 57 SER B N 1
ATOM 2840 C CA . SER B 1 57 ? -10.672 23.625 18.094 1 97.5 57 SER B CA 1
ATOM 2841 C C . SER B 1 57 ? -9.805 22.984 17.016 1 97.5 57 SER B C 1
ATOM 2843 O O . SER B 1 57 ? -10.211 22.906 15.852 1 97.5 57 SER B O 1
ATOM 2845 N N . ILE B 1 58 ? -8.555 22.609 17.359 1 98.31 58 ILE B N 1
ATOM 2846 C CA . ILE B 1 58 ? -7.621 22.047 16.391 1 98.31 58 ILE B CA 1
ATOM 2847 C C . ILE B 1 58 ? -6.996 20.766 16.938 1 98.31 58 ILE B C 1
ATOM 2849 O O . ILE B 1 58 ? -6.422 20.781 18.031 1 98.31 58 ILE B O 1
ATOM 2853 N N . LEU B 1 59 ? -7.152 19.688 16.234 1 98.75 59 LEU B N 1
ATOM 2854 C CA . LEU B 1 59 ? -6.5 18.422 16.562 1 98.75 59 LEU B CA 1
ATOM 2855 C C . LEU B 1 59 ? -5.402 18.109 15.547 1 98.75 59 LEU B C 1
ATOM 2857 O O . LEU B 1 59 ? -5.688 17.797 14.383 1 98.75 59 LEU B O 1
ATOM 2861 N N . ALA B 1 60 ? -4.168 18.234 15.984 1 98.88 60 ALA B N 1
ATOM 2862 C CA . ALA B 1 60 ? -3.029 17.797 15.18 1 98.88 60 ALA B CA 1
ATOM 2863 C C . ALA B 1 60 ? -2.596 16.391 15.555 1 98.88 60 ALA B C 1
ATOM 2865 O O . ALA B 1 60 ? -2.219 16.125 16.703 1 98.88 60 ALA B O 1
ATOM 2866 N N . ILE B 1 61 ? -2.582 15.484 14.617 1 98.88 61 ILE B N 1
ATOM 2867 C CA . ILE B 1 61 ? -2.262 14.102 14.953 1 98.88 61 ILE B CA 1
ATOM 2868 C C . ILE B 1 61 ? -0.818 13.797 14.562 1 98.88 61 ILE B C 1
ATOM 2870 O O . ILE B 1 61 ? -0.231 14.5 13.734 1 98.88 61 ILE B O 1
ATOM 2874 N N . ASP B 1 62 ? -0.224 12.836 15.242 1 98.88 62 ASP B N 1
ATOM 2875 C CA . ASP B 1 62 ? 0.95 12.125 14.742 1 98.88 62 ASP B CA 1
ATOM 2876 C C . ASP B 1 62 ? 0.545 10.945 13.859 1 98.88 62 ASP B C 1
ATOM 2878 O O . ASP B 1 62 ? -0.064 9.984 14.344 1 98.88 62 ASP B O 1
ATOM 2882 N N . PHE B 1 63 ? 0.844 11.008 12.609 1 98.75 63 PHE B N 1
ATOM 2883 C CA . PHE B 1 63 ? 0.569 9.836 11.789 1 98.75 63 PHE B CA 1
ATOM 2884 C C . PHE B 1 63 ? 1.257 8.602 12.359 1 98.75 63 PHE B C 1
ATOM 2886 O O . PHE B 1 63 ? 2.297 8.711 13.016 1 98.75 63 PHE B O 1
ATOM 2893 N N . PRO B 1 64 ? 0.688 7.441 12.117 1 98.19 64 PRO B N 1
ATOM 2894 C CA . PRO B 1 64 ? 1.361 6.223 12.57 1 98.19 64 PRO B CA 1
ATOM 2895 C C . PRO B 1 64 ? 2.836 6.18 12.172 1 98.19 64 PRO B C 1
ATOM 2897 O O . PRO B 1 64 ? 3.188 6.527 11.047 1 98.19 64 PRO B O 1
ATOM 2900 N N . GLY B 1 65 ? 3.623 5.801 13.125 1 97.38 65 GLY B N 1
ATOM 2901 C CA . GLY B 1 65 ? 5.062 5.75 12.914 1 97.38 65 GLY B CA 1
ATOM 2902 C C . GLY B 1 65 ? 5.75 7.078 13.164 1 97.38 65 GLY B C 1
ATOM 2903 O O . GLY B 1 65 ? 6.977 7.172 13.102 1 97.38 65 GLY B O 1
ATOM 2904 N N . HIS B 1 66 ? 4.984 8.086 13.492 1 97.88 66 HIS B N 1
ATOM 2905 C CA . HIS B 1 66 ? 5.523 9.414 13.766 1 97.88 66 HIS B CA 1
ATOM 2906 C C . HIS B 1 66 ? 5.184 9.867 15.18 1 97.88 66 HIS B C 1
ATOM 2908 O O . HIS B 1 66 ? 4.191 9.414 15.758 1 97.88 66 HIS B O 1
ATOM 2914 N N . GLY B 1 67 ? 6.027 10.766 15.695 1 97.88 67 GLY B N 1
ATOM 2915 C CA . GLY B 1 67 ? 5.746 11.383 16.984 1 97.88 67 GLY B CA 1
ATOM 2916 C C . GLY B 1 67 ? 5.492 10.375 18.094 1 97.88 67 GLY B C 1
ATOM 2917 O O . GLY B 1 67 ? 6.316 9.492 18.328 1 97.88 67 GLY B O 1
ATOM 2918 N N . GLN B 1 68 ? 4.273 10.484 18.641 1 98.12 68 GLN B N 1
ATOM 2919 C CA . GLN B 1 68 ? 3.951 9.641 19.781 1 98.12 68 GLN B CA 1
ATOM 2920 C C . GLN B 1 68 ? 2.928 8.57 19.422 1 98.12 68 GLN B C 1
ATOM 2922 O O . GLN B 1 68 ? 2.373 7.906 20.297 1 98.12 68 GLN B O 1
ATOM 2927 N N . SER B 1 69 ? 2.645 8.438 18.141 1 98.62 69 SER B N 1
ATOM 2928 C CA . SER B 1 69 ? 1.794 7.348 17.672 1 98.62 69 SER B CA 1
ATOM 2929 C C . SER B 1 69 ? 2.564 6.031 17.609 1 98.62 69 SER B C 1
ATOM 2931 O O . SER B 1 69 ? 3.795 6.027 17.531 1 98.62 69 SER B O 1
ATOM 2933 N N . SER B 1 70 ? 1.834 4.93 17.672 1 98.19 70 SER B N 1
ATOM 2934 C CA . SER B 1 70 ? 2.451 3.613 17.547 1 98.19 70 SER B CA 1
ATOM 2935 C C . SER B 1 70 ? 3.18 3.473 16.219 1 98.19 70 SER B C 1
ATOM 2937 O O . SER B 1 70 ? 2.727 3.998 15.195 1 98.19 70 SER B O 1
ATOM 2939 N N . HIS B 1 71 ? 4.293 2.779 16.281 1 96.5 71 HIS B N 1
ATOM 2940 C CA . HIS B 1 71 ? 4.953 2.367 15.055 1 96.5 71 HIS B CA 1
ATOM 2941 C C . HIS B 1 71 ? 4.07 1.424 14.242 1 96.5 71 HIS B C 1
ATOM 2943 O O . HIS B 1 71 ? 3.059 0.929 14.75 1 96.5 71 HIS B O 1
ATOM 2949 N N . LEU B 1 72 ? 4.414 1.264 12.977 1 95.69 72 LEU B N 1
ATOM 2950 C CA . LEU B 1 72 ? 3.75 0.28 12.125 1 95.69 72 LEU B CA 1
ATOM 2951 C C . LEU B 1 72 ? 3.967 -1.133 12.664 1 95.69 72 LEU B C 1
ATOM 2953 O O . LEU B 1 72 ? 4.984 -1.409 13.297 1 95.69 72 LEU B O 1
ATOM 2957 N N . PRO B 1 73 ? 3.016 -2.061 12.383 1 96.25 73 PRO B N 1
ATOM 2958 C CA . PRO B 1 73 ? 3.252 -3.449 12.781 1 96.25 73 PRO B CA 1
ATOM 2959 C C . PRO B 1 73 ? 4.5 -4.047 12.133 1 96.25 73 PRO B C 1
ATOM 2961 O O . PRO B 1 73 ? 4.91 -3.607 11.062 1 96.25 73 PRO B O 1
ATOM 2964 N N . PRO B 1 74 ? 5.066 -5.082 12.758 1 94.62 74 PRO B N 1
ATOM 2965 C CA . PRO B 1 74 ? 6.266 -5.715 12.203 1 94.62 74 PRO B CA 1
ATOM 2966 C C . PRO B 1 74 ? 6.062 -6.219 10.773 1 94.62 74 PRO B C 1
ATOM 2968 O O . PRO B 1 74 ? 5.051 -6.863 10.484 1 94.62 74 PRO B O 1
ATOM 2971 N N . GLY B 1 75 ? 7 -5.891 9.914 1 95.25 75 GLY B N 1
ATOM 2972 C CA . GLY B 1 75 ? 7.027 -6.43 8.562 1 95.25 75 GLY B CA 1
ATOM 2973 C C . GLY B 1 75 ? 6.125 -5.68 7.602 1 95.25 75 GLY B C 1
ATOM 2974 O O . GLY B 1 75 ? 5.977 -6.074 6.445 1 95.25 75 GLY B O 1
ATOM 2975 N N . VAL B 1 76 ? 5.555 -4.566 8.07 1 95.88 76 VAL B N 1
ATOM 2976 C CA . VAL B 1 76 ? 4.586 -3.85 7.254 1 95.88 76 VAL B CA 1
ATOM 2977 C C . VAL B 1 76 ? 5.223 -2.586 6.68 1 95.88 76 VAL B C 1
ATOM 2979 O O . VAL B 1 76 ? 5.812 -1.792 7.418 1 95.88 76 VAL B O 1
ATOM 2982 N N . ALA B 1 77 ? 5.121 -2.438 5.367 1 95.44 77 ALA B N 1
ATOM 2983 C CA . ALA B 1 77 ? 5.574 -1.215 4.707 1 95.44 77 ALA B CA 1
ATOM 2984 C C . ALA B 1 77 ? 4.523 -0.113 4.82 1 95.44 77 ALA B C 1
ATOM 2986 O O . ALA B 1 77 ? 3.34 -0.392 5.023 1 95.44 77 ALA B O 1
ATOM 2987 N N . TYR B 1 78 ? 5.012 1.121 4.762 1 95.38 78 TYR B N 1
ATOM 2988 C CA . TYR B 1 78 ? 4.125 2.273 4.844 1 95.38 78 TYR B CA 1
ATOM 2989 C C . TYR B 1 78 ? 3.795 2.811 3.457 1 95.38 78 TYR B C 1
ATOM 2991 O O . TYR B 1 78 ? 4.684 3.27 2.734 1 95.38 78 TYR B O 1
ATOM 2999 N N . TYR B 1 79 ? 2.547 2.691 3.076 1 95.94 79 TYR B N 1
ATOM 3000 C CA . TYR B 1 79 ? 2.088 3.27 1.819 1 95.94 79 TYR B CA 1
ATOM 3001 C C . TYR B 1 79 ? 1.469 4.645 2.045 1 95.94 79 TYR B C 1
ATOM 3003 O O . TYR B 1 79 ? 0.244 4.781 2.086 1 95.94 79 TYR B O 1
ATOM 3011 N N . ARG B 1 80 ? 2.273 5.637 2.055 1 94.19 80 ARG B N 1
ATOM 3012 C CA . ARG B 1 80 ? 2.182 6.973 2.633 1 94.19 80 ARG B CA 1
ATOM 3013 C C . ARG B 1 80 ? 0.789 7.562 2.434 1 94.19 80 ARG B C 1
ATOM 3015 O O . ARG B 1 80 ? 0.079 7.832 3.404 1 94.19 80 ARG B O 1
ATOM 3022 N N . TYR B 1 81 ? 0.335 7.648 1.205 1 97.56 81 TYR B N 1
ATOM 3023 C CA . TYR B 1 81 ? -0.889 8.383 0.908 1 97.56 81 TYR B CA 1
ATOM 3024 C C . TYR B 1 81 ? -2.115 7.496 1.088 1 97.56 81 TYR B C 1
ATOM 3026 O O . TYR B 1 81 ? -3.131 7.934 1.636 1 97.56 81 TYR B O 1
ATOM 3034 N N . TRP B 1 82 ? -1.969 6.266 0.751 1 97.44 82 TRP B N 1
ATOM 3035 C CA . TRP B 1 82 ? -3.104 5.352 0.839 1 97.44 82 TRP B CA 1
ATOM 3036 C C . TRP B 1 82 ? -3.396 4.988 2.291 1 97.44 82 TRP B C 1
ATOM 3038 O O . TRP B 1 82 ? -4.555 4.992 2.717 1 97.44 82 TRP B O 1
ATOM 3048 N N . ASP B 1 83 ? -2.352 4.703 3.055 1 97.56 83 ASP B N 1
ATOM 3049 C CA . ASP B 1 83 ? -2.543 4.469 4.48 1 97.56 83 ASP B CA 1
ATOM 3050 C C . ASP B 1 83 ? -3.109 5.707 5.172 1 97.56 83 ASP B C 1
ATOM 3052 O O . ASP B 1 83 ? -3.986 5.602 6.027 1 97.56 83 ASP B O 1
ATOM 3056 N N . GLY B 1 84 ? -2.535 6.855 4.777 1 98.19 84 GLY B N 1
ATOM 3057 C CA . GLY B 1 84 ? -3.01 8.102 5.355 1 98.19 84 GLY B CA 1
ATOM 3058 C C . GLY B 1 84 ? -4.504 8.305 5.191 1 98.19 84 GLY B C 1
ATOM 3059 O O . GLY B 1 84 ? -5.184 8.727 6.129 1 98.19 84 GLY B O 1
ATOM 3060 N N . LEU B 1 85 ? -4.992 8 4.012 1 98.5 85 LEU B N 1
ATOM 3061 C CA . LEU B 1 85 ? -6.418 8.117 3.727 1 98.5 85 LEU B CA 1
ATOM 3062 C C . LEU B 1 85 ? -7.234 7.273 4.703 1 98.5 85 LEU B C 1
ATOM 3064 O O . LEU B 1 85 ? -8.227 7.746 5.258 1 98.5 85 LEU B O 1
ATOM 3068 N N . ILE B 1 86 ? -6.801 6.078 4.957 1 98.19 86 ILE B N 1
ATOM 3069 C CA . ILE B 1 86 ? -7.492 5.156 5.855 1 98.19 86 ILE B CA 1
ATOM 3070 C C . ILE B 1 86 ? -7.418 5.68 7.289 1 98.19 86 ILE B C 1
ATOM 3072 O O . ILE B 1 86 ? -8.398 5.602 8.031 1 98.19 86 ILE B O 1
ATOM 3076 N N . HIS B 1 87 ? -6.273 6.23 7.684 1 98.44 87 HIS B N 1
ATOM 3077 C CA . HIS B 1 87 ? -6.102 6.754 9.031 1 98.44 87 HIS B CA 1
ATOM 3078 C C . HIS B 1 87 ? -7.031 7.934 9.289 1 98.44 87 HIS B C 1
ATOM 3080 O O . HIS B 1 87 ? -7.633 8.039 10.359 1 98.44 87 HIS B O 1
ATOM 3086 N N . ILE B 1 88 ? -7.145 8.836 8.289 1 98.69 88 ILE B N 1
ATOM 3087 C CA . ILE B 1 88 ? -8.047 9.977 8.445 1 98.69 88 ILE B CA 1
ATOM 3088 C C . ILE B 1 88 ? -9.477 9.477 8.609 1 98.69 88 ILE B C 1
ATOM 3090 O O . ILE B 1 88 ? -10.219 9.953 9.477 1 98.69 88 ILE B O 1
ATOM 3094 N N . ARG B 1 89 ? -9.867 8.508 7.801 1 98.5 89 ARG B N 1
ATOM 3095 C CA . ARG B 1 89 ? -11.234 7.992 7.879 1 98.5 89 ARG B CA 1
ATOM 3096 C C . ARG B 1 89 ? -11.508 7.375 9.242 1 98.5 89 ARG B C 1
ATOM 3098 O O . ARG B 1 89 ? -12.586 7.559 9.805 1 98.5 89 ARG B O 1
ATOM 3105 N N . ARG B 1 90 ? -10.523 6.625 9.852 1 98 90 ARG B N 1
ATOM 3106 C CA . ARG B 1 90 ? -10.641 6.086 11.203 1 98 90 ARG B CA 1
ATOM 3107 C C . ARG B 1 90 ? -10.93 7.191 12.211 1 98 90 ARG B C 1
ATOM 3109 O O . ARG B 1 90 ? -11.797 7.039 13.07 1 98 90 ARG B O 1
ATOM 3116 N N . ILE B 1 91 ? -10.203 8.258 12.062 1 98.12 91 ILE B N 1
ATOM 3117 C CA . ILE B 1 91 ? -10.32 9.359 13.008 1 98.12 91 ILE B CA 1
ATOM 3118 C C . ILE B 1 91 ? -11.695 10.016 12.867 1 98.12 91 ILE B C 1
ATOM 3120 O O . ILE B 1 91 ? -12.375 10.273 13.867 1 98.12 91 ILE B O 1
ATOM 3124 N N . VAL B 1 92 ? -12.086 10.289 11.656 1 98.19 92 VAL B N 1
ATOM 3125 C CA . VAL B 1 92 ? -13.359 10.938 11.383 1 98.19 92 VAL B CA 1
ATOM 3126 C C . VAL B 1 92 ? -14.508 10.078 11.898 1 98.19 92 VAL B C 1
ATOM 3128 O O . VAL B 1 92 ? -15.453 10.578 12.508 1 98.19 92 VAL B O 1
ATOM 3131 N N . GLN B 1 93 ? -14.422 8.758 11.68 1 97.31 93 GLN B N 1
ATOM 3132 C CA . GLN B 1 93 ? -15.445 7.836 12.164 1 97.31 93 GLN B CA 1
ATOM 3133 C C . GLN B 1 93 ? -15.461 7.785 13.688 1 97.31 93 GLN B C 1
ATOM 3135 O O . GLN B 1 93 ? -16.531 7.727 14.305 1 97.31 93 GLN B O 1
ATOM 3140 N N . HIS B 1 94 ? -14.312 7.816 14.289 1 97.06 94 HIS B N 1
ATOM 3141 C CA . HIS B 1 94 ? -14.203 7.762 15.742 1 97.06 94 HIS B CA 1
ATOM 3142 C C . HIS B 1 94 ? -14.953 8.922 16.391 1 97.06 94 HIS B C 1
ATOM 3144 O O . HIS B 1 94 ? -15.641 8.727 17.391 1 97.06 94 HIS B O 1
ATOM 3150 N N . PHE B 1 95 ? -14.875 10.078 15.797 1 96.88 95 PHE B N 1
ATOM 3151 C CA . PHE B 1 95 ? -15.461 11.266 16.391 1 96.88 95 PHE B CA 1
ATOM 3152 C C . PHE B 1 95 ? -16.828 11.562 15.781 1 96.88 95 PHE B C 1
ATOM 3154 O O . PHE B 1 95 ? -17.516 12.5 16.203 1 96.88 95 PHE B O 1
ATOM 3161 N N . ASN B 1 96 ? -17.172 10.781 14.758 1 97.06 96 ASN B N 1
ATOM 3162 C CA . ASN B 1 96 ? -18.406 11.023 14.023 1 97.06 96 ASN B CA 1
ATOM 3163 C C . ASN B 1 96 ? -18.469 12.445 13.477 1 97.06 96 ASN B C 1
ATOM 3165 O O . ASN B 1 96 ? -19.469 13.141 13.648 1 97.06 96 ASN B O 1
ATOM 3169 N N . TRP B 1 97 ? -17.359 12.898 12.961 1 97.38 97 TRP B N 1
ATOM 3170 C CA . TRP B 1 97 ? -17.266 14.25 12.422 1 97.38 97 TRP B CA 1
ATOM 3171 C C . TRP B 1 97 ? -18.016 14.359 11.102 1 97.38 97 TRP B C 1
ATOM 3173 O O . TRP B 1 97 ? -18.109 13.391 10.344 1 97.38 97 TRP B O 1
ATOM 3183 N N . LYS B 1 98 ? -18.531 15.508 10.906 1 94.69 98 LYS B N 1
ATOM 3184 C CA . LYS B 1 98 ? -19.234 15.859 9.68 1 94.69 98 LYS B CA 1
ATOM 3185 C C . LYS B 1 98 ? -18.703 17.172 9.094 1 94.69 98 LYS B C 1
ATOM 3187 O O . LYS B 1 98 ? -18.406 18.109 9.836 1 94.69 98 LYS B O 1
ATOM 3192 N N . LYS B 1 99 ? -18.531 17.25 7.809 1 96.25 99 LYS B N 1
ATOM 3193 C CA . LYS B 1 99 ? -18.047 18.453 7.125 1 96.25 99 LYS B CA 1
ATOM 3194 C C . LYS B 1 99 ? -16.75 18.953 7.734 1 96.25 99 LYS B C 1
ATOM 3196 O O . LYS B 1 99 ? -16.672 20.078 8.242 1 96.25 99 LYS B O 1
ATOM 3201 N N . ILE B 1 100 ? -15.758 18.188 7.57 1 98.06 100 ILE B N 1
ATOM 3202 C CA . ILE B 1 100 ? -14.539 18.453 8.328 1 98.06 100 ILE B CA 1
ATOM 3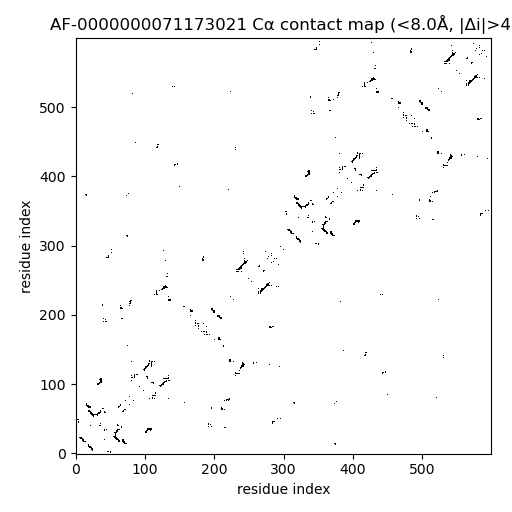203 C C . ILE B 1 100 ? -13.68 19.484 7.602 1 98.06 100 ILE B C 1
ATOM 3205 O O . ILE B 1 100 ? -13.773 19.625 6.379 1 98.06 100 ILE B O 1
ATOM 3209 N N . THR B 1 101 ? -12.961 20.281 8.359 1 98.62 101 THR B N 1
ATOM 3210 C CA . THR B 1 101 ? -11.883 21.141 7.871 1 98.62 101 THR B CA 1
ATOM 3211 C C . THR B 1 101 ? -10.523 20.5 8.125 1 98.62 101 THR B C 1
ATOM 3213 O O . THR B 1 101 ? -10.242 20.031 9.234 1 98.62 101 THR B O 1
ATOM 3216 N N . ILE B 1 102 ? -9.719 20.422 7.055 1 98.88 102 ILE B N 1
ATOM 3217 C CA . ILE B 1 102 ? -8.398 19.797 7.145 1 98.88 102 ILE B CA 1
ATOM 3218 C C . ILE B 1 102 ? -7.32 20.859 6.902 1 98.88 102 ILE B C 1
ATOM 3220 O O . ILE B 1 102 ? -7.438 21.688 5.996 1 98.88 102 ILE B O 1
ATOM 3224 N N . LEU B 1 103 ? -6.387 20.938 7.797 1 98.94 103 LEU B N 1
ATOM 3225 C CA . LEU B 1 103 ? -5.152 21.703 7.652 1 98.94 103 LEU B CA 1
ATOM 3226 C C . LEU B 1 103 ? -3.961 20.766 7.445 1 98.94 103 LEU B C 1
ATOM 3228 O O . LEU B 1 103 ? -3.535 20.078 8.375 1 98.94 103 LEU B O 1
ATOM 3232 N N . GLY B 1 104 ? -3.438 20.719 6.211 1 98.88 104 GLY B N 1
ATOM 3233 C CA . GLY B 1 104 ? -2.377 19.781 5.895 1 98.88 104 GLY B CA 1
ATOM 3234 C C . GLY B 1 104 ? -1.101 20.453 5.426 1 98.88 104 GLY B C 1
ATOM 3235 O O . GLY B 1 104 ? -1.146 21.438 4.695 1 98.88 104 GLY B O 1
ATOM 3236 N N . HIS B 1 105 ? 0.026 19.922 5.832 1 98.81 105 HIS B N 1
ATOM 3237 C CA . HIS B 1 105 ? 1.328 20.344 5.324 1 98.81 105 HIS B CA 1
ATOM 3238 C C . HIS B 1 105 ? 2.004 19.203 4.555 1 98.81 105 HIS B C 1
ATOM 3240 O O . HIS B 1 105 ? 2.115 18.094 5.055 1 98.81 105 HIS B O 1
ATOM 3246 N N . SER B 1 106 ? 2.543 19.484 3.303 1 97.69 106 SER B N 1
ATOM 3247 C CA . SER B 1 106 ? 3.342 18.531 2.535 1 97.69 106 SER B CA 1
ATOM 3248 C C . SER B 1 106 ? 2.633 17.188 2.41 1 97.69 106 SER B C 1
ATOM 3250 O O . SER B 1 106 ? 1.52 17.109 1.885 1 97.69 106 SER B O 1
ATOM 3252 N N . MET B 1 107 ? 3.084 16.125 3.023 1 98.06 107 MET B N 1
ATOM 3253 C CA . MET B 1 107 ? 2.436 14.82 3.006 1 98.06 107 MET B CA 1
ATOM 3254 C C . MET B 1 107 ? 1.01 14.914 3.535 1 98.06 107 MET B C 1
ATOM 3256 O O . MET B 1 107 ? 0.09 14.328 2.959 1 98.06 107 MET B O 1
ATOM 3260 N N . GLY B 1 108 ? 0.841 15.648 4.633 1 98.81 108 GLY B N 1
ATOM 3261 C CA . GLY B 1 108 ? -0.481 15.82 5.215 1 98.81 108 GLY B CA 1
ATOM 3262 C C . GLY B 1 108 ? -1.456 16.516 4.281 1 98.81 108 GLY B C 1
ATOM 3263 O O . GLY B 1 108 ? -2.646 16.188 4.266 1 98.81 108 GLY B O 1
ATOM 3264 N N . ALA B 1 109 ? -0.943 17.5 3.549 1 98.81 109 ALA B N 1
ATOM 3265 C CA . ALA B 1 109 ? -1.778 18.156 2.545 1 98.81 109 ALA B CA 1
ATOM 3266 C C . ALA B 1 109 ? -2.195 17.172 1.455 1 98.81 109 ALA B C 1
ATOM 3268 O O . ALA B 1 109 ? -3.35 17.172 1.021 1 98.81 109 ALA B O 1
ATOM 3269 N N . GLY B 1 110 ? -1.233 16.359 1.035 1 98.69 110 GLY B N 1
ATOM 3270 C CA . GLY B 1 110 ? -1.536 15.352 0.041 1 98.69 110 GLY B CA 1
ATOM 3271 C C . GLY B 1 110 ? -2.57 14.344 0.512 1 98.69 110 GLY B C 1
ATOM 3272 O O . GLY B 1 110 ? -3.455 13.953 -0.252 1 98.69 110 GLY B O 1
ATOM 3273 N N . ILE B 1 111 ? -2.443 13.906 1.757 1 98.81 111 ILE B N 1
ATOM 3274 C CA . ILE B 1 111 ? -3.4 12.953 2.316 1 98.81 111 ILE B CA 1
ATOM 3275 C C . ILE B 1 111 ? -4.762 13.633 2.475 1 98.81 111 ILE B C 1
ATOM 3277 O O . ILE B 1 111 ? -5.801 13.023 2.197 1 98.81 111 ILE B O 1
ATOM 3281 N N . GLY B 1 112 ? -4.77 14.883 2.936 1 98.88 112 GLY B N 1
ATOM 3282 C CA . GLY B 1 112 ? -6.008 15.641 3.002 1 98.88 112 GLY B CA 1
ATOM 3283 C C . GLY B 1 112 ? -6.691 15.789 1.655 1 98.88 112 GLY B C 1
ATOM 3284 O O . GLY B 1 112 ? -7.914 15.664 1.557 1 98.88 112 GLY B O 1
ATOM 3285 N N . PHE B 1 113 ? -5.891 16.094 0.667 1 98.81 113 PHE B N 1
ATOM 3286 C CA . PHE B 1 113 ? -6.359 16.156 -0.713 1 98.81 113 PHE B CA 1
ATOM 3287 C C . PHE B 1 113 ? -7.051 14.852 -1.107 1 98.81 113 PHE B C 1
ATOM 3289 O O . PHE B 1 113 ? -8.148 14.875 -1.662 1 98.81 113 PHE B O 1
ATOM 3296 N N . LEU B 1 114 ? -6.438 13.758 -0.857 1 98.75 114 LEU B N 1
ATOM 3297 C CA . LEU B 1 114 ? -7 12.453 -1.188 1 98.75 114 LEU B CA 1
ATOM 3298 C C . LEU B 1 114 ? -8.312 12.219 -0.438 1 98.75 114 LEU B C 1
ATOM 3300 O O . LEU B 1 114 ? -9.273 11.703 -1.008 1 98.75 114 LEU B O 1
ATOM 3304 N N . TYR B 1 115 ? -8.297 12.562 0.808 1 98.81 115 TYR B N 1
ATOM 3305 C CA . TYR B 1 115 ? -9.516 12.398 1.594 1 98.81 115 TYR B CA 1
ATOM 3306 C C . TYR B 1 115 ? -10.641 13.258 1.031 1 98.81 115 TYR B C 1
ATOM 3308 O O . TYR B 1 115 ? -11.773 12.789 0.88 1 98.81 115 TYR B O 1
ATOM 3316 N N . ALA B 1 116 ? -10.32 14.523 0.744 1 98.81 116 ALA B N 1
ATOM 3317 C CA . ALA B 1 116 ? -11.32 15.43 0.193 1 98.81 116 ALA B CA 1
ATOM 3318 C C . ALA B 1 116 ? -11.852 14.922 -1.145 1 98.81 116 ALA B C 1
ATOM 3320 O O . ALA B 1 116 ? -13.008 15.156 -1.488 1 98.81 116 ALA B O 1
ATOM 3321 N N . SER B 1 117 ? -11.023 14.281 -1.89 1 98.75 117 SER B N 1
ATOM 3322 C CA . SER B 1 117 ? -11.422 13.695 -3.166 1 98.75 117 SER B CA 1
ATOM 3323 C C . SER B 1 117 ? -12.344 12.5 -2.963 1 98.75 117 SER B C 1
ATOM 3325 O O . SER B 1 117 ? -13.336 12.344 -3.682 1 98.75 117 SER B O 1
ATOM 3327 N N . CYS B 1 118 ? -12.047 11.656 -1.988 1 98.5 118 CYS B N 1
ATOM 3328 C CA . CYS B 1 118 ? -12.773 10.414 -1.755 1 98.5 118 CYS B CA 1
ATOM 3329 C C . CYS B 1 118 ? -14.094 10.68 -1.043 1 98.5 118 CYS B C 1
ATOM 3331 O O . CYS B 1 118 ? -15.039 9.906 -1.174 1 98.5 118 CYS B O 1
ATOM 3333 N N . TYR B 1 119 ? -14.125 11.758 -0.294 1 98.38 119 TYR B N 1
ATOM 3334 C CA . TYR B 1 119 ? -15.32 12.148 0.451 1 98.38 119 TYR B CA 1
ATOM 3335 C C . TYR B 1 119 ? -15.664 13.617 0.198 1 98.38 119 TYR B C 1
ATOM 3337 O O . TYR B 1 119 ? -15.68 14.422 1.128 1 98.38 119 TYR B O 1
ATOM 3345 N N . PRO B 1 120 ? -16.016 13.883 -1 1 98.06 120 PRO B N 1
ATOM 3346 C CA . PRO B 1 120 ? -16.172 15.281 -1.394 1 98.06 120 PRO B CA 1
ATOM 3347 C C . PRO B 1 120 ? -17.297 15.984 -0.623 1 98.06 120 PRO B C 1
ATOM 3349 O O . PRO B 1 120 ? -17.25 17.203 -0.442 1 98.06 120 PRO B O 1
ATOM 3352 N N . ASP B 1 121 ? -18.234 15.258 -0.138 1 96.75 121 ASP B N 1
ATOM 3353 C CA . ASP B 1 121 ? -19.375 15.875 0.554 1 96.75 121 ASP B CA 1
ATOM 3354 C C . ASP B 1 121 ? -19.094 15.984 2.053 1 96.75 121 ASP B C 1
ATOM 3356 O O . ASP B 1 121 ? -19.859 16.641 2.775 1 96.75 121 ASP B O 1
ATOM 3360 N N . ASP B 1 122 ? -17.938 15.438 2.488 1 96.56 122 ASP B N 1
ATOM 3361 C CA . ASP B 1 122 ? -17.656 15.383 3.92 1 96.56 122 ASP B CA 1
ATOM 3362 C C . ASP B 1 122 ? -16.594 16.391 4.309 1 96.56 122 ASP B C 1
ATOM 3364 O O . ASP B 1 122 ? -16.219 16.5 5.484 1 96.56 122 ASP B O 1
ATOM 3368 N N . VAL B 1 123 ? -16.078 17.125 3.402 1 98.44 123 VAL B N 1
ATOM 3369 C CA . VAL B 1 123 ? -15.008 18.078 3.695 1 98.44 123 VAL B CA 1
ATOM 3370 C C . VAL B 1 123 ? -15.492 19.5 3.393 1 98.44 123 VAL B C 1
ATOM 3372 O O . VAL B 1 123 ? -15.906 19.797 2.27 1 98.44 123 VAL B O 1
ATOM 3375 N N . GLU B 1 124 ? -15.508 20.281 4.41 1 98 124 GLU B N 1
ATOM 3376 C CA . GLU B 1 124 ? -15.906 21.688 4.266 1 98 124 GLU B CA 1
ATOM 3377 C C . GLU B 1 124 ? -14.781 22.516 3.66 1 98 124 GLU B C 1
ATOM 3379 O O . GLU B 1 124 ? -15.023 23.359 2.795 1 98 124 GLU B O 1
ATOM 3384 N N . ALA B 1 125 ? -13.609 22.297 4.16 1 98.44 125 ALA B N 1
ATOM 3385 C CA . ALA B 1 125 ? -12.477 23.109 3.725 1 98.44 125 ALA B CA 1
ATOM 3386 C C . ALA B 1 125 ? -11.172 22.328 3.828 1 98.44 125 ALA B C 1
ATOM 3388 O O . ALA B 1 125 ? -11 21.516 4.738 1 98.44 125 ALA B O 1
ATOM 3389 N N . LEU B 1 126 ? -10.312 22.531 2.885 1 98.81 126 LEU B N 1
ATOM 3390 C CA . LEU B 1 126 ? -8.961 22 2.865 1 98.81 126 LEU B CA 1
ATOM 3391 C C . LEU B 1 126 ? -7.934 23.109 2.729 1 98.81 126 LEU B C 1
ATOM 3393 O O . LEU B 1 126 ? -7.977 23.891 1.768 1 98.81 126 LEU B O 1
ATOM 3397 N N . ILE B 1 127 ? -7.141 23.25 3.723 1 98.88 127 ILE B N 1
ATOM 3398 C CA . ILE B 1 127 ? -6.008 24.172 3.701 1 98.88 127 ILE B CA 1
ATOM 3399 C C . ILE B 1 127 ? -4.715 23.406 3.477 1 98.88 127 ILE B C 1
ATOM 3401 O O . ILE B 1 127 ? -4.32 22.578 4.312 1 98.88 127 ILE B O 1
ATOM 3405 N N . SER B 1 128 ? -4.074 23.641 2.377 1 98.88 128 SER B N 1
ATOM 3406 C CA . SER B 1 128 ? -2.854 22.938 2.01 1 98.88 128 SER B CA 1
ATOM 3407 C C . SER B 1 128 ? -1.635 23.844 2.105 1 98.88 128 SER B C 1
ATOM 3409 O O . SER B 1 128 ? -1.529 24.828 1.371 1 98.88 128 SER B O 1
ATOM 3411 N N . LEU B 1 129 ? -0.762 23.484 3.006 1 98.69 129 LEU B N 1
ATOM 3412 C CA . LEU B 1 129 ? 0.472 24.25 3.17 1 98.69 129 LEU B CA 1
ATOM 3413 C C . LEU B 1 129 ? 1.602 23.641 2.35 1 98.69 129 LEU B C 1
ATOM 3415 O O . LEU B 1 129 ? 2.039 22.516 2.627 1 98.69 129 LEU B O 1
ATOM 3419 N N . ASP B 1 130 ? 2.045 24.266 1.312 1 97.88 130 ASP B N 1
ATOM 3420 C CA . ASP B 1 130 ? 3.176 24.031 0.417 1 97.88 130 ASP B CA 1
ATOM 3421 C C . ASP B 1 130 ? 3.078 22.656 -0.241 1 97.88 130 ASP B C 1
ATOM 3423 O O . ASP B 1 130 ? 4.07 21.938 -0.316 1 97.88 130 ASP B O 1
ATOM 3427 N N . ALA B 1 131 ? 1.911 22.266 -0.656 1 97.62 131 ALA B N 1
ATOM 3428 C CA . ALA B 1 131 ? 1.618 21.062 -1.451 1 97.62 131 ALA B CA 1
ATOM 3429 C C . ALA B 1 131 ? 0.264 21.188 -2.143 1 97.62 131 ALA B C 1
ATOM 3431 O O . ALA B 1 131 ? -0.638 21.859 -1.641 1 97.62 131 ALA B O 1
ATOM 3432 N N . ALA B 1 132 ? 0.126 20.562 -3.258 1 97.38 132 ALA B N 1
ATOM 3433 C CA . ALA B 1 132 ? -1.134 20.609 -3.996 1 97.38 132 ALA B CA 1
ATOM 3434 C C . ALA B 1 132 ? -1.789 19.234 -4.047 1 97.38 132 ALA B C 1
ATOM 3436 O O . ALA B 1 132 ? -2.951 19.094 -4.438 1 97.38 132 ALA B O 1
ATOM 3437 N N . GLY B 1 133 ? -1.122 18.25 -3.693 1 97.44 133 GLY B N 1
ATOM 3438 C CA . GLY B 1 133 ? -1.551 16.859 -3.729 1 97.44 133 GLY B CA 1
ATOM 3439 C C . GLY B 1 133 ? -0.449 15.891 -3.352 1 97.44 133 GLY B C 1
ATOM 3440 O O . GLY B 1 133 ? 0.573 16.281 -2.791 1 97.44 133 GLY B O 1
ATOM 3441 N N . PRO B 1 134 ? -0.709 14.602 -3.562 1 97.56 134 PRO B N 1
ATOM 3442 C CA . PRO B 1 134 ? 0.309 13.594 -3.262 1 97.56 134 PRO B CA 1
ATOM 3443 C C . PRO B 1 134 ? 1.592 13.789 -4.066 1 97.56 134 PRO B C 1
ATOM 3445 O O . PRO B 1 134 ? 1.558 14.359 -5.16 1 97.56 134 PRO B O 1
ATOM 3448 N N . ARG B 1 135 ? 2.639 13.297 -3.463 1 94.44 135 ARG B N 1
ATOM 3449 C CA . ARG B 1 135 ? 3.896 13.258 -4.199 1 94.44 135 ARG B CA 1
ATOM 3450 C C . ARG B 1 135 ? 3.789 12.344 -5.418 1 94.44 135 ARG B C 1
ATOM 3452 O O . ARG B 1 135 ? 3.217 11.258 -5.336 1 94.44 135 ARG B O 1
ATOM 3459 N N . ILE B 1 136 ? 4.293 12.859 -6.492 1 93.88 136 ILE B N 1
ATOM 3460 C CA . ILE B 1 136 ? 4.27 12.117 -7.75 1 93.88 136 ILE B CA 1
ATOM 3461 C C . ILE B 1 136 ? 5.691 11.953 -8.273 1 93.88 136 ILE B C 1
ATOM 3463 O O . ILE B 1 136 ? 6.445 12.93 -8.367 1 93.88 136 ILE B O 1
ATOM 3467 N N . ASP B 1 137 ? 6.008 10.742 -8.5 1 89.5 137 ASP B N 1
ATOM 3468 C CA . ASP B 1 137 ? 7.234 10.453 -9.234 1 89.5 137 ASP B CA 1
ATOM 3469 C C . ASP B 1 137 ? 6.934 10.039 -10.672 1 89.5 137 ASP B C 1
ATOM 3471 O O . ASP B 1 137 ? 5.977 9.305 -10.922 1 89.5 137 ASP B O 1
ATOM 3475 N N . PRO B 1 138 ? 7.789 10.586 -11.57 1 92.69 138 PRO B N 1
ATOM 3476 C CA . PRO B 1 138 ? 7.609 10.07 -12.93 1 92.69 138 PRO B CA 1
ATOM 3477 C C . PRO B 1 138 ? 7.656 8.547 -12.992 1 92.69 138 PRO B C 1
ATOM 3479 O O . PRO B 1 138 ? 8.391 7.914 -12.227 1 92.69 138 PRO B O 1
ATOM 3482 N N . PRO B 1 139 ? 6.898 8.016 -13.945 1 95 139 PRO B N 1
ATOM 3483 C CA . PRO B 1 139 ? 6.852 6.555 -14.062 1 95 139 PRO B CA 1
ATOM 3484 C C . PRO B 1 139 ? 8.242 5.926 -14.188 1 95 139 PRO B C 1
ATOM 3486 O O . PRO B 1 139 ? 8.516 4.895 -13.57 1 95 139 PRO B O 1
ATOM 3489 N N . SER B 1 140 ? 9.125 6.531 -14.961 1 95.44 140 SER B N 1
ATOM 3490 C CA . SER B 1 140 ? 10.469 5.992 -15.156 1 95.44 140 SER B CA 1
ATOM 3491 C C . SER B 1 140 ? 11.258 5.988 -13.852 1 95.44 140 SER B C 1
ATOM 3493 O O . SER B 1 140 ? 12.016 5.055 -13.578 1 95.44 140 SER B O 1
ATOM 3495 N N . THR B 1 141 ? 11.039 7.031 -13.062 1 93.88 141 THR B N 1
ATOM 3496 C CA . THR B 1 141 ? 11.703 7.109 -11.766 1 93.88 141 THR B CA 1
ATOM 3497 C C . THR B 1 141 ? 11.18 6.023 -10.828 1 93.88 141 THR B C 1
ATOM 3499 O O . THR B 1 141 ? 11.953 5.402 -10.094 1 93.88 141 THR B O 1
ATOM 3502 N N . HIS B 1 142 ? 9.93 5.801 -10.875 1 93.75 142 HIS B N 1
ATOM 3503 C CA . HIS B 1 142 ? 9.312 4.758 -10.062 1 93.75 142 HIS B CA 1
ATOM 3504 C C . HIS B 1 142 ? 9.898 3.387 -10.391 1 93.75 142 HIS B C 1
ATOM 3506 O O . HIS B 1 142 ? 10.289 2.641 -9.484 1 93.75 142 HIS B O 1
ATOM 3512 N N . ALA B 1 143 ? 9.953 3.074 -11.633 1 96.06 143 ALA B N 1
ATOM 3513 C CA . ALA B 1 143 ? 10.453 1.777 -12.078 1 96.06 143 ALA B CA 1
ATOM 3514 C C . ALA B 1 143 ? 11.93 1.609 -11.734 1 96.06 143 ALA B C 1
ATOM 3516 O O . ALA B 1 143 ? 12.383 0.5 -11.445 1 96.06 143 ALA B O 1
ATOM 3517 N N . GLN B 1 144 ? 12.656 2.715 -11.695 1 96.06 144 GLN B N 1
ATOM 3518 C CA . GLN B 1 144 ? 14.094 2.674 -11.469 1 96.06 144 GLN B CA 1
ATOM 3519 C C . GLN B 1 144 ? 14.422 2.541 -9.984 1 96.06 144 GLN B C 1
ATOM 3521 O O . GLN B 1 144 ? 15.43 1.945 -9.617 1 96.06 144 GLN B O 1
ATOM 3526 N N . SER B 1 145 ? 13.516 3.012 -9.188 1 96.06 145 SER B N 1
ATOM 3527 C CA . SER B 1 145 ? 13.914 3.182 -7.789 1 96.06 145 SER B CA 1
ATOM 3528 C C . SER B 1 145 ? 13.234 2.152 -6.891 1 96.06 145 SER B C 1
ATOM 3530 O O . SER B 1 145 ? 13.625 1.97 -5.738 1 96.06 145 SER B O 1
ATOM 3532 N N . THR B 1 146 ? 12.242 1.459 -7.363 1 97.19 146 THR B N 1
ATOM 3533 C CA . THR B 1 146 ? 11.414 0.601 -6.52 1 97.19 146 THR B CA 1
ATOM 3534 C C . THR B 1 146 ? 12.266 -0.474 -5.848 1 97.19 146 THR B C 1
ATOM 3536 O O . THR B 1 146 ? 12.094 -0.759 -4.664 1 97.19 146 THR B O 1
ATOM 3539 N N . HIS B 1 147 ? 13.203 -1.116 -6.609 1 97.25 147 HIS B N 1
ATOM 3540 C CA . HIS B 1 147 ? 14.047 -2.152 -6.031 1 97.25 147 HIS B CA 1
ATOM 3541 C C . HIS B 1 147 ? 14.852 -1.614 -4.852 1 97.25 147 HIS B C 1
ATOM 3543 O O . HIS B 1 147 ? 15.055 -2.316 -3.859 1 97.25 147 HIS B O 1
ATOM 3549 N N . ASP B 1 148 ? 15.328 -0.372 -4.934 1 97 148 ASP B N 1
ATOM 3550 C CA . ASP B 1 148 ? 16.078 0.246 -3.85 1 97 148 ASP B CA 1
ATOM 3551 C C . ASP B 1 148 ? 15.219 0.409 -2.6 1 97 148 ASP B C 1
ATOM 3553 O O . ASP B 1 148 ? 15.703 0.222 -1.479 1 97 148 ASP B O 1
ATOM 3557 N N . TYR B 1 149 ? 13.977 0.77 -2.797 1 96.12 149 TYR B N 1
ATOM 3558 C CA . TYR B 1 149 ? 13.055 0.923 -1.678 1 96.12 149 TYR B CA 1
ATOM 3559 C C . TYR B 1 149 ? 12.805 -0.413 -0.988 1 96.12 149 TYR B C 1
ATOM 3561 O O . TYR B 1 149 ? 12.766 -0.485 0.242 1 96.12 149 TYR B O 1
ATOM 3569 N N . VAL B 1 150 ? 12.664 -1.45 -1.766 1 97.5 150 VAL B N 1
ATOM 3570 C CA . VAL B 1 150 ? 12.445 -2.783 -1.216 1 97.5 150 VAL B CA 1
ATOM 3571 C C . VAL B 1 150 ? 13.648 -3.205 -0.376 1 97.5 150 VAL B C 1
ATOM 3573 O O . VAL B 1 150 ? 13.492 -3.668 0.756 1 97.5 150 VAL B O 1
ATOM 3576 N N . GLU B 1 151 ? 14.867 -2.986 -0.895 1 97.62 151 GLU B N 1
ATOM 3577 C CA . GLU B 1 151 ? 16.078 -3.367 -0.187 1 97.62 151 GLU B CA 1
ATOM 3578 C C . GLU B 1 151 ? 16.234 -2.592 1.119 1 97.62 151 GLU B C 1
ATOM 3580 O O . GLU B 1 151 ? 16.547 -3.172 2.16 1 97.62 151 GLU B O 1
ATOM 3585 N N . LYS B 1 152 ? 16.016 -1.353 1.019 1 96.56 152 LYS B N 1
ATOM 3586 C CA . LYS B 1 152 ? 16.141 -0.515 2.209 1 96.56 152 LYS B CA 1
ATOM 3587 C C . LYS B 1 152 ? 15.086 -0.886 3.252 1 96.56 152 LYS B C 1
ATOM 3589 O O . LYS B 1 152 ? 15.367 -0.905 4.449 1 96.56 152 LYS B O 1
ATOM 3594 N N . PHE B 1 153 ? 13.906 -1.155 2.787 1 97.31 153 PHE B N 1
ATOM 3595 C CA . PHE B 1 153 ? 12.859 -1.577 3.713 1 97.31 153 PHE B CA 1
ATOM 3596 C C . PHE B 1 153 ? 13.273 -2.84 4.461 1 97.31 153 PHE B C 1
ATOM 3598 O O . PHE B 1 153 ? 13.188 -2.896 5.688 1 97.31 153 PHE B O 1
ATOM 3605 N N . LEU B 1 154 ? 13.672 -3.852 3.73 1 97.12 154 LEU B N 1
ATOM 3606 C CA . LEU B 1 154 ? 14.047 -5.133 4.32 1 97.12 154 LEU B CA 1
ATOM 3607 C C . LEU B 1 154 ? 15.242 -4.98 5.25 1 97.12 154 LEU B C 1
ATOM 3609 O O . LEU B 1 154 ? 15.352 -5.691 6.25 1 97.12 154 LEU B O 1
ATOM 3613 N N . LYS B 1 155 ? 16.094 -4.008 4.949 1 95.19 155 LYS B N 1
ATOM 3614 C CA . LYS B 1 155 ? 17.219 -3.697 5.828 1 95.19 155 LYS B CA 1
ATOM 3615 C C . LYS B 1 155 ? 16.734 -3.023 7.113 1 95.19 155 LYS B C 1
ATOM 3617 O O . LYS B 1 155 ? 17.094 -3.453 8.211 1 95.19 155 LYS B O 1
ATOM 3622 N N . TYR B 1 156 ? 15.859 -2.043 7.031 1 93.81 156 TYR B N 1
ATOM 3623 C CA . TYR B 1 156 ? 15.461 -1.205 8.156 1 93.81 156 TYR B CA 1
ATOM 3624 C C . TYR B 1 156 ? 14.5 -1.949 9.078 1 93.81 156 TYR B C 1
ATOM 3626 O O . TYR B 1 156 ? 14.461 -1.688 10.281 1 93.81 156 TYR B O 1
ATOM 3634 N N . GLU B 1 157 ? 13.758 -2.904 8.523 1 93.5 157 GLU B N 1
ATOM 3635 C CA . GLU B 1 157 ? 12.805 -3.635 9.352 1 93.5 157 GLU B CA 1
ATOM 3636 C C . GLU B 1 157 ? 13.516 -4.457 10.422 1 93.5 157 GLU B C 1
ATOM 3638 O O . GLU B 1 157 ? 12.898 -4.867 11.406 1 93.5 157 GLU B O 1
ATOM 3643 N N . LYS B 1 158 ? 14.789 -4.668 10.227 1 91.44 158 LYS B N 1
ATOM 3644 C CA . LYS B 1 158 ? 15.555 -5.48 11.164 1 91.44 158 LYS B CA 1
ATOM 3645 C C . LYS B 1 158 ? 16.078 -4.637 12.32 1 91.44 158 LYS B C 1
ATOM 3647 O O . LYS B 1 158 ? 16.578 -5.172 13.312 1 91.44 158 LYS B O 1
ATOM 3652 N N . LEU B 1 159 ? 15.945 -3.312 12.156 1 88.06 159 LEU B N 1
ATOM 3653 C CA . LEU B 1 159 ? 16.438 -2.422 13.203 1 88.06 159 LEU B CA 1
ATOM 3654 C C . LEU B 1 159 ? 15.438 -2.359 14.367 1 88.06 159 LEU B C 1
ATOM 3656 O O . LEU B 1 159 ? 14.227 -2.309 14.148 1 88.06 159 LEU B O 1
ATOM 3660 N N . ASN B 1 160 ? 15.93 -2.551 15.57 1 79.5 160 ASN B N 1
ATOM 3661 C CA . ASN B 1 160 ? 15.125 -2.473 16.781 1 79.5 160 ASN B CA 1
ATOM 3662 C C . ASN B 1 160 ? 15.781 -1.577 17.828 1 79.5 160 ASN B C 1
ATOM 3664 O O . ASN B 1 160 ? 16.75 -0.885 17.547 1 79.5 160 ASN B O 1
ATOM 3668 N N . GLU B 1 161 ? 15.109 -1.478 19 1 75.12 161 GLU B N 1
ATOM 3669 C CA . GLU B 1 161 ? 15.547 -0.556 20.047 1 75.12 161 GLU B CA 1
ATOM 3670 C C . GLU B 1 161 ? 16.984 -0.857 20.484 1 75.12 161 GLU B C 1
ATOM 3672 O O . GLU B 1 161 ? 17.703 0.039 20.922 1 75.12 161 GLU B O 1
ATOM 3677 N N . ASN B 1 162 ? 17.359 -2.076 20.25 1 79.25 162 ASN B N 1
ATOM 3678 C CA . ASN B 1 162 ? 18.672 -2.492 20.734 1 79.25 162 ASN B CA 1
ATOM 3679 C C . ASN B 1 162 ? 19.766 -2.158 19.734 1 79.25 162 ASN B C 1
ATOM 3681 O O . ASN B 1 162 ? 20.938 -2.074 20.094 1 79.25 162 ASN B O 1
ATOM 3685 N N . ASN B 1 163 ? 19.359 -1.931 18.5 1 84.81 163 ASN B N 1
ATOM 3686 C CA . ASN B 1 163 ? 20.406 -1.729 17.5 1 84.81 163 ASN B CA 1
ATOM 3687 C C . ASN B 1 163 ? 20.188 -0.434 16.719 1 84.81 163 ASN B C 1
ATOM 3689 O O . ASN B 1 163 ? 20.922 -0.155 15.758 1 84.81 163 ASN B O 1
ATOM 3693 N N . MET B 1 164 ? 19.281 0.383 17.266 1 86.81 164 MET B N 1
ATOM 3694 C CA . MET B 1 164 ? 19.078 1.682 16.625 1 86.81 164 MET B CA 1
ATOM 3695 C C . MET B 1 164 ? 20.094 2.703 17.156 1 86.81 164 MET B C 1
ATOM 3697 O O . MET B 1 164 ? 20.453 2.666 18.328 1 86.81 164 MET B O 1
ATOM 3701 N N . PRO B 1 165 ? 20.5 3.564 16.312 1 87.94 165 PRO B N 1
ATOM 3702 C CA . PRO B 1 165 ? 21.438 4.602 16.766 1 87.94 165 PRO B CA 1
ATOM 3703 C C . PRO B 1 165 ? 20.828 5.512 17.828 1 87.94 165 PRO B C 1
ATOM 3705 O O . PRO B 1 165 ? 19.625 5.734 17.844 1 87.94 165 PRO B O 1
ATOM 3708 N N . SER B 1 166 ? 21.609 5.961 18.75 1 93.12 166 SER B N 1
ATOM 3709 C CA . SER B 1 166 ? 21.234 6.922 19.781 1 93.12 166 SER B CA 1
ATOM 3710 C C . SER B 1 166 ? 22.188 8.109 19.797 1 93.12 166 SER B C 1
ATOM 3712 O O . SER B 1 166 ? 23.328 8.008 19.344 1 93.12 166 SER B O 1
ATOM 3714 N N . TYR B 1 167 ? 21.688 9.203 20.25 1 96.31 167 TYR B N 1
ATOM 3715 C CA . TYR B 1 167 ? 22.406 10.469 20.172 1 96.31 167 TYR B CA 1
ATOM 3716 C C . TYR B 1 167 ? 22.156 11.32 21.406 1 96.31 167 TYR B C 1
ATOM 3718 O O . TYR B 1 167 ? 21.172 11.117 22.125 1 96.31 167 TYR B O 1
ATOM 3726 N N . THR B 1 168 ? 23.156 12.234 21.641 1 97.38 168 THR B N 1
ATOM 3727 C CA . THR B 1 168 ? 22.859 13.289 22.594 1 97.38 168 THR B CA 1
ATOM 3728 C C . THR B 1 168 ? 21.812 14.25 22.031 1 97.38 168 THR B C 1
ATOM 3730 O O . THR B 1 168 ? 21.547 14.258 20.828 1 97.38 168 THR B O 1
ATOM 3733 N N . TYR B 1 169 ? 21.25 15 22.953 1 96.81 169 TYR B N 1
ATOM 3734 C CA . TYR B 1 169 ? 20.25 15.969 22.531 1 96.81 169 TYR B CA 1
ATOM 3735 C C . TYR B 1 169 ? 20.797 16.875 21.422 1 96.81 169 TYR B C 1
ATOM 3737 O O . TYR B 1 169 ? 20.172 17.016 20.375 1 96.81 169 TYR B O 1
ATOM 3745 N N . ASN B 1 170 ? 21.969 17.453 21.625 1 97.31 170 ASN B N 1
ATOM 3746 C CA . ASN B 1 170 ? 22.547 18.391 20.656 1 97.31 170 ASN B CA 1
ATOM 3747 C C . ASN B 1 170 ? 22.859 17.703 19.344 1 97.31 170 ASN B C 1
ATOM 3749 O O . ASN B 1 170 ? 22.672 18.281 18.266 1 97.31 170 ASN B O 1
ATOM 3753 N N . GLU B 1 171 ? 23.312 16.5 19.438 1 97.06 171 GLU B N 1
ATOM 3754 C CA . GLU B 1 171 ? 23.578 15.727 18.234 1 97.06 171 GLU B CA 1
ATOM 3755 C C . GLU B 1 171 ? 22.297 15.5 17.438 1 97.06 171 GLU B C 1
ATOM 3757 O O . GLU B 1 171 ? 22.312 15.578 16.203 1 97.06 171 GLU B O 1
ATOM 3762 N N . MET B 1 172 ? 21.25 15.18 18.156 1 96.25 172 MET B N 1
ATOM 3763 C CA . MET B 1 172 ? 19.953 14.977 17.5 1 96.25 172 MET B CA 1
ATOM 3764 C C . MET B 1 172 ? 19.516 16.234 16.75 1 96.25 172 MET B C 1
ATOM 3766 O O . MET B 1 172 ? 19.094 16.156 15.594 1 96.25 172 MET B O 1
ATOM 3770 N N . ILE B 1 173 ? 19.625 17.328 17.422 1 97.25 173 ILE B N 1
ATOM 3771 C CA . ILE B 1 173 ? 19.203 18.578 16.828 1 97.25 173 ILE B CA 1
ATOM 3772 C C . ILE B 1 173 ? 20.062 18.891 15.602 1 97.25 173 ILE B C 1
ATOM 3774 O O . ILE B 1 173 ? 19.547 19.312 14.562 1 97.25 173 ILE B O 1
ATOM 3778 N N . ASP B 1 174 ? 21.375 18.641 15.656 1 97.31 174 ASP B N 1
ATOM 3779 C CA . ASP B 1 174 ? 22.281 18.859 14.531 1 97.31 174 ASP B CA 1
ATOM 3780 C C . ASP B 1 174 ? 21.906 17.969 13.352 1 97.31 174 ASP B C 1
ATOM 3782 O O . ASP B 1 174 ? 21.891 18.422 12.203 1 97.31 174 ASP B O 1
ATOM 3786 N N . LEU B 1 175 ? 21.641 16.719 13.672 1 95.88 175 LEU B N 1
ATOM 3787 C CA . LEU B 1 175 ? 21.297 15.742 12.633 1 95.88 175 LEU B CA 1
ATOM 3788 C C . LEU B 1 175 ? 20.031 16.156 11.898 1 95.88 175 LEU B C 1
ATOM 3790 O O . LEU B 1 175 ? 19.984 16.109 10.664 1 95.88 175 LEU B O 1
ATOM 3794 N N . VAL B 1 176 ? 19.031 16.562 12.664 1 95.81 176 VAL B N 1
ATOM 3795 C CA . VAL B 1 176 ? 17.75 16.953 12.07 1 95.81 176 VAL B CA 1
ATOM 3796 C C . VAL B 1 176 ? 17.922 18.234 11.266 1 95.81 176 VAL B C 1
ATOM 3798 O O . VAL B 1 176 ? 17.406 18.344 10.148 1 95.81 176 VAL B O 1
ATOM 3801 N N . GLU B 1 177 ? 18.594 19.188 11.828 1 96 177 GLU B N 1
ATOM 3802 C CA . GLU B 1 177 ? 18.859 20.438 11.117 1 96 177 GLU B CA 1
ATOM 3803 C C . GLU B 1 177 ? 19.578 20.188 9.797 1 96 177 GLU B C 1
ATOM 3805 O O . GLU B 1 177 ? 19.234 20.766 8.773 1 96 177 GLU B O 1
ATOM 3810 N N . ASP B 1 178 ? 20.562 19.297 9.773 1 95 178 ASP B N 1
ATOM 3811 C CA . ASP B 1 178 ? 21.312 18.938 8.578 1 95 178 ASP B CA 1
ATOM 3812 C C . ASP B 1 178 ? 20.422 18.234 7.555 1 95 178 ASP B C 1
ATOM 3814 O O . ASP B 1 178 ? 20.531 18.484 6.355 1 95 178 ASP B O 1
ATOM 3818 N N . ALA B 1 179 ? 19.609 17.375 8.055 1 90.94 179 ALA B N 1
ATOM 3819 C CA . ALA B 1 179 ? 18.766 16.547 7.191 1 90.94 179 ALA B CA 1
ATOM 3820 C C . ALA B 1 179 ? 17.75 17.406 6.449 1 90.94 179 ALA B C 1
ATOM 3822 O O . ALA B 1 179 ? 17.391 17.109 5.305 1 90.94 179 ALA B O 1
ATOM 3823 N N . TYR B 1 180 ? 17.25 18.438 7.055 1 89.12 180 TYR B N 1
ATOM 3824 C CA . TYR B 1 180 ? 16.203 19.266 6.445 1 89.12 180 TYR B CA 1
ATOM 3825 C C . TYR B 1 180 ? 16.812 20.359 5.582 1 89.12 180 TYR B C 1
ATOM 3827 O O . TYR B 1 180 ? 16.094 21.078 4.895 1 89.12 180 TYR B O 1
ATOM 3835 N N . ALA B 1 181 ? 18.109 20.406 5.535 1 83.88 181 ALA B N 1
ATOM 3836 C CA . ALA B 1 181 ? 18.891 21.188 4.566 1 83.88 181 ALA B CA 1
ATOM 3837 C C . ALA B 1 181 ? 18.297 22.578 4.375 1 83.88 181 ALA B C 1
ATOM 3839 O O . ALA B 1 181 ? 18.016 22.984 3.246 1 83.88 181 ALA B O 1
ATOM 3840 N N . GLY B 1 182 ? 17.984 23.312 5.457 1 83.38 182 GLY B N 1
ATOM 3841 C CA . GLY B 1 182 ? 17.562 24.703 5.348 1 83.38 182 GLY B CA 1
ATOM 3842 C C . GLY B 1 182 ? 16.047 24.859 5.371 1 83.38 182 GLY B C 1
ATOM 3843 O O . GLY B 1 182 ? 15.547 25.984 5.484 1 83.38 182 GLY B O 1
ATOM 3844 N N . SER B 1 183 ? 15.289 23.797 5.262 1 90.44 183 SER B N 1
ATOM 3845 C CA . SER B 1 183 ? 13.836 23.906 5.32 1 90.44 183 SER B CA 1
ATOM 3846 C C . SER B 1 183 ? 13.367 24.281 6.715 1 90.44 183 SER B C 1
ATOM 3848 O O . SER B 1 183 ? 12.352 24.969 6.863 1 90.44 183 SER B O 1
ATOM 3850 N N . MET B 1 184 ? 14.062 23.875 7.707 1 94.69 184 MET B N 1
ATOM 3851 C CA . MET B 1 184 ? 13.719 24.188 9.094 1 94.69 184 MET B CA 1
ATOM 3852 C C . MET B 1 184 ? 14.852 24.953 9.781 1 94.69 184 MET B C 1
ATOM 3854 O O . MET B 1 184 ? 16.016 24.609 9.617 1 94.69 184 MET B O 1
ATOM 3858 N N . THR B 1 185 ? 14.477 25.953 10.531 1 96.38 185 THR B N 1
ATOM 3859 C CA . THR B 1 185 ? 15.453 26.609 11.406 1 96.38 185 THR B CA 1
ATOM 3860 C C . THR B 1 185 ? 15.828 25.719 12.57 1 96.38 185 THR B C 1
ATOM 3862 O O . THR B 1 185 ? 15.141 24.719 12.844 1 96.38 185 THR B O 1
ATOM 3865 N N . ARG B 1 186 ? 16.938 26.062 13.227 1 96.94 186 ARG B N 1
ATOM 3866 C CA . ARG B 1 186 ? 17.344 25.312 14.398 1 96.94 186 ARG B CA 1
ATOM 3867 C C . ARG B 1 186 ? 16.266 25.312 15.469 1 96.94 186 ARG B C 1
ATOM 3869 O O . ARG B 1 186 ? 16 24.297 16.109 1 96.94 186 ARG B O 1
ATOM 3876 N N . GLU B 1 187 ? 15.625 26.469 15.695 1 96.56 187 GLU B N 1
ATOM 3877 C CA . GLU B 1 187 ? 14.539 26.562 16.656 1 96.56 187 GLU B CA 1
ATOM 3878 C C . GLU B 1 187 ? 13.367 25.672 16.266 1 96.56 187 GLU B C 1
ATOM 3880 O O . GLU B 1 187 ? 12.75 25.031 17.125 1 96.56 187 GLU B O 1
ATOM 3885 N N . ALA B 1 188 ? 13.047 25.641 15.008 1 97.06 188 ALA B N 1
ATOM 3886 C CA . ALA B 1 188 ? 12 24.75 14.508 1 97.06 188 ALA B CA 1
ATOM 3887 C C . ALA B 1 188 ? 12.336 23.297 14.781 1 97.06 188 ALA B C 1
ATOM 3889 O O . ALA B 1 188 ? 11.461 22.516 15.156 1 97.06 188 ALA B O 1
ATOM 3890 N N . CYS B 1 189 ? 13.586 22.922 14.555 1 97.62 189 CYS B N 1
ATOM 3891 C CA . CYS B 1 189 ? 14.031 21.547 14.836 1 97.62 189 CYS B CA 1
ATOM 3892 C C . CYS B 1 189 ? 13.805 21.188 16.297 1 97.62 189 CYS B C 1
ATOM 3894 O O . CYS B 1 189 ? 13.367 20.078 16.609 1 97.62 189 CYS B O 1
ATOM 3896 N N . LYS B 1 190 ? 14.102 22.172 17.172 1 97.75 190 LYS B N 1
ATOM 3897 C CA . LYS B 1 190 ? 13.906 21.938 18.609 1 97.75 190 LYS B CA 1
ATOM 3898 C C . LYS B 1 190 ? 12.438 21.688 18.922 1 97.75 190 LYS B C 1
ATOM 3900 O O . LYS B 1 190 ? 12.109 20.812 19.734 1 97.75 190 LYS B O 1
ATOM 3905 N N . ILE B 1 191 ? 11.578 22.438 18.328 1 97.12 191 ILE B N 1
ATOM 3906 C CA . ILE B 1 191 ? 10.141 22.281 18.531 1 97.12 191 ILE B CA 1
ATOM 3907 C C . ILE B 1 191 ? 9.703 20.891 18.062 1 97.12 191 ILE B C 1
ATOM 3909 O O . ILE B 1 191 ? 9.016 20.172 18.797 1 97.12 191 ILE B O 1
ATOM 3913 N N . MET B 1 192 ? 10.164 20.484 16.906 1 97.19 192 MET B N 1
ATOM 3914 C CA . MET B 1 192 ? 9.781 19.219 16.297 1 97.19 192 MET B CA 1
ATOM 3915 C C . MET B 1 192 ? 10.289 18.047 17.141 1 97.19 192 MET B C 1
ATOM 3917 O O . MET B 1 192 ? 9.609 17.016 17.25 1 97.19 192 MET B O 1
ATOM 3921 N N . MET B 1 193 ? 11.453 18.188 17.75 1 97.56 193 MET B N 1
ATOM 3922 C CA . MET B 1 193 ? 12.109 17.078 18.422 1 97.56 193 MET B CA 1
ATOM 3923 C C . MET B 1 193 ? 11.508 16.859 19.812 1 97.56 193 MET B C 1
ATOM 3925 O O . MET B 1 193 ? 11.734 15.805 20.422 1 97.56 193 MET B O 1
ATOM 3929 N N . LYS B 1 194 ? 10.641 17.812 20.281 1 96.81 194 LYS B N 1
ATOM 3930 C CA . LYS B 1 194 ? 9.922 17.562 21.531 1 96.81 194 LYS B CA 1
ATOM 3931 C C . LYS B 1 194 ? 9.086 16.297 21.438 1 96.81 194 LYS B C 1
ATOM 3933 O O . LYS B 1 194 ? 8.961 15.555 22.422 1 96.81 194 LYS B O 1
ATOM 3938 N N . ARG B 1 195 ? 8.578 16.125 20.219 1 97.38 195 ARG B N 1
ATOM 3939 C CA . ARG B 1 195 ? 7.781 14.922 19.984 1 97.38 195 ARG B CA 1
ATOM 3940 C C . ARG B 1 195 ? 8.539 13.922 19.125 1 97.38 195 ARG B C 1
ATOM 3942 O O . ARG B 1 195 ? 8.055 12.812 18.875 1 97.38 195 ARG B O 1
ATOM 3949 N N . GLY B 1 196 ? 9.703 14.312 18.672 1 97.38 196 GLY B N 1
ATOM 3950 C CA . GLY B 1 196 ? 10.43 13.508 17.703 1 97.38 196 GLY B CA 1
ATOM 3951 C C . GLY B 1 196 ? 11.57 12.711 18.312 1 97.38 196 GLY B C 1
ATOM 3952 O O . GLY B 1 196 ? 12.312 12.031 17.594 1 97.38 196 GLY B O 1
ATOM 3953 N N . MET B 1 197 ? 11.727 12.828 19.656 1 96.75 197 MET B N 1
ATOM 3954 C CA . MET B 1 197 ? 12.773 12.039 20.297 1 96.75 197 MET B CA 1
ATOM 3955 C C . MET B 1 197 ? 12.305 11.516 21.656 1 96.75 197 MET B C 1
ATOM 3957 O O . MET B 1 197 ? 11.383 12.07 22.25 1 96.75 197 MET B O 1
ATOM 3961 N N . ARG B 1 198 ? 12.836 10.492 22.078 1 95 198 ARG B N 1
ATOM 3962 C CA . ARG B 1 198 ? 12.617 9.906 23.391 1 95 198 ARG B CA 1
ATOM 3963 C C . ARG B 1 198 ? 13.938 9.445 24.016 1 95 198 ARG B C 1
ATOM 3965 O O . ARG B 1 198 ? 14.883 9.109 23.297 1 95 198 ARG B O 1
ATOM 3972 N N . ARG B 1 199 ? 13.922 9.414 25.266 1 94.19 199 ARG B N 1
ATOM 3973 C CA . ARG B 1 199 ? 15.133 8.984 25.969 1 94.19 199 ARG B CA 1
ATOM 3974 C C . ARG B 1 199 ? 15.414 7.508 25.719 1 94.19 199 ARG B C 1
ATOM 3976 O O . ARG B 1 199 ? 14.492 6.691 25.688 1 94.19 199 ARG B O 1
ATOM 3983 N N . ASN B 1 200 ? 16.656 7.285 25.531 1 92.06 200 ASN B N 1
ATOM 3984 C CA . ASN B 1 200 ? 17.094 5.895 25.484 1 92.06 200 ASN B CA 1
ATOM 3985 C C . ASN B 1 200 ? 16.906 5.199 26.828 1 92.06 200 ASN B C 1
ATOM 3987 O O . ASN B 1 200 ? 17.422 5.656 27.844 1 92.06 200 ASN B O 1
ATOM 3991 N N . PRO B 1 201 ? 16.203 4.141 26.828 1 88.62 201 PRO B N 1
ATOM 3992 C CA . PRO B 1 201 ? 15.938 3.482 28.109 1 88.62 201 PRO B CA 1
ATOM 3993 C C . PRO B 1 201 ? 17.203 2.936 28.766 1 88.62 201 PRO B C 1
ATOM 3995 O O . PRO B 1 201 ? 17.266 2.803 30 1 88.62 201 PRO B O 1
ATOM 3998 N N . GLN B 1 202 ? 18.172 2.617 28.016 1 89.81 202 GLN B N 1
ATOM 3999 C CA . GLN B 1 202 ? 19.391 2.016 28.547 1 89.81 202 GLN B CA 1
ATOM 4000 C C . GLN B 1 202 ? 20.391 3.086 28.953 1 89.81 202 GLN B C 1
ATOM 4002 O O . GLN B 1 202 ? 21.328 2.811 29.719 1 89.81 202 GLN B O 1
ATOM 4007 N N . ASN B 1 203 ? 20.312 4.27 28.422 1 91.31 203 ASN B N 1
ATOM 4008 C CA . ASN B 1 203 ? 21.203 5.391 28.719 1 91.31 203 ASN B CA 1
ATOM 4009 C C . ASN B 1 203 ? 20.438 6.715 28.719 1 91.31 203 ASN B C 1
ATOM 4011 O O . ASN B 1 203 ? 20.203 7.309 27.672 1 91.31 203 ASN B O 1
ATOM 4015 N N . PRO B 1 204 ? 20.125 7.137 29.875 1 89.88 204 PRO B N 1
ATOM 4016 C CA . PRO B 1 204 ? 19.266 8.312 29.984 1 89.88 204 PRO B CA 1
ATOM 4017 C C . PRO B 1 204 ? 19.891 9.562 29.375 1 89.88 204 PRO B C 1
ATOM 4019 O O . PRO B 1 204 ? 19.203 10.578 29.203 1 89.88 204 PRO B O 1
ATOM 4022 N N . ASN B 1 205 ? 21.156 9.578 29.047 1 94.19 205 ASN B N 1
ATOM 4023 C CA . ASN B 1 205 ? 21.812 10.734 28.453 1 94.19 205 ASN B CA 1
ATOM 4024 C C . ASN B 1 205 ? 21.688 10.727 26.922 1 94.19 205 ASN B C 1
ATOM 4026 O O . ASN B 1 205 ? 22.109 11.68 26.266 1 94.19 205 ASN B O 1
ATOM 4030 N N . LEU B 1 206 ? 21.125 9.664 26.469 1 95.81 206 LEU B N 1
ATOM 4031 C CA . LEU B 1 206 ? 21 9.523 25.016 1 95.81 206 LEU B CA 1
ATOM 4032 C C . LEU B 1 206 ? 19.531 9.469 24.609 1 95.81 206 LEU B C 1
ATOM 4034 O O . LEU B 1 206 ? 18.656 9.242 25.438 1 95.81 206 LEU B O 1
ATOM 4038 N N . TYR B 1 207 ? 19.344 9.797 23.312 1 96.56 207 TYR B N 1
ATOM 4039 C CA . TYR B 1 207 ? 18 9.844 22.766 1 96.56 207 TYR B CA 1
ATOM 4040 C C . TYR B 1 207 ? 17.891 9 21.5 1 96.56 207 TYR B C 1
ATOM 4042 O O . TYR B 1 207 ? 18.891 8.82 20.781 1 96.56 207 TYR B O 1
ATOM 4050 N N . HIS B 1 208 ? 16.656 8.469 21.281 1 95.12 208 HIS B N 1
ATOM 4051 C CA . HIS B 1 208 ? 16.25 7.848 20.031 1 95.12 208 HIS B CA 1
ATOM 4052 C C . HIS B 1 208 ? 15.227 8.703 19.297 1 95.12 208 HIS B C 1
ATOM 4054 O O . HIS B 1 208 ? 14.469 9.445 19.922 1 95.12 208 HIS B O 1
ATOM 4060 N N . PHE B 1 209 ? 15.328 8.625 17.984 1 95.38 209 PHE B N 1
ATOM 4061 C CA . PHE B 1 209 ? 14.188 9.172 17.25 1 95.38 209 PHE B CA 1
ATOM 4062 C C . PHE B 1 209 ? 12.93 8.367 17.547 1 95.38 209 PHE B C 1
ATOM 4064 O O . PHE B 1 209 ? 12.977 7.141 17.656 1 95.38 209 PHE B O 1
ATOM 4071 N N . THR B 1 210 ? 11.828 9.102 17.656 1 95.81 210 THR B N 1
ATOM 4072 C CA . THR B 1 210 ? 10.57 8.398 17.891 1 95.81 210 THR B CA 1
ATOM 4073 C C . THR B 1 210 ? 10.008 7.848 16.578 1 95.81 210 THR B C 1
ATOM 4075 O O . THR B 1 210 ? 9.172 6.938 16.578 1 95.81 210 THR B O 1
ATOM 4078 N N . ARG B 1 211 ? 10.391 8.422 15.477 1 95.06 211 ARG B N 1
ATOM 4079 C CA . ARG B 1 211 ? 9.859 8 14.188 1 95.06 211 ARG B CA 1
ATOM 4080 C C . ARG B 1 211 ? 10.297 6.578 13.852 1 95.06 211 ARG B C 1
ATOM 4082 O O . ARG B 1 211 ? 11.438 6.195 14.133 1 95.06 211 ARG B O 1
ATOM 4089 N N . ASP B 1 212 ? 9.398 5.793 13.289 1 95.12 212 ASP B N 1
ATOM 4090 C CA . ASP B 1 212 ? 9.688 4.465 12.758 1 95.12 212 ASP B CA 1
ATOM 4091 C C . ASP B 1 212 ? 10.758 4.539 11.664 1 95.12 212 ASP B C 1
ATOM 4093 O O . ASP B 1 212 ? 10.609 5.281 10.688 1 95.12 212 ASP B O 1
ATOM 4097 N N . VAL B 1 213 ? 11.852 3.854 11.812 1 93.5 213 VAL B N 1
ATOM 4098 C CA . VAL B 1 213 ? 12.977 3.91 10.883 1 93.5 213 VAL B CA 1
ATOM 4099 C C . VAL B 1 213 ? 12.523 3.467 9.492 1 93.5 213 VAL B C 1
ATOM 4101 O O . VAL B 1 213 ? 13.086 3.898 8.484 1 93.5 213 VAL B O 1
ATOM 4104 N N . ARG B 1 214 ? 11.492 2.643 9.375 1 94.81 214 ARG B N 1
ATOM 4105 C CA . ARG B 1 214 ? 10.977 2.148 8.109 1 94.81 214 ARG B CA 1
ATOM 4106 C C . ARG B 1 214 ? 10.383 3.283 7.277 1 94.81 214 ARG B C 1
ATOM 4108 O O . ARG B 1 214 ? 10.211 3.148 6.066 1 94.81 214 ARG B O 1
ATOM 4115 N N . LEU B 1 215 ? 10.086 4.426 7.863 1 94.62 215 LEU B N 1
ATOM 4116 C CA . LEU B 1 215 ? 9.508 5.57 7.16 1 94.62 215 LEU B CA 1
ATOM 4117 C C . LEU B 1 215 ? 10.547 6.223 6.25 1 94.62 215 LEU B C 1
ATOM 4119 O O . LEU B 1 215 ? 10.195 7.016 5.375 1 94.62 215 LEU B O 1
ATOM 4123 N N . LYS B 1 216 ? 11.766 5.879 6.406 1 89.69 216 LYS B N 1
ATOM 4124 C CA . LYS B 1 216 ? 12.82 6.441 5.559 1 89.69 216 LYS B CA 1
ATOM 4125 C C . LYS B 1 216 ? 12.68 5.965 4.117 1 89.69 216 LYS B C 1
ATOM 4127 O O . LYS B 1 216 ? 13.273 6.543 3.207 1 89.69 216 LYS B O 1
ATOM 4132 N N . VAL B 1 217 ? 11.875 4.902 3.881 1 88.69 217 VAL B N 1
ATOM 4133 C CA . VAL B 1 217 ? 11.82 4.297 2.553 1 88.69 217 VAL B CA 1
ATOM 4134 C C . VAL B 1 217 ? 10.367 4.117 2.125 1 88.69 217 VAL B C 1
ATOM 4136 O O . VAL B 1 217 ? 10.039 3.178 1.397 1 88.69 217 VAL B O 1
ATOM 4139 N N . SER B 1 218 ? 9.477 4.965 2.363 1 87.44 218 SER B N 1
ATOM 4140 C CA . SER B 1 218 ? 8.039 4.832 2.16 1 87.44 218 SER B CA 1
ATOM 4141 C C . SER B 1 218 ? 7.609 5.434 0.827 1 87.44 218 SER B C 1
ATOM 4143 O O . SER B 1 218 ? 6.574 6.098 0.745 1 87.44 218 SER B O 1
ATOM 4145 N N . ASN B 1 219 ? 8.383 5.242 -0.271 1 89.56 219 ASN B N 1
ATOM 4146 C CA . ASN B 1 219 ? 8.047 5.824 -1.568 1 89.56 219 ASN B CA 1
ATOM 4147 C C . ASN B 1 219 ? 7.559 4.758 -2.547 1 89.56 219 ASN B C 1
ATOM 4149 O O . ASN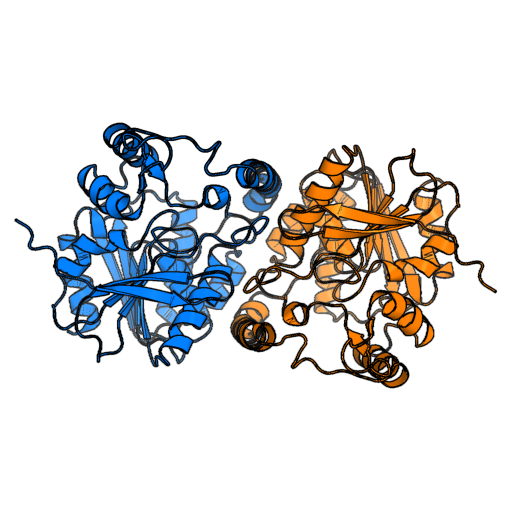 B 1 219 ? 7.562 4.977 -3.76 1 89.56 219 ASN B O 1
ATOM 4153 N N . ILE B 1 220 ? 7.105 3.648 -2.037 1 91.69 220 ILE B N 1
ATOM 4154 C CA . ILE B 1 220 ? 6.531 2.596 -2.867 1 91.69 220 ILE B CA 1
ATOM 4155 C C . ILE B 1 220 ? 5.023 2.793 -2.979 1 91.69 220 ILE B C 1
ATOM 4157 O O . ILE B 1 220 ? 4.371 3.201 -2.014 1 91.69 220 ILE B O 1
ATOM 4161 N N . GLY B 1 221 ? 4.48 2.527 -4.156 1 91.81 221 GLY B N 1
ATOM 4162 C CA . GLY B 1 221 ? 3.039 2.57 -4.348 1 91.81 221 GLY B CA 1
ATOM 4163 C C . GLY B 1 221 ? 2.49 3.98 -4.441 1 91.81 221 GLY B C 1
ATOM 4164 O O . GLY B 1 221 ? 1.331 4.227 -4.098 1 91.81 221 GLY B O 1
ATOM 4165 N N . LEU B 1 222 ? 3.311 4.988 -4.859 1 94.88 222 LEU B N 1
ATOM 4166 C CA . LEU B 1 222 ? 2.842 6.352 -5.066 1 94.88 222 LEU B CA 1
ATOM 4167 C C . LEU B 1 222 ? 1.941 6.441 -6.293 1 94.88 222 LEU B C 1
ATOM 4169 O O . LEU B 1 222 ? 2.143 5.711 -7.27 1 94.88 222 LEU B O 1
ATOM 4173 N N . PRO B 1 223 ? 0.98 7.309 -6.23 1 94.88 223 PRO B N 1
ATOM 4174 C CA . PRO B 1 223 ? 0.105 7.449 -7.398 1 94.88 223 PRO B CA 1
ATOM 4175 C C . PRO B 1 223 ? 0.787 8.164 -8.562 1 94.88 223 PRO B C 1
ATOM 4177 O O . PRO B 1 223 ? 1.717 8.953 -8.352 1 94.88 223 PRO B O 1
ATOM 4180 N N . SER B 1 224 ? 0.308 7.898 -9.781 1 94.56 224 SER B N 1
ATOM 4181 C CA . SER B 1 224 ? 0.764 8.633 -10.961 1 94.56 224 SER B CA 1
ATOM 4182 C C . SER B 1 224 ? -0.066 9.891 -11.18 1 94.56 224 SER B C 1
ATOM 4184 O O . SER B 1 224 ? -1.141 10.039 -10.602 1 94.56 224 SER B O 1
ATOM 4186 N N . ILE B 1 225 ? 0.462 10.758 -11.992 1 96.31 225 ILE B N 1
ATOM 4187 C CA . ILE B 1 225 ? -0.139 12.078 -12.18 1 96.31 225 ILE B CA 1
ATOM 4188 C C . ILE B 1 225 ? -1.542 11.922 -12.766 1 96.31 225 ILE B C 1
ATOM 4190 O O . ILE B 1 225 ? -2.455 12.672 -12.406 1 96.31 225 ILE B O 1
ATOM 4194 N N . ASP B 1 226 ? -1.753 10.977 -13.656 1 95.81 226 ASP B N 1
ATOM 4195 C CA . ASP B 1 226 ? -3.066 10.797 -14.266 1 95.81 226 ASP B CA 1
ATOM 4196 C C . ASP B 1 226 ? -4.109 10.406 -13.219 1 95.81 226 ASP B C 1
ATOM 4198 O O . ASP B 1 226 ? -5.25 10.875 -13.266 1 95.81 226 ASP B O 1
ATOM 4202 N N . VAL B 1 227 ? -3.691 9.578 -12.273 1 96.5 227 VAL B N 1
ATOM 4203 C CA . VAL B 1 227 ? -4.578 9.18 -11.188 1 96.5 227 VAL B CA 1
ATOM 4204 C C . VAL B 1 227 ? -4.871 10.383 -10.289 1 96.5 227 VAL B C 1
ATOM 4206 O O . VAL B 1 227 ? -6.027 10.648 -9.961 1 96.5 227 VAL B O 1
ATOM 4209 N N . VAL B 1 228 ? -3.855 11.148 -9.922 1 98.06 228 VAL B N 1
ATOM 4210 C CA . VAL B 1 228 ? -3.992 12.281 -9.016 1 98.06 228 VAL B CA 1
ATOM 4211 C C . VAL B 1 228 ? -4.902 13.336 -9.633 1 98.06 228 VAL B C 1
ATOM 4213 O O . VAL B 1 228 ? -5.715 13.953 -8.938 1 98.06 228 VAL B O 1
ATOM 4216 N N . LEU B 1 229 ? -4.777 13.523 -10.938 1 98.5 229 LEU B N 1
ATOM 4217 C CA . LEU B 1 229 ? -5.613 14.516 -11.609 1 98.5 229 LEU B CA 1
ATOM 4218 C C . LEU B 1 229 ? -7.082 14.094 -11.57 1 98.5 229 LEU B C 1
ATOM 4220 O O . LEU B 1 229 ? -7.969 14.945 -11.422 1 98.5 229 LEU B O 1
ATOM 4224 N N . GLU B 1 230 ? -7.363 12.805 -11.711 1 98.38 230 GLU B N 1
ATOM 4225 C CA . GLU B 1 230 ? -8.742 12.336 -11.594 1 98.38 230 GLU B CA 1
ATOM 4226 C C . GLU B 1 230 ? -9.281 12.547 -10.188 1 98.38 230 GLU B C 1
ATOM 4228 O O . GLU B 1 230 ? -10.453 12.875 -10.008 1 98.38 230 GLU B O 1
ATOM 4233 N N . PHE B 1 231 ? -8.406 12.328 -9.195 1 98.62 231 PHE B N 1
ATOM 4234 C CA . PHE B 1 231 ? -8.805 12.617 -7.824 1 98.62 231 PHE B CA 1
ATOM 4235 C C . PHE B 1 231 ? -9.078 14.102 -7.641 1 98.62 231 PHE B C 1
ATOM 4237 O O . PHE B 1 231 ? -10.047 14.484 -6.977 1 98.62 231 PHE B O 1
ATOM 4244 N N . ALA B 1 232 ? -8.25 14.945 -8.195 1 98.88 232 ALA B N 1
ATOM 4245 C CA . ALA B 1 232 ? -8.398 16.391 -8.078 1 98.88 232 ALA B CA 1
ATOM 4246 C C . ALA B 1 232 ? -9.766 16.844 -8.57 1 98.88 232 ALA B C 1
ATOM 4248 O O . ALA B 1 232 ? -10.383 17.734 -7.984 1 98.88 232 ALA B O 1
ATOM 4249 N N . LYS B 1 233 ? -10.266 16.234 -9.609 1 98.81 233 LYS B N 1
ATOM 4250 C CA . LYS B 1 233 ? -11.547 16.594 -10.211 1 98.81 233 LYS B CA 1
ATOM 4251 C C . LYS B 1 233 ? -12.695 16.375 -9.234 1 98.81 233 LYS B C 1
ATOM 4253 O O . LYS B 1 233 ? -13.789 16.906 -9.414 1 98.81 233 LYS B O 1
ATOM 4258 N N . LYS B 1 234 ? -12.43 15.633 -8.211 1 98.69 234 LYS B N 1
ATOM 4259 C CA . LYS B 1 234 ? -13.5 15.242 -7.301 1 98.69 234 LYS B CA 1
ATOM 4260 C C . LYS B 1 234 ? -13.523 16.141 -6.066 1 98.69 234 LYS B C 1
ATOM 4262 O O . LYS B 1 234 ? -14.453 16.062 -5.254 1 98.69 234 LYS B O 1
ATOM 4267 N N . VAL B 1 235 ? -12.539 16.953 -5.891 1 98.69 235 VAL B N 1
ATOM 4268 C CA . VAL B 1 235 ? -12.477 17.859 -4.746 1 98.69 235 VAL B CA 1
ATOM 4269 C C . VAL B 1 235 ? -13.508 18.984 -4.914 1 98.69 235 VAL B C 1
ATOM 4271 O O . VAL B 1 235 ? -13.477 19.719 -5.902 1 98.69 235 VAL B O 1
ATOM 4274 N N . LYS B 1 236 ? -14.398 19.125 -3.881 1 98.25 236 LYS B N 1
ATOM 4275 C CA . LYS B 1 236 ? -15.484 20.094 -4.031 1 98.25 236 LYS B CA 1
ATOM 4276 C C . LYS B 1 236 ? -15.438 21.156 -2.928 1 98.25 236 LYS B C 1
ATOM 4278 O O . LYS B 1 236 ? -16.141 22.156 -2.992 1 98.25 236 LYS B O 1
ATOM 4283 N N . CYS B 1 237 ? -14.695 20.953 -1.976 1 98.25 237 CYS B N 1
ATOM 4284 C CA . CYS B 1 237 ? -14.68 21.797 -0.787 1 98.25 237 CYS B CA 1
ATOM 4285 C C . CYS B 1 237 ? -14.031 23.141 -1.086 1 98.25 237 CYS B C 1
ATOM 4287 O O . CYS B 1 237 ? -13.562 23.375 -2.201 1 98.25 237 CYS B O 1
ATOM 4289 N N . ARG B 1 238 ? -14.156 24.078 -0.042 1 98.44 238 ARG B N 1
ATOM 4290 C CA . ARG B 1 238 ? -13.312 25.266 -0.103 1 98.44 238 ARG B CA 1
ATOM 4291 C C . ARG B 1 238 ? -11.836 24.891 0.011 1 98.44 238 ARG B C 1
ATOM 4293 O O . ARG B 1 238 ? -11.477 24.016 0.792 1 98.44 238 ARG B O 1
ATOM 4300 N N . TYR B 1 239 ? -11.047 25.531 -0.817 1 98.69 239 TYR B N 1
ATOM 4301 C CA . TYR B 1 239 ? -9.648 25.141 -0.9 1 98.69 239 TYR B CA 1
ATOM 4302 C C . TYR B 1 239 ? -8.727 26.344 -0.809 1 98.69 239 TYR B C 1
ATOM 4304 O O . TYR B 1 239 ? -8.867 27.297 -1.572 1 98.69 239 TYR B O 1
ATOM 4312 N N . LEU B 1 240 ? -7.852 26.344 0.171 1 98.88 240 LEU B N 1
ATOM 4313 C CA . LEU B 1 240 ? -6.785 27.344 0.282 1 98.88 240 LEU B CA 1
ATOM 4314 C C . LEU B 1 240 ? -5.418 26.688 0.115 1 98.88 240 LEU B C 1
ATOM 4316 O O . LEU B 1 240 ? -5.09 25.734 0.833 1 98.88 240 LEU B O 1
ATOM 4320 N N . ASN B 1 241 ? -4.68 27.109 -0.83 1 98.75 241 ASN B N 1
ATOM 4321 C CA . ASN B 1 241 ? -3.289 26.719 -0.996 1 98.75 241 ASN B CA 1
ATOM 4322 C C . ASN B 1 241 ? -2.33 27.828 -0.578 1 98.75 241 ASN B C 1
ATOM 4324 O O . ASN B 1 241 ? -2.447 28.953 -1.045 1 98.75 241 ASN B O 1
ATOM 4328 N N . VAL B 1 242 ? -1.478 27.562 0.36 1 98.62 242 VAL B N 1
ATOM 4329 C CA . VAL B 1 242 ? -0.402 28.469 0.746 1 98.62 242 VAL B CA 1
ATOM 4330 C C . VAL B 1 242 ? 0.935 27.922 0.244 1 98.62 242 VAL B C 1
ATOM 4332 O O . VAL B 1 242 ? 1.457 26.953 0.782 1 98.62 242 VAL B O 1
ATOM 4335 N N . LYS B 1 243 ? 1.489 28.562 -0.683 1 98 243 LYS B N 1
ATOM 4336 C CA . LYS B 1 243 ? 2.715 28.109 -1.336 1 98 243 LYS B CA 1
ATOM 4337 C C . LYS B 1 243 ? 3.918 28.922 -0.862 1 98 243 LYS B C 1
ATOM 4339 O O . LYS B 1 243 ? 3.908 30.141 -0.921 1 98 243 LYS B O 1
ATOM 4344 N N . ALA B 1 244 ? 4.938 28.188 -0.364 1 96.88 244 ALA B N 1
ATOM 4345 C CA . ALA B 1 244 ? 6.184 28.844 0.019 1 96.88 244 ALA B CA 1
ATOM 4346 C C . ALA B 1 244 ? 7.031 29.172 -1.207 1 96.88 244 ALA B C 1
ATOM 4348 O O . ALA B 1 244 ? 7.254 28.312 -2.062 1 96.88 244 ALA B O 1
ATOM 4349 N N . VAL B 1 245 ? 7.57 30.328 -1.33 1 94.62 245 VAL B N 1
ATOM 4350 C CA . VAL B 1 245 ? 8.438 30.766 -2.416 1 94.62 245 VAL B CA 1
ATOM 4351 C C . VAL B 1 245 ? 9.711 31.391 -1.842 1 94.62 245 VAL B C 1
ATOM 4353 O O . VAL B 1 245 ? 9.641 32.219 -0.917 1 94.62 245 VAL B O 1
ATOM 4356 N N . PRO B 1 246 ? 11 31.203 -2.471 1 84.19 246 PRO B N 1
ATOM 4357 C CA . PRO B 1 246 ? 11.148 30.469 -3.729 1 84.19 246 PRO B CA 1
ATOM 4358 C C . PRO B 1 246 ? 10.867 28.969 -3.576 1 84.19 246 PRO B C 1
ATOM 4360 O O . PRO B 1 246 ? 10.688 28.266 -4.574 1 84.19 246 PRO B O 1
ATOM 4363 N N . GLY B 1 247 ? 10.719 28.562 -2.504 1 72.81 247 GLY B N 1
ATOM 4364 C CA . GLY B 1 247 ? 10.484 27.141 -2.293 1 72.81 247 GLY B CA 1
ATOM 4365 C C . GLY B 1 247 ? 11.609 26.266 -2.803 1 72.81 247 GLY B C 1
ATOM 4366 O O . GLY B 1 247 ? 12.688 26.766 -3.137 1 72.81 247 GLY B O 1
ATOM 4367 N N . GLY B 1 248 ? 11.719 24.875 -2.744 1 73.5 248 GLY B N 1
ATOM 4368 C CA . GLY B 1 248 ? 12.773 23.953 -3.131 1 73.5 248 GLY B CA 1
ATOM 4369 C C . GLY B 1 248 ? 12.336 22.938 -4.168 1 73.5 248 GLY B C 1
ATOM 4370 O O . GLY B 1 248 ? 12.914 21.859 -4.27 1 73.5 248 GLY B O 1
ATOM 4371 N N . LYS B 1 249 ? 11.359 23.406 -5.102 1 80.75 249 LYS B N 1
ATOM 4372 C CA . LYS B 1 249 ? 10.828 22.422 -6.031 1 80.75 249 LYS B CA 1
ATOM 4373 C C . LYS B 1 249 ? 11.586 22.438 -7.352 1 80.75 249 LYS B C 1
ATOM 4375 O O . LYS B 1 249 ? 11.945 23.5 -7.855 1 80.75 249 LYS B O 1
ATOM 4380 N N . SER B 1 250 ? 11.867 21.312 -7.871 1 88 250 SER B N 1
ATOM 4381 C CA . SER B 1 250 ? 12.398 21.188 -9.219 1 88 250 SER B CA 1
ATOM 4382 C C . SER B 1 250 ? 11.391 21.688 -10.258 1 88 250 SER B C 1
ATOM 4384 O O . SER B 1 250 ? 10.211 21.844 -9.961 1 88 250 SER B O 1
ATOM 4386 N N . ALA B 1 251 ? 11.883 21.906 -11.453 1 91.25 251 ALA B N 1
ATOM 4387 C CA . ALA B 1 251 ? 11.016 22.359 -12.539 1 91.25 251 ALA B CA 1
ATOM 4388 C C . ALA B 1 251 ? 9.898 21.344 -12.797 1 91.25 251 ALA B C 1
ATOM 4390 O O . ALA B 1 251 ? 8.75 21.719 -13.031 1 91.25 251 ALA B O 1
ATOM 4391 N N . GLU B 1 252 ? 10.203 20.125 -12.758 1 90.75 252 GLU B N 1
ATOM 4392 C CA . GLU B 1 252 ? 9.227 19.062 -12.977 1 90.75 252 GLU B CA 1
ATOM 4393 C C . GLU B 1 252 ? 8.164 19.062 -11.883 1 90.75 252 GLU B C 1
ATOM 4395 O O . GLU B 1 252 ? 6.973 18.906 -12.164 1 90.75 252 GLU B O 1
ATOM 4400 N N . LYS B 1 253 ? 8.586 19.188 -10.703 1 92 253 LYS B N 1
ATOM 4401 C CA . LYS B 1 253 ? 7.664 19.219 -9.578 1 92 253 LYS B CA 1
ATOM 4402 C C . LYS B 1 253 ? 6.758 20.453 -9.641 1 92 253 LYS B C 1
ATOM 4404 O O . LYS B 1 253 ? 5.586 20.391 -9.266 1 92 253 LYS B O 1
ATOM 4409 N N . GLU B 1 254 ? 7.336 21.531 -10.07 1 94.69 254 GLU B N 1
ATOM 4410 C CA . GLU B 1 254 ? 6.555 22.766 -10.234 1 94.69 254 GLU B CA 1
ATOM 4411 C C . GLU B 1 254 ? 5.477 22.578 -11.305 1 94.69 254 GLU B C 1
ATOM 4413 O O . GLU B 1 254 ? 4.355 23.078 -11.148 1 94.69 254 GLU B O 1
ATOM 4418 N N . LYS B 1 255 ? 5.887 21.969 -12.375 1 95.5 255 LYS B N 1
ATOM 4419 C CA . LYS B 1 255 ? 4.914 21.703 -13.438 1 95.5 255 LYS B CA 1
ATOM 4420 C C . LYS B 1 255 ? 3.756 20.859 -12.922 1 95.5 255 LYS B C 1
ATOM 4422 O O . LYS B 1 255 ? 2.59 21.172 -13.18 1 95.5 255 LYS B O 1
ATOM 4427 N N . ILE B 1 256 ? 4.047 19.828 -12.211 1 95.75 256 ILE B N 1
ATOM 4428 C CA . ILE B 1 256 ? 3.045 18.938 -11.633 1 95.75 256 ILE B CA 1
ATOM 4429 C C . ILE B 1 256 ? 2.166 19.719 -10.656 1 95.75 256 ILE B C 1
ATOM 4431 O O . ILE B 1 256 ? 0.939 19.594 -10.688 1 95.75 256 ILE B O 1
ATOM 4435 N N . TYR B 1 257 ? 2.797 20.516 -9.805 1 96.75 257 TYR B N 1
ATOM 4436 C CA . TYR B 1 257 ? 2.105 21.375 -8.852 1 96.75 257 TYR B CA 1
ATOM 4437 C C . TYR B 1 257 ? 1.06 22.234 -9.555 1 96.75 257 TYR B C 1
ATOM 4439 O O . TYR B 1 257 ? -0.103 22.266 -9.141 1 96.75 257 TYR B O 1
ATOM 4447 N N . ASN B 1 258 ? 1.441 22.844 -10.609 1 97.12 258 ASN B N 1
ATOM 4448 C CA . ASN B 1 258 ? 0.576 23.75 -11.352 1 97.12 258 ASN B CA 1
ATOM 4449 C C . ASN B 1 258 ? -0.561 23 -12.047 1 97.12 258 ASN B C 1
ATOM 4451 O O . ASN B 1 258 ? -1.688 23.5 -12.102 1 97.12 258 ASN B O 1
ATOM 4455 N N . GLU B 1 259 ? -0.24 21.859 -12.57 1 97.88 259 GLU B N 1
ATOM 4456 C CA . GLU B 1 259 ? -1.271 21.062 -13.219 1 97.88 259 GLU B CA 1
ATOM 4457 C C . GLU B 1 259 ? -2.371 20.672 -12.242 1 97.88 259 GLU B C 1
ATOM 4459 O O . GLU B 1 259 ? -3.557 20.75 -12.562 1 97.88 259 GLU B O 1
ATOM 4464 N N . ILE B 1 260 ? -1.986 20.25 -11.078 1 98.56 260 ILE B N 1
ATOM 4465 C CA . ILE B 1 260 ? -2.951 19.859 -10.062 1 98.56 260 ILE B CA 1
ATOM 4466 C C . ILE B 1 260 ? -3.756 21.078 -9.617 1 98.56 260 ILE B C 1
ATOM 4468 O O . ILE B 1 260 ? -4.98 21.016 -9.492 1 98.56 260 ILE B O 1
ATOM 4472 N N . MET B 1 261 ? -3.084 22.219 -9.422 1 98.56 261 MET B N 1
ATOM 4473 C CA . MET B 1 261 ? -3.729 23.453 -8.977 1 98.56 261 MET B CA 1
ATOM 4474 C C . MET B 1 261 ? -4.773 23.922 -9.977 1 98.56 261 MET B C 1
ATOM 4476 O O . MET B 1 261 ? -5.82 24.453 -9.594 1 98.56 261 MET B O 1
ATOM 4480 N N . GLU B 1 262 ? -4.488 23.734 -11.219 1 98.69 262 GLU B N 1
ATOM 4481 C CA . GLU B 1 262 ? -5.441 24.125 -12.258 1 98.69 262 GLU B CA 1
ATOM 4482 C C . GLU B 1 262 ? -6.734 23.312 -12.141 1 98.69 262 GLU B C 1
ATOM 4484 O O . GLU B 1 262 ? -7.828 23.875 -12.234 1 98.69 262 GLU B O 1
ATOM 4489 N N . VAL B 1 263 ? -6.59 22.047 -11.953 1 98.81 263 VAL B N 1
ATOM 4490 C CA . VAL B 1 263 ? -7.766 21.188 -11.82 1 98.81 263 VAL B CA 1
ATOM 4491 C C . VAL B 1 263 ? -8.523 21.547 -10.539 1 98.81 263 VAL B C 1
ATOM 4493 O O . VAL B 1 263 ? -9.75 21.625 -10.539 1 98.81 263 VAL B O 1
ATOM 4496 N N . LEU B 1 264 ? -7.789 21.781 -9.43 1 98.81 264 LEU B N 1
ATOM 4497 C CA . LEU B 1 264 ? -8.398 22.141 -8.156 1 98.81 264 LEU B CA 1
ATOM 4498 C C . LEU B 1 264 ? -9.164 23.453 -8.266 1 98.81 264 LEU B C 1
ATOM 4500 O O . LEU B 1 264 ? -10.227 23.609 -7.66 1 98.81 264 LEU B O 1
ATOM 4504 N N . ARG B 1 265 ? -8.602 24.375 -8.977 1 98.56 265 ARG B N 1
ATOM 4505 C CA . ARG B 1 265 ? -9.273 25.656 -9.188 1 98.56 265 ARG B CA 1
ATOM 4506 C C . ARG B 1 265 ? -10.633 25.469 -9.852 1 98.56 265 ARG B C 1
ATOM 4508 O O . ARG B 1 265 ? -11.594 26.141 -9.508 1 98.56 265 ARG B O 1
ATOM 4515 N N . GLU B 1 266 ? -10.703 24.562 -10.711 1 98.5 266 GLU B N 1
ATOM 4516 C CA . GLU B 1 266 ? -11.93 24.312 -11.461 1 98.5 266 GLU B CA 1
ATOM 4517 C C . GLU B 1 266 ? -12.938 23.531 -10.625 1 98.5 266 GLU B C 1
ATOM 4519 O O . GLU B 1 266 ? -14.148 23.766 -10.711 1 98.5 266 GLU B O 1
ATOM 4524 N N . SER B 1 267 ? -12.469 22.625 -9.828 1 98.5 267 SER B N 1
ATOM 4525 C CA . SER B 1 267 ? -13.359 21.672 -9.164 1 98.5 267 SER B CA 1
ATOM 4526 C C . SER B 1 267 ? -13.836 22.203 -7.816 1 98.5 267 SER B C 1
ATOM 4528 O O . SER B 1 267 ? -14.938 21.891 -7.371 1 98.5 267 SER B O 1
ATOM 4530 N N . SER B 1 268 ? -13.07 23.016 -7.125 1 98 268 SER B N 1
ATOM 4531 C CA . SER B 1 268 ? -13.367 23.453 -5.766 1 98 268 SER B CA 1
ATOM 4532 C C . SER B 1 268 ? -14.438 24.531 -5.758 1 98 268 SER B C 1
ATOM 4534 O O . SER B 1 268 ? -14.57 25.297 -6.719 1 98 268 SER B O 1
ATOM 4536 N N . ARG B 1 269 ? -15.164 24.594 -4.695 1 96.62 269 ARG B N 1
ATOM 4537 C CA . ARG B 1 269 ? -16.25 25.562 -4.539 1 96.62 269 ARG B CA 1
ATOM 4538 C C . ARG B 1 269 ? -15.688 26.984 -4.371 1 96.62 269 ARG B C 1
ATOM 4540 O O . ARG B 1 269 ? -16.312 27.953 -4.801 1 96.62 269 ARG B O 1
ATOM 4547 N N . ASP B 1 270 ? -14.68 27.078 -3.662 1 96.31 270 ASP B N 1
ATOM 4548 C CA . ASP B 1 270 ? -13.938 28.297 -3.363 1 96.31 270 ASP B CA 1
ATOM 4549 C C . ASP B 1 270 ? -12.438 28.031 -3.338 1 96.31 270 ASP B C 1
ATOM 4551 O O . ASP B 1 270 ? -11.938 27.359 -2.441 1 96.31 270 ASP B O 1
ATOM 4555 N N . PHE B 1 271 ? -11.797 28.609 -4.379 1 98.06 271 PHE B N 1
ATOM 4556 C CA . PHE B 1 271 ? -10.375 28.328 -4.543 1 98.06 271 PHE B CA 1
ATOM 4557 C C . PHE B 1 271 ? -9.539 29.578 -4.312 1 98.06 271 PHE B C 1
ATOM 4559 O O . PHE B 1 271 ? -9.781 30.625 -4.938 1 98.06 271 PHE B O 1
ATOM 4566 N N . ARG B 1 272 ? -8.609 29.453 -3.365 1 97.75 272 ARG B N 1
ATOM 4567 C CA . ARG B 1 272 ? -7.656 30.516 -3.102 1 97.75 272 ARG B CA 1
ATOM 4568 C C . ARG B 1 272 ? -6.227 30 -3.088 1 97.75 272 ARG B C 1
ATOM 4570 O O . ARG B 1 272 ? -5.969 28.906 -2.578 1 97.75 272 ARG B O 1
ATOM 4577 N N . CYS B 1 273 ? -5.332 30.703 -3.68 1 98.12 273 CYS B N 1
ATOM 4578 C CA . CYS B 1 273 ? -3.908 30.406 -3.641 1 98.12 273 CYS B CA 1
ATOM 4579 C C . CYS B 1 273 ? -3.096 31.641 -3.273 1 98.12 273 CYS B C 1
ATOM 4581 O O . CYS B 1 273 ? -3.291 32.719 -3.854 1 98.12 273 CYS B O 1
ATOM 4583 N N . VAL B 1 274 ? -2.252 31.5 -2.287 1 98.19 274 VAL B N 1
ATOM 4584 C CA . VAL B 1 274 ? -1.384 32.625 -1.893 1 98.19 274 VAL B CA 1
ATOM 4585 C C . VAL B 1 274 ? 0.065 32.125 -1.833 1 98.19 274 VAL B C 1
ATOM 4587 O O . VAL B 1 274 ? 0.33 30.969 -1.507 1 98.19 274 VAL B O 1
ATOM 4590 N N . GLU B 1 275 ? 0.968 33 -2.17 1 97.81 275 GLU B N 1
ATOM 4591 C CA . GLU B 1 275 ? 2.398 32.719 -2.029 1 97.81 275 GLU B CA 1
ATOM 4592 C C . GLU B 1 275 ? 2.979 33.469 -0.828 1 97.81 275 GLU B C 1
ATOM 4594 O O . GLU B 1 275 ? 2.645 34.625 -0.587 1 97.81 275 GLU B O 1
ATOM 4599 N N . VAL B 1 276 ? 3.688 32.812 -0.051 1 97.81 276 VAL B N 1
ATOM 4600 C CA . VAL B 1 276 ? 4.355 33.406 1.099 1 97.81 276 VAL B CA 1
ATOM 4601 C C . VAL B 1 276 ? 5.859 33.156 1.009 1 97.81 276 VAL B C 1
ATOM 4603 O O . VAL B 1 276 ? 6.293 32.094 0.56 1 97.81 276 VAL B O 1
ATOM 4606 N N . GLU B 1 277 ? 6.637 34.125 1.508 1 96.81 277 GLU B N 1
ATOM 4607 C CA . GLU B 1 277 ? 8.094 33.969 1.474 1 96.81 277 GLU B CA 1
ATOM 4608 C C . GLU B 1 277 ? 8.578 33 2.529 1 96.81 277 GLU B C 1
ATOM 4610 O O . GLU B 1 277 ? 8.227 33.094 3.705 1 96.81 277 GLU B O 1
ATOM 4615 N N . GLY B 1 278 ? 9.312 32.031 2.076 1 95.44 278 GLY B N 1
ATOM 4616 C CA . GLY B 1 278 ? 9.891 31.094 3.031 1 95.44 278 GLY B CA 1
ATOM 4617 C C . GLY B 1 278 ? 10.195 29.75 2.428 1 95.44 278 GLY B C 1
ATOM 4618 O O . GLY B 1 278 ? 10 29.531 1.229 1 95.44 278 GLY B O 1
ATOM 4619 N N . ALA B 1 279 ? 10.719 28.906 3.291 1 95.31 279 ALA B N 1
ATOM 4620 C CA . ALA B 1 279 ? 11.047 27.531 2.895 1 95.31 279 ALA B CA 1
ATOM 4621 C C . ALA B 1 279 ? 9.867 26.594 3.109 1 95.31 279 ALA B C 1
ATOM 4623 O O . ALA B 1 279 ? 8.766 27.047 3.439 1 95.31 279 ALA B O 1
ATOM 4624 N N . HIS B 1 280 ? 10.039 25.344 2.834 1 96 280 HIS B N 1
ATOM 4625 C CA . HIS B 1 280 ? 9.008 24.312 2.832 1 96 280 HIS B CA 1
ATOM 4626 C C . HIS B 1 280 ? 8.25 24.297 4.152 1 96 280 HIS B C 1
ATOM 4628 O O . HIS B 1 280 ? 7.047 24 4.18 1 96 280 HIS B O 1
ATOM 4634 N N . HIS B 1 281 ? 8.891 24.641 5.301 1 97.5 281 HIS B N 1
ATOM 4635 C CA . HIS B 1 281 ? 8.266 24.641 6.621 1 97.5 281 HIS B CA 1
ATOM 4636 C C . HIS B 1 281 ? 7.973 26.062 7.086 1 97.5 281 HIS B C 1
ATOM 4638 O O . HIS B 1 281 ? 8.141 26.391 8.266 1 97.5 281 HIS B O 1
ATOM 4644 N N . VAL B 1 282 ? 7.539 26.875 6.238 1 97.19 282 VAL B N 1
ATOM 4645 C CA . VAL B 1 282 ? 7.316 28.297 6.531 1 97.19 282 VAL B CA 1
ATOM 4646 C C . VAL B 1 282 ? 6.309 28.438 7.668 1 97.19 282 VAL B C 1
ATOM 4648 O O . VAL B 1 282 ? 6.41 29.344 8.492 1 97.19 282 VAL B O 1
ATOM 4651 N N . HIS B 1 283 ? 5.301 27.562 7.832 1 98.12 283 HIS B N 1
ATOM 4652 C CA . HIS B 1 283 ? 4.293 27.625 8.883 1 98.12 283 HIS B CA 1
ATOM 4653 C C . HIS B 1 283 ? 4.918 27.422 10.258 1 98.12 283 HIS B C 1
ATOM 4655 O O . HIS B 1 283 ? 4.328 27.797 11.273 1 98.12 283 HIS B O 1
ATOM 4661 N N . LEU B 1 284 ? 6.027 26.75 10.273 1 97.94 284 LEU B N 1
ATOM 4662 C CA . LEU B 1 284 ? 6.758 26.484 11.516 1 97.94 284 LEU B CA 1
ATOM 4663 C C . LEU B 1 284 ? 7.883 27.5 11.711 1 97.94 284 LEU B C 1
ATOM 4665 O O . LEU B 1 284 ? 8.07 28.016 12.805 1 97.94 284 LEU B O 1
ATOM 4669 N N . ASN B 1 285 ? 8.578 27.859 10.625 1 97.06 285 ASN B N 1
ATOM 4670 C CA . ASN B 1 285 ? 9.695 28.797 10.656 1 97.06 285 ASN B CA 1
ATOM 4671 C C . ASN B 1 285 ? 9.227 30.234 10.891 1 97.06 285 ASN B C 1
ATOM 4673 O O . ASN B 1 285 ? 9.875 30.984 11.617 1 97.06 285 ASN B O 1
ATOM 4677 N N . ASN B 1 286 ? 8.203 30.594 10.234 1 96.5 286 ASN B N 1
ATOM 4678 C CA . ASN B 1 286 ? 7.664 31.953 10.234 1 96.5 286 ASN B CA 1
ATOM 4679 C C . ASN B 1 286 ? 6.145 31.953 10.125 1 96.5 286 ASN B C 1
ATOM 4681 O O . ASN B 1 286 ? 5.582 32.469 9.164 1 96.5 286 ASN B O 1
ATOM 4685 N N . ALA B 1 287 ? 5.512 31.562 11.18 1 97.94 287 ALA B N 1
ATOM 4686 C CA . ALA B 1 287 ? 4.07 31.328 11.219 1 97.94 287 ALA B CA 1
ATOM 4687 C C . ALA B 1 287 ? 3.303 32.625 10.93 1 97.94 287 ALA B C 1
ATOM 4689 O O . ALA B 1 287 ? 2.18 32.594 10.422 1 97.94 287 ALA B O 1
ATOM 4690 N N . SER B 1 288 ? 3.885 33.781 11.266 1 98.06 288 SER B N 1
ATOM 4691 C CA . SER B 1 288 ? 3.217 35.062 11.102 1 98.06 288 SER B CA 1
ATOM 4692 C C . SER B 1 288 ? 2.934 35.344 9.633 1 98.06 288 SER B C 1
ATOM 4694 O O . SER B 1 288 ? 2.053 36.156 9.312 1 98.06 288 SER B O 1
ATOM 4696 N N . LEU B 1 289 ? 3.635 34.688 8.711 1 98.12 289 LEU B N 1
ATOM 4697 C CA . LEU B 1 289 ? 3.43 34.875 7.281 1 98.12 289 LEU B CA 1
ATOM 4698 C C . LEU B 1 289 ? 2.279 34.031 6.777 1 98.12 289 LEU B C 1
ATOM 4700 O O . LEU B 1 289 ? 1.731 34.281 5.703 1 98.12 289 LEU B O 1
ATOM 4704 N N . VAL B 1 290 ? 1.896 33.031 7.5 1 98.56 290 VAL B N 1
ATOM 4705 C CA . VAL B 1 290 ? 0.899 32.031 7.07 1 98.56 290 VAL B CA 1
ATOM 4706 C C . VAL B 1 290 ? -0.418 32.312 7.801 1 98.56 290 VAL B C 1
ATOM 4708 O O . VAL B 1 290 ? -1.491 32.25 7.199 1 98.56 290 VAL B O 1
ATOM 4711 N N . ALA B 1 291 ? -0.412 32.688 9.094 1 98.19 291 ALA B N 1
ATOM 4712 C CA . ALA B 1 291 ? -1.548 32.75 10.016 1 98.19 291 ALA B CA 1
ATOM 4713 C C . ALA B 1 291 ? -2.637 33.656 9.477 1 98.19 291 ALA B C 1
ATOM 4715 O O . ALA B 1 291 ? -3.82 33.312 9.5 1 98.19 291 ALA B O 1
ATOM 4716 N N . PRO B 1 292 ? -2.281 34.844 8.93 1 97.75 292 PRO B N 1
ATOM 4717 C CA . PRO B 1 292 ? -3.338 35.75 8.461 1 97.75 292 PRO B CA 1
ATOM 4718 C C . PRO B 1 292 ? -4.156 35.156 7.32 1 97.75 292 PRO B C 1
ATOM 4720 O O . PRO B 1 292 ? -5.367 35.375 7.234 1 97.75 292 PRO B O 1
ATOM 4723 N N . HIS B 1 293 ? -3.562 34.406 6.434 1 98.19 293 HIS B N 1
ATOM 4724 C CA . HIS B 1 293 ? -4.266 33.812 5.305 1 98.19 293 HIS B CA 1
ATOM 4725 C C . HIS B 1 293 ? -5.199 32.688 5.766 1 98.19 293 HIS B C 1
ATOM 4727 O O . HIS B 1 293 ? -6.32 32.562 5.266 1 98.19 293 HIS B O 1
ATOM 4733 N N . VAL B 1 294 ? -4.707 31.906 6.711 1 98.44 294 VAL B N 1
ATOM 4734 C CA . VAL B 1 294 ? -5.527 30.828 7.266 1 98.44 294 VAL B CA 1
ATOM 4735 C C . VAL B 1 294 ? -6.734 31.422 7.992 1 98.44 294 VAL B C 1
ATOM 4737 O O . VAL B 1 294 ? -7.863 30.969 7.809 1 98.44 294 VAL B O 1
ATOM 4740 N N . MET B 1 295 ? -6.527 32.469 8.781 1 97.31 295 MET B N 1
ATOM 4741 C CA . MET B 1 295 ? -7.594 33.125 9.531 1 97.31 295 MET B CA 1
ATOM 4742 C C . MET B 1 295 ? -8.633 33.75 8.594 1 97.31 295 MET B C 1
ATOM 4744 O O . MET B 1 295 ? -9.836 33.594 8.805 1 97.31 295 MET B O 1
ATOM 4748 N N . ALA B 1 296 ? -8.125 34.375 7.559 1 97.06 296 ALA B N 1
ATOM 4749 C CA . ALA B 1 296 ? -9.016 35 6.582 1 97.06 296 ALA B CA 1
ATOM 4750 C C . ALA B 1 296 ? -9.867 33.938 5.879 1 97.06 296 ALA B C 1
ATOM 4752 O O . ALA B 1 296 ? -11.047 34.156 5.609 1 97.06 296 ALA B O 1
ATOM 4753 N N . PHE B 1 297 ? -9.258 32.844 5.547 1 97.75 297 PHE B N 1
ATOM 4754 C CA . PHE B 1 297 ? -9.938 31.781 4.84 1 97.75 297 PHE B CA 1
ATOM 4755 C C . PHE B 1 297 ? -11.008 31.141 5.727 1 97.75 297 PHE B C 1
ATOM 4757 O O . PHE B 1 297 ? -12.078 30.766 5.246 1 97.75 297 PHE B O 1
ATOM 4764 N N . LEU B 1 298 ? -10.656 30.938 7.012 1 95.06 298 LEU B N 1
ATOM 4765 C CA . LEU B 1 298 ? -11.594 30.328 7.949 1 95.06 298 LEU B CA 1
ATOM 4766 C C . LEU B 1 298 ? -12.68 31.328 8.359 1 95.06 298 LEU B C 1
ATOM 4768 O O . LEU B 1 298 ? -13.68 30.938 8.961 1 95.06 298 LEU B O 1
ATOM 4772 N N . ALA B 1 299 ? -12.883 32.438 7.656 1 81.19 299 ALA B N 1
ATOM 4773 C CA . ALA B 1 299 ? -13.805 33.531 7.941 1 81.19 299 ALA B CA 1
ATOM 4774 C C . ALA B 1 299 ? -13.867 33.844 9.438 1 81.19 299 ALA B C 1
ATOM 4776 O O . ALA B 1 299 ? -14.945 34.062 9.992 1 81.19 299 ALA B O 1
ATOM 4777 N N . LEU B 1 300 ? -12.727 33.562 9.891 1 54.59 300 LEU B N 1
ATOM 4778 C CA . LEU B 1 300 ? -12.578 33.969 11.289 1 54.59 300 LEU B CA 1
ATOM 4779 C C . LEU B 1 300 ? -12.203 35.438 11.414 1 54.59 300 LEU B C 1
ATOM 4781 O O . LEU B 1 300 ? -11.57 36 10.516 1 54.59 300 LEU B O 1
#

Radius of gyration: 25.52 Å; Cα contacts (8 Å, |Δi|>4): 1276; chains: 2; bounding box: 46×78×57 Å

Solvent-accessible surface area (backbone atoms only — not comparable to full-atom values): 30359 Å² total; per-residue (Å²): 123,87,70,76,66,71,63,42,83,42,75,44,80,46,78,67,45,38,39,20,30,42,34,31,48,51,82,90,46,85,45,34,40,31,31,38,34,79,95,42,24,37,48,52,44,50,53,27,56,51,67,43,69,70,79,49,21,36,35,21,33,11,57,70,22,14,21,78,13,34,53,71,64,64,80,59,82,54,39,59,53,66,53,39,36,51,52,51,51,52,52,38,60,72,70,65,63,70,50,38,36,36,41,13,28,35,50,16,14,10,21,46,45,52,40,29,23,49,35,32,86,43,28,47,30,41,36,17,38,48,36,71,37,64,72,64,58,57,36,63,55,46,42,68,43,46,42,57,33,49,53,48,34,66,57,38,65,71,55,42,90,88,70,48,79,67,30,42,69,68,52,46,47,50,51,52,33,59,72,45,67,69,33,44,45,68,68,42,38,53,50,39,40,69,47,34,43,40,66,29,89,90,40,78,76,26,27,28,68,41,44,40,68,50,63,81,40,35,76,51,70,61,54,43,66,67,37,51,48,41,28,32,57,39,25,41,26,32,34,40,36,41,34,37,39,89,38,89,70,51,73,69,55,45,51,51,41,50,55,41,45,53,40,34,52,68,35,22,71,40,64,46,77,47,77,35,82,35,36,74,38,26,45,42,63,44,17,81,71,44,35,62,58,54,41,56,70,65,69,104,125,84,72,75,64,72,63,42,83,41,75,45,82,48,78,72,43,36,40,20,30,42,34,30,48,49,82,90,46,86,45,34,41,31,30,38,33,79,95,42,24,37,49,51,44,51,54,27,57,52,67,43,69,69,80,50,20,34,35,20,34,10,55,72,20,13,20,77,13,34,54,68,61,64,80,58,82,54,39,58,55,66,51,39,35,50,52,51,50,52,52,37,60,74,68,64,62,70,51,38,36,36,40,11,27,34,50,15,13,11,21,45,43,50,40,29,22,49,35,32,86,43,27,47,30,39,36,16,37,47,35,72,35,64,73,65,59,56,37,62,56,47,42,69,42,46,43,58,33,51,52,49,35,66,56,37,66,70,54,43,89,88,70,47,79,67,30,40,70,68,54,46,46,51,51,51,33,56,70,46,68,69,34,43,45,69,67,40,38,54,51,38,39,69,46,33,42,40,67,29,90,90,40,79,76,27,28,26,68,40,44,39,69,49,63,81,41,38,78,52,69,61,55,44,65,68,36,50,48,41,29,32,56,40,25,40,25,32,34,40,34,42,34,37,39,88,40,90,68,50,73,70,53,47,52,51,42,49,55,41,44,54,42,34,51,69,33,21,71,41,65,44,77,47,78,34,82,33,36,74,37,26,45,41,64,44,18,80,71,44,36,62,58,54,38,56,70,68,72,96

Foldseek 3Di:
DLPFADWDWDWDADPQGIKIWTKAADPVDAAAEEAEAFQFFRLLQRLQVSLADRNHIHIYIGDALHFPHHHDDQPDAAQQQVVLLVVVVVVCVVVVAAQHHYHYAHSGLQNVLLNCLVCVRRHAEYEYEAALHFDADPPVCQVVCVVVLVVVLVVLSPDDLVRDDKAAPVVQLVVVCVVCPFQDDSVLSVSRVVRQWDARPVDRRIIDGSGRSSSVRNPHPTDHLVVLLSSLLRRAHAYEYEHEPPEDDDPVRVVSRVSSLVSNVVRYNHYYYDYFYGYSSCCSRPVVRVNVVVCVSVVD/DLPFADWDKDWDADPVGIKIWTKAADPVDAAAEEEEAFQFFQLLQRLQVSLADRNHIHIYIGDALHFPHDHDPQPDAAQQQVVLLVVVVVVCVVVVAAQHHYHYAHSGLQNVLLNCLVCVRRHAEGEYEAALHFDADPPVVQVVCVVVLVVVLVVLSPDDLVRADKAAPVVQLVVVCVVCPFQDDSVLSVSRVVRQWDARPVDRRIIDGSGRSSSVRNPHPTDHLVVLLSSLLRRAHAYEYEHEPPEDDDPVRVVSRVSSLVSNVVRYNHYYYDYFYGYSSCCRRPVVRVNVVVCVSVVD

Organism: Bemisia tabaci (NCBI:txid7038)

Sequence (600 aa):
MSNNREFAEFQIDVPWGHISGKWWGPKGKQAILALHGFQDNAGTFDELINLLPANLSILAIDFPGHGQSSHLPPGVAYYRYWDGLIHIRRIVQHFNWKKITILGHSMGAGIGFLYASCYPDDVEALISLDAAGPRIDPPSTHAQSTHDYVEKFLKYEKLNENNMPSYTYNEMIDLVEDAYAGSMTREACKIMMKRGMRRNPQNPNLYHFTRDVRLKVSNIGLPSIDVVLEFAKKVKCRYLNVKAVPGGKSAEKEKIYNEIMEVLRESSRDFRCVEVEGAHHVHLNNASLVAPHVMAFLALMSNNREFAEFQIDVPWGHISGKWWGPKGKQAILALHGFQDNAGTFDELINLLPANLSILAIDFPGHGQSSHLPPGVAYYRYWDGLIHIRRIVQHFNWKKITILGHSMGAGIGFLYASCYPDDVEALISLDAAGPRIDPPSTHAQSTHDYVEKFLKYEKLNENNMPSYTYNEMIDLVEDAYAGSMTREACKIMMKRGMRRNPQNPNLYHFTRDVRLKVSNIGLPSIDVVLEFAKKVKCRYLNVKAVPGGKSAEKEKIYNEIMEVLRESSRDFRCVEVEGAHHVHLNNASLVAPHVMAFLAL